Protein AF-A0A8D8ZN12-F1 (afdb_monomer)

Radius of gyration: 34.88 Å; Cα contacts (8 Å, |Δi|>4): 383; chains: 1; bounding box: 89×83×85 Å

Organism: NCBI:txid428564

Structure (mmCIF, N/CA/C/O backbone):
data_AF-A0A8D8ZN12-F1
#
_entry.id   AF-A0A8D8ZN12-F1
#
loop_
_atom_site.group_PDB
_atom_site.id
_atom_site.type_symbol
_atom_site.label_atom_id
_atom_site.label_alt_id
_atom_site.label_comp_id
_atom_site.label_asym_id
_atom_site.label_entity_id
_atom_site.label_seq_id
_atom_site.pdbx_PDB_ins_code
_atom_site.Cartn_x
_atom_site.Cartn_y
_atom_site.Cartn_z
_atom_site.occupancy
_atom_site.B_iso_or_equiv
_atom_site.auth_seq_id
_atom_site.auth_comp_id
_atom_site.auth_asym_id
_atom_site.auth_atom_id
_atom_site.pdbx_PDB_model_num
ATOM 1 N N . MET A 1 1 ? 26.455 -55.797 -49.612 1.00 38.44 1 MET A N 1
ATOM 2 C CA . MET A 1 1 ? 25.664 -56.796 -48.851 1.00 38.44 1 MET A CA 1
ATOM 3 C C . MET A 1 1 ? 24.455 -56.048 -48.286 1.00 38.44 1 MET A C 1
ATOM 5 O O . MET A 1 1 ? 24.688 -55.080 -47.586 1.00 38.44 1 MET A O 1
ATOM 9 N N . MET A 1 2 ? 23.209 -56.206 -48.765 1.00 29.31 2 MET A N 1
ATOM 10 C CA . MET A 1 2 ? 22.294 -57.371 -48.632 1.00 29.31 2 MET A CA 1
ATOM 11 C C . MET A 1 2 ? 22.150 -57.817 -47.163 1.00 29.31 2 MET A C 1
ATOM 13 O O . MET A 1 2 ? 23.174 -58.097 -46.555 1.00 29.31 2 MET A O 1
ATOM 17 N N . LYS A 1 3 ? 20.961 -57.933 -46.539 1.00 31.84 3 LYS A N 1
ATOM 18 C CA . LYS A 1 3 ? 19.566 -58.226 -46.995 1.00 31.84 3 LYS A CA 1
ATOM 19 C C . LYS A 1 3 ? 18.554 -57.315 -46.228 1.00 31.84 3 LYS A C 1
ATOM 21 O O . LYS A 1 3 ? 18.916 -56.834 -45.167 1.00 31.84 3 LYS A O 1
ATOM 26 N N . SER A 1 4 ? 17.378 -56.884 -46.728 1.00 33.47 4 SER A N 1
ATOM 27 C CA . SER A 1 4 ? 16.125 -57.623 -47.069 1.00 33.47 4 SER A CA 1
ATOM 28 C C . SER A 1 4 ? 15.541 -58.399 -45.863 1.00 33.47 4 SER A C 1
ATOM 30 O O . SER A 1 4 ? 16.310 -59.112 -45.233 1.00 33.47 4 SER A O 1
ATOM 32 N N . ALA A 1 5 ? 14.255 -58.384 -45.466 1.00 35.28 5 ALA A N 1
ATOM 33 C CA . ALA A 1 5 ? 12.996 -57.747 -45.928 1.00 35.28 5 ALA A CA 1
ATOM 34 C C . ALA A 1 5 ? 12.063 -57.515 -44.679 1.00 35.28 5 ALA A C 1
ATOM 36 O O . ALA A 1 5 ? 12.600 -57.509 -43.580 1.00 35.28 5 ALA A O 1
ATOM 37 N N . ARG A 1 6 ? 10.720 -57.335 -44.665 1.00 33.28 6 ARG A N 1
ATOM 38 C CA . ARG A 1 6 ? 9.597 -57.392 -45.644 1.00 33.28 6 ARG A CA 1
ATOM 39 C C . ARG A 1 6 ? 8.354 -56.638 -45.083 1.00 33.28 6 ARG A C 1
ATOM 41 O O . ARG A 1 6 ? 8.282 -56.397 -43.886 1.00 33.28 6 ARG A O 1
ATOM 48 N N . GLN A 1 7 ? 7.354 -56.323 -45.916 1.00 34.28 7 GLN A N 1
ATOM 49 C CA . GLN A 1 7 ? 6.024 -55.786 -45.522 1.00 34.28 7 GLN A CA 1
ATOM 50 C C . GLN A 1 7 ? 4.970 -56.899 -45.311 1.00 34.28 7 GLN A C 1
ATOM 52 O O . GLN A 1 7 ? 5.148 -57.982 -45.875 1.00 34.28 7 GLN A O 1
ATOM 57 N N . ARG A 1 8 ? 3.810 -56.577 -44.689 1.00 32.09 8 ARG A N 1
ATOM 58 C CA . ARG A 1 8 ? 2.448 -56.816 -45.261 1.00 32.09 8 ARG A CA 1
ATOM 59 C C . ARG A 1 8 ? 1.277 -56.269 -44.407 1.00 32.09 8 ARG A C 1
ATOM 61 O O . ARG A 1 8 ? 1.132 -56.641 -43.251 1.00 32.09 8 ARG A O 1
ATOM 68 N N . LYS A 1 9 ? 0.386 -55.479 -45.032 1.00 33.72 9 LYS A N 1
ATOM 69 C CA . LYS A 1 9 ? -1.074 -55.457 -44.746 1.00 33.72 9 LYS A CA 1
ATOM 70 C C . LYS A 1 9 ? -1.755 -56.557 -45.594 1.00 33.72 9 LYS A C 1
ATOM 72 O O . LYS A 1 9 ? -1.122 -57.029 -46.544 1.00 33.72 9 LYS A O 1
ATOM 77 N N . PRO A 1 10 ? -3.006 -56.962 -45.295 1.00 35.78 10 PRO A N 1
ATOM 78 C CA . PRO A 1 10 ? -4.128 -56.438 -46.097 1.00 35.78 10 PRO A CA 1
ATOM 79 C C . PRO A 1 10 ? -5.466 -56.249 -45.333 1.00 35.78 10 PRO A C 1
ATOM 81 O O . PRO A 1 10 ? -5.642 -56.713 -44.213 1.00 35.78 10 PRO A O 1
ATOM 84 N N . SER A 1 11 ? -6.417 -55.579 -45.988 1.00 32.00 11 SER A N 1
ATOM 85 C CA . SER A 1 11 ? -7.872 -55.537 -45.709 1.00 32.00 11 SER A CA 1
ATOM 86 C C . SER A 1 11 ? -8.616 -56.183 -46.912 1.00 32.00 11 SER A C 1
ATOM 88 O O . SER A 1 11 ? -7.921 -56.789 -47.735 1.00 32.00 11 SER A O 1
ATOM 90 N N . PRO A 1 12 ? -9.940 -56.025 -47.169 1.00 53.53 12 PRO A N 1
ATOM 91 C CA . PRO A 1 12 ? -11.124 -55.714 -46.335 1.00 53.53 12 PRO A CA 1
ATOM 92 C C . PRO A 1 12 ? -12.289 -56.739 -46.547 1.00 53.53 12 PRO A C 1
ATOM 94 O O . PRO A 1 12 ? -12.135 -57.651 -47.357 1.00 53.53 12 PRO A O 1
ATOM 97 N N . LYS A 1 13 ? -13.473 -56.547 -45.915 1.00 31.05 13 LYS A N 1
ATOM 98 C CA . LYS A 1 13 ? -14.843 -56.591 -46.534 1.00 31.05 13 LYS A CA 1
ATOM 99 C C . LYS A 1 13 ? -16.011 -56.691 -45.519 1.00 31.05 13 LYS A C 1
ATOM 101 O O . LYS A 1 13 ? -15.936 -57.433 -44.550 1.00 31.05 13 LYS A O 1
ATOM 106 N N . ALA A 1 14 ? -17.103 -55.982 -45.825 1.00 33.62 14 ALA A N 1
ATOM 107 C CA . ALA A 1 14 ? -18.495 -56.203 -45.369 1.00 33.62 14 ALA A CA 1
ATOM 108 C C . ALA A 1 14 ? -19.264 -56.993 -46.492 1.00 33.62 14 ALA A C 1
ATOM 110 O O . ALA A 1 14 ? -18.555 -57.383 -47.430 1.00 33.62 14 ALA A O 1
ATOM 111 N N . PRO A 1 15 ? -20.617 -57.208 -46.542 1.00 42.41 15 PRO A N 1
ATOM 112 C CA . PRO A 1 15 ? -21.717 -56.590 -45.759 1.00 42.41 15 PRO A CA 1
ATOM 113 C C . PRO A 1 15 ? -23.024 -57.434 -45.500 1.00 42.41 15 PRO A C 1
ATOM 115 O O . PRO A 1 15 ? -23.115 -58.591 -45.889 1.00 42.41 15 PRO A O 1
ATOM 118 N N . VAL A 1 16 ? -24.065 -56.761 -44.956 1.00 30.30 16 VAL A N 1
ATOM 119 C CA . VAL A 1 16 ? -25.545 -56.990 -45.083 1.00 30.30 16 VAL A CA 1
ATOM 120 C C . VAL A 1 16 ? -26.236 -58.146 -44.298 1.00 30.30 16 VAL A C 1
ATOM 122 O O . VAL A 1 16 ? -25.682 -59.216 -44.086 1.00 30.30 16 VAL A O 1
ATOM 125 N N . ALA A 1 17 ? -27.474 -57.856 -43.842 1.00 31.66 17 ALA A N 1
ATOM 126 C CA . ALA A 1 17 ? -28.445 -58.691 -43.087 1.00 31.66 17 ALA A CA 1
ATOM 127 C C . ALA A 1 17 ? -29.269 -59.641 -44.031 1.00 31.66 17 ALA A C 1
ATOM 129 O O . ALA A 1 17 ? -28.708 -59.893 -45.098 1.00 31.66 17 ALA A O 1
ATOM 130 N N . PRO A 1 18 ? -30.525 -60.167 -43.802 1.00 41.06 18 PRO A N 1
ATOM 131 C CA . PRO A 1 18 ? -31.706 -59.598 -43.081 1.00 41.06 18 PRO A CA 1
ATOM 132 C C . PRO A 1 18 ? -32.718 -60.625 -42.426 1.00 41.06 18 PRO A C 1
ATOM 134 O O . PRO A 1 18 ? -32.414 -61.808 -42.333 1.00 41.06 18 PRO A O 1
ATOM 137 N N . VAL A 1 19 ? -33.957 -60.174 -42.084 1.00 30.17 19 VAL A N 1
ATOM 138 C CA . VAL A 1 19 ? -35.246 -60.957 -41.948 1.00 30.17 19 VAL A CA 1
ATOM 139 C C . VAL A 1 19 ? -35.445 -61.798 -40.647 1.00 30.17 19 VAL A C 1
ATOM 141 O O . VAL A 1 19 ? -34.491 -62.393 -40.173 1.00 30.17 19 VAL A O 1
ATOM 144 N N . SER A 1 20 ? -36.614 -61.941 -39.974 1.00 27.97 20 SER A N 1
ATOM 145 C CA . SER A 1 20 ? -38.003 -61.400 -40.085 1.00 27.97 20 SER A CA 1
ATOM 146 C C . SER A 1 20 ? -38.768 -61.388 -38.743 1.00 27.97 20 SER A C 1
ATOM 148 O O . SER A 1 20 ? -38.568 -62.251 -37.895 1.00 27.97 20 SER A O 1
ATOM 150 N N . HIS A 1 21 ? -39.783 -60.516 -38.674 1.00 28.05 21 HIS A N 1
ATOM 151 C CA . HIS A 1 21 ? -41.025 -60.592 -37.881 1.00 28.05 21 HIS A CA 1
ATOM 152 C C . HIS A 1 21 ? -41.514 -61.971 -37.376 1.00 28.05 21 HIS A C 1
ATOM 154 O O . HIS A 1 21 ? -41.644 -62.915 -38.157 1.00 28.05 21 HIS A O 1
ATOM 160 N N . LYS A 1 22 ? -42.113 -61.963 -36.174 1.00 28.70 22 LYS A N 1
ATOM 161 C CA . LYS A 1 22 ? -43.566 -62.207 -36.022 1.00 28.70 22 LYS A CA 1
ATOM 162 C C . LYS A 1 22 ? -44.116 -61.615 -34.719 1.00 28.70 22 LYS A C 1
ATOM 164 O O . LYS A 1 22 ? -43.490 -61.728 -33.675 1.00 28.70 22 LYS A O 1
ATOM 169 N N . ALA A 1 23 ? -45.292 -60.998 -34.804 1.00 28.33 23 ALA A N 1
ATOM 170 C CA . ALA A 1 23 ? -46.048 -60.488 -33.663 1.00 28.33 23 ALA A CA 1
ATOM 171 C C . ALA A 1 23 ? -47.191 -61.450 -33.307 1.00 28.33 23 ALA A C 1
ATOM 173 O O . ALA A 1 23 ? -47.785 -62.041 -34.209 1.00 28.33 23 ALA A O 1
ATOM 174 N N . ILE A 1 24 ? -47.544 -61.534 -32.021 1.00 27.89 24 ILE A N 1
ATOM 175 C CA . ILE A 1 24 ? -48.875 -61.950 -31.556 1.00 27.89 24 ILE A CA 1
ATOM 176 C C . ILE A 1 24 ? -49.293 -60.994 -30.435 1.00 27.89 24 ILE A C 1
ATOM 178 O O . ILE A 1 24 ? -48.519 -60.710 -29.525 1.00 27.89 24 ILE A O 1
ATOM 182 N N . VAL A 1 25 ? -50.521 -60.490 -30.537 1.00 29.19 25 VAL A N 1
ATOM 183 C CA . VAL A 1 25 ? -51.174 -59.611 -29.561 1.00 29.19 25 VAL A CA 1
ATOM 184 C C . VAL A 1 25 ? -52.008 -60.459 -28.602 1.00 29.19 25 VAL A C 1
ATOM 186 O O . VAL A 1 25 ? -52.736 -61.340 -29.052 1.00 29.19 25 VAL A O 1
ATOM 189 N N . SER A 1 26 ? -51.995 -60.130 -27.310 1.00 26.19 26 SER A N 1
ATOM 190 C CA . SER A 1 26 ? -53.163 -60.334 -26.446 1.00 26.19 26 SER A CA 1
ATOM 191 C C . SER A 1 26 ? -53.202 -59.272 -25.350 1.00 26.19 26 SER A C 1
ATOM 193 O O . SER A 1 26 ? -52.232 -59.062 -24.630 1.00 26.19 26 SER A O 1
ATOM 195 N N . SER A 1 27 ? -54.336 -58.591 -25.246 1.00 26.69 27 SER A N 1
ATOM 196 C CA . SER A 1 27 ? -54.631 -57.538 -24.272 1.00 26.69 27 SER A CA 1
ATOM 197 C C . SER A 1 27 ? -55.029 -58.091 -22.901 1.00 26.69 27 SER A C 1
ATOM 199 O O . SER A 1 27 ? -55.786 -59.060 -22.876 1.00 26.69 27 SER A O 1
ATOM 201 N N . GLN A 1 28 ? -54.713 -57.381 -21.806 1.00 26.95 28 GLN A N 1
ATOM 202 C CA . GLN A 1 28 ? -55.694 -57.100 -20.736 1.00 26.95 28 GLN A CA 1
ATOM 203 C C . GLN A 1 28 ? -55.259 -55.989 -19.748 1.00 26.95 28 GLN A C 1
ATOM 205 O O . GLN A 1 28 ? -54.271 -56.112 -19.040 1.00 26.95 28 GLN A O 1
ATOM 210 N N . VAL A 1 29 ? -56.060 -54.917 -19.731 1.00 28.84 29 VAL A N 1
ATOM 211 C CA . VAL A 1 29 ? -56.513 -54.081 -18.592 1.00 28.84 29 VAL A CA 1
ATOM 212 C C . VAL A 1 29 ? -55.548 -53.735 -17.434 1.00 28.84 29 VAL A C 1
ATOM 214 O O . VAL A 1 29 ? -55.365 -54.497 -16.493 1.00 28.84 29 VAL A O 1
ATOM 217 N N . VAL A 1 30 ? -55.108 -52.470 -17.456 1.00 30.89 30 VAL A N 1
ATOM 218 C CA . VAL A 1 30 ? -55.013 -51.486 -16.349 1.00 30.89 30 VAL A CA 1
ATOM 219 C C . VAL A 1 30 ? -55.077 -51.998 -14.894 1.00 30.89 30 VAL A C 1
ATOM 221 O O . VAL A 1 30 ? -56.151 -52.320 -14.385 1.00 30.89 30 VAL A O 1
ATOM 224 N N . LYS A 1 31 ? -53.973 -51.794 -14.164 1.00 28.25 31 LYS A N 1
ATOM 225 C CA . LYS A 1 31 ? -53.969 -51.242 -12.794 1.00 28.25 31 LYS A CA 1
ATOM 226 C C . LYS A 1 31 ? -52.885 -50.164 -12.676 1.00 28.25 31 LYS A C 1
ATOM 228 O O . LYS A 1 31 ? -52.023 -50.063 -13.546 1.00 28.25 31 LYS A O 1
ATOM 233 N N . LYS A 1 32 ? -53.034 -49.293 -11.679 1.00 36.06 32 LYS A N 1
ATOM 234 C CA . LYS A 1 32 ? -52.332 -48.015 -11.525 1.00 36.06 32 LYS A CA 1
ATOM 235 C C . LYS A 1 32 ? -51.648 -48.023 -10.162 1.00 36.06 32 LYS A C 1
ATOM 237 O O . LYS A 1 32 ? -52.350 -47.865 -9.170 1.00 36.06 32 LYS A O 1
ATOM 242 N N . ASP A 1 33 ? -50.330 -48.172 -10.156 1.00 32.16 33 ASP A N 1
ATOM 243 C CA . ASP A 1 33 ? -49.492 -48.157 -8.954 1.00 32.16 33 ASP A CA 1
ATOM 244 C C . ASP A 1 33 ? -48.394 -47.081 -9.094 1.00 32.16 33 ASP A C 1
ATOM 246 O O . ASP A 1 33 ? -48.118 -46.593 -10.195 1.00 32.16 33 ASP A O 1
ATOM 250 N N . GLU A 1 34 ? -47.875 -46.627 -7.957 1.00 32.16 34 GLU A N 1
ATOM 251 C CA . GLU A 1 34 ? -47.118 -45.377 -7.783 1.00 32.16 34 GLU A CA 1
ATOM 252 C C . GLU A 1 34 ? -45.633 -45.508 -8.195 1.00 32.16 34 GLU A C 1
ATOM 254 O O . GLU A 1 34 ? -45.091 -46.614 -8.168 1.00 32.16 34 GLU A O 1
ATOM 259 N N . PRO A 1 35 ? -44.947 -44.414 -8.587 1.00 34.72 35 PRO A N 1
ATOM 260 C CA . PRO A 1 35 ? -43.510 -44.454 -8.846 1.00 34.72 35 PRO A CA 1
ATOM 261 C C . PRO A 1 35 ? -42.717 -44.487 -7.531 1.00 34.72 35 PRO A C 1
ATOM 263 O O . PRO A 1 35 ? -42.856 -43.594 -6.698 1.00 34.72 35 PRO A O 1
ATOM 266 N N . GLU A 1 36 ? -41.858 -45.494 -7.374 1.00 33.88 36 GLU A N 1
ATOM 267 C CA . GLU A 1 36 ? -40.878 -45.574 -6.285 1.00 33.88 36 GLU A CA 1
ATOM 268 C C . GLU A 1 36 ? -39.884 -44.397 -6.356 1.00 33.88 36 GLU A C 1
ATOM 270 O O . GLU A 1 36 ? -39.400 -44.038 -7.434 1.00 33.88 36 GLU A O 1
ATOM 275 N N . GLU A 1 37 ? -39.566 -43.794 -5.206 1.00 35.03 37 GLU A N 1
ATOM 276 C CA . GLU A 1 37 ? -38.505 -42.785 -5.109 1.00 35.03 37 GLU A CA 1
ATOM 277 C C . GLU A 1 37 ? -37.122 -43.443 -5.302 1.00 35.03 37 GLU A C 1
ATOM 279 O O . GLU A 1 37 ? -36.887 -44.537 -4.782 1.00 35.03 37 GLU A O 1
ATOM 284 N N . PRO A 1 38 ? -36.180 -42.810 -6.025 1.00 37.81 38 PRO A N 1
ATOM 285 C CA . PRO A 1 38 ? -34.855 -43.383 -6.233 1.00 37.81 38 PRO A CA 1
ATOM 286 C C . PRO A 1 38 ? -34.024 -43.343 -4.943 1.00 37.81 38 PRO A C 1
ATOM 288 O O . PRO A 1 38 ? -33.789 -42.270 -4.385 1.00 37.81 38 PRO A O 1
ATOM 291 N N . GLU A 1 39 ? -33.514 -44.501 -4.508 1.00 37.69 39 GLU A N 1
ATOM 292 C CA . GLU A 1 39 ? -32.554 -44.588 -3.401 1.00 37.69 39 GLU A CA 1
ATOM 293 C C . GLU A 1 39 ? -31.314 -43.724 -3.694 1.00 37.69 39 GLU A C 1
ATOM 295 O O . GLU A 1 39 ? -30.558 -43.967 -4.639 1.00 37.69 39 GLU A O 1
ATOM 300 N N . VAL A 1 40 ? -31.101 -42.691 -2.874 1.00 41.38 40 VAL A N 1
ATOM 301 C CA . VAL A 1 40 ? -29.960 -41.783 -3.015 1.00 41.38 40 VAL A CA 1
ATOM 302 C C . VAL A 1 40 ? -28.701 -42.464 -2.483 1.00 41.38 40 VAL A C 1
ATOM 304 O O . VAL A 1 40 ? -28.619 -42.836 -1.316 1.00 41.38 40 VAL A O 1
ATOM 307 N N . ASN A 1 41 ? -27.698 -42.609 -3.347 1.00 43.09 41 ASN A N 1
ATOM 308 C CA . ASN A 1 41 ? -26.431 -43.250 -3.017 1.00 43.09 41 ASN A CA 1
ATOM 309 C C . ASN A 1 41 ? -25.585 -42.368 -2.073 1.00 43.09 41 ASN A C 1
ATOM 311 O O . ASN A 1 41 ? -25.000 -41.371 -2.498 1.00 43.09 41 ASN A O 1
ATOM 315 N N . ASP A 1 42 ? -25.480 -42.762 -0.799 1.00 45.53 42 ASP A N 1
ATOM 316 C CA . ASP A 1 42 ? -24.767 -42.027 0.264 1.00 45.53 42 ASP A CA 1
ATOM 317 C C . ASP A 1 42 ? -23.288 -41.698 -0.049 1.00 45.53 42 ASP A C 1
ATOM 319 O O . ASP A 1 42 ? -22.710 -40.783 0.547 1.00 45.53 42 ASP A O 1
ATOM 323 N N . GLY A 1 43 ? -22.659 -42.414 -0.990 1.00 46.25 43 GLY A N 1
ATOM 324 C CA . GLY A 1 43 ? -21.249 -42.228 -1.352 1.00 46.25 43 GLY A CA 1
ATOM 325 C C . GLY A 1 43 ? -20.901 -40.824 -1.868 1.00 46.25 43 GLY A C 1
ATOM 326 O O . GLY A 1 43 ? -19.822 -40.308 -1.560 1.00 46.25 43 GLY A O 1
ATOM 327 N N . ASP A 1 44 ? -21.815 -40.164 -2.584 1.00 44.69 44 ASP A N 1
ATOM 328 C CA . ASP A 1 44 ? -21.557 -38.831 -3.151 1.00 44.69 44 ASP A CA 1
ATOM 329 C C . ASP A 1 44 ? -21.486 -37.745 -2.061 1.00 44.69 44 ASP A C 1
ATOM 331 O O . ASP A 1 44 ? -20.725 -36.773 -2.171 1.00 44.69 44 ASP A O 1
ATOM 335 N N . PHE A 1 45 ? -22.190 -37.941 -0.939 1.00 52.25 45 PHE A N 1
ATOM 336 C CA . PHE A 1 45 ? -22.128 -37.027 0.198 1.00 52.25 45 PHE A CA 1
ATOM 337 C C . PHE A 1 45 ? -20.781 -37.063 0.924 1.00 52.25 45 PHE A C 1
ATOM 339 O O . PHE A 1 45 ? -20.372 -36.025 1.445 1.00 52.25 45 PHE A O 1
ATOM 346 N N . GLU A 1 46 ? -20.057 -38.189 0.956 1.00 51.69 46 GLU A N 1
ATOM 347 C CA . GLU A 1 46 ? -18.717 -38.229 1.562 1.00 51.69 46 GLU A CA 1
ATOM 348 C C . GLU A 1 46 ? -17.721 -37.356 0.796 1.00 51.69 46 GLU A C 1
ATOM 350 O O . GLU A 1 46 ? -17.002 -36.563 1.412 1.00 51.69 46 GLU A O 1
ATOM 355 N N . LEU A 1 47 ? -17.694 -37.452 -0.538 1.00 52.81 47 LEU A N 1
ATOM 356 C CA . LEU A 1 47 ? -16.787 -36.657 -1.365 1.00 52.81 47 LEU A CA 1
ATOM 357 C C . LEU A 1 47 ? -17.091 -35.159 -1.223 1.00 52.81 47 LEU A C 1
ATOM 359 O O . LEU A 1 47 ? -16.182 -34.369 -0.961 1.00 52.81 47 LEU A O 1
ATOM 363 N N . ILE A 1 48 ? -18.370 -34.776 -1.293 1.00 52.31 48 ILE A N 1
ATOM 364 C CA . ILE A 1 48 ? -18.816 -33.387 -1.107 1.00 52.31 48 ILE A CA 1
ATOM 365 C C . ILE A 1 48 ? -18.485 -32.885 0.309 1.00 52.31 48 ILE A C 1
ATOM 367 O O . ILE A 1 48 ? -17.977 -31.773 0.467 1.00 52.31 48 ILE A O 1
ATOM 371 N N . ARG A 1 49 ? -18.702 -33.701 1.351 1.00 53.50 49 ARG A N 1
ATOM 372 C CA . ARG A 1 49 ? -18.365 -33.375 2.750 1.00 53.50 49 ARG A CA 1
ATOM 373 C C . ARG A 1 49 ? -16.854 -33.191 2.935 1.00 53.50 49 ARG A C 1
ATOM 375 O O . ARG A 1 49 ? -16.438 -32.282 3.652 1.00 53.50 49 ARG A O 1
ATOM 382 N N . LYS A 1 50 ? -16.027 -33.981 2.244 1.00 51.12 50 LYS A N 1
ATOM 383 C CA . LYS A 1 50 ? -14.557 -33.888 2.280 1.00 51.12 50 LYS A CA 1
ATOM 384 C C . LYS A 1 50 ? -14.033 -32.665 1.525 1.00 51.12 50 LYS A C 1
ATOM 386 O O . LYS A 1 50 ? -13.179 -31.960 2.053 1.00 51.12 50 LYS A O 1
ATOM 391 N N . ILE A 1 51 ? -14.598 -32.350 0.357 1.00 56.62 51 ILE A N 1
ATOM 392 C CA . ILE A 1 51 ? -14.299 -31.121 -0.398 1.00 56.62 51 ILE A CA 1
ATOM 393 C C . ILE A 1 51 ? -14.687 -29.881 0.422 1.00 56.62 51 ILE A C 1
ATOM 395 O O . ILE A 1 51 ? -13.865 -28.982 0.591 1.00 56.62 51 ILE A O 1
ATOM 399 N N . ARG A 1 52 ? -15.884 -29.858 1.027 1.00 50.66 52 ARG A N 1
ATOM 400 C CA . ARG A 1 52 ? -16.318 -28.771 1.928 1.00 50.66 52 ARG A CA 1
ATOM 401 C C . ARG A 1 52 ? -15.424 -28.639 3.163 1.00 50.66 52 ARG A C 1
ATOM 403 O O . ARG A 1 52 ? -15.081 -27.524 3.537 1.00 50.66 52 ARG A O 1
ATOM 410 N N . SER A 1 53 ? -14.979 -29.752 3.752 1.00 52.31 53 SER A N 1
ATOM 411 C CA . SER A 1 53 ? -14.011 -29.737 4.859 1.00 52.31 53 SER A CA 1
ATOM 412 C C . SER A 1 53 ? -12.650 -29.159 4.455 1.00 52.31 53 SER A C 1
ATOM 414 O O . SER A 1 53 ? -12.031 -28.476 5.265 1.00 52.31 53 SER A O 1
ATOM 416 N N . ILE A 1 54 ? -12.178 -29.419 3.230 1.00 52.19 54 ILE A N 1
ATOM 417 C CA . ILE A 1 54 ? -10.926 -28.855 2.694 1.00 52.19 54 ILE A CA 1
ATOM 418 C C . ILE A 1 54 ? -11.092 -27.361 2.368 1.00 52.19 54 ILE A C 1
ATOM 420 O O . ILE A 1 54 ? -10.160 -26.586 2.555 1.00 52.19 54 ILE A O 1
ATOM 424 N N . ALA A 1 55 ? -12.289 -26.939 1.954 1.00 51.56 55 ALA A N 1
ATOM 425 C CA . ALA A 1 55 ? -12.647 -25.541 1.710 1.00 51.56 55 ALA A CA 1
ATOM 426 C C . ALA A 1 55 ? -12.958 -24.728 2.990 1.00 51.56 55 ALA A C 1
ATOM 428 O O . ALA A 1 55 ? -13.427 -23.598 2.895 1.00 51.56 55 ALA A O 1
ATOM 429 N N . GLY A 1 56 ? -12.765 -25.288 4.191 1.00 39.31 56 GLY A N 1
ATOM 430 C CA . GLY A 1 56 ? -13.085 -24.622 5.465 1.00 39.31 56 GLY A CA 1
ATOM 431 C C . GLY A 1 56 ? -14.586 -24.528 5.795 1.00 39.31 56 GLY A C 1
ATOM 432 O O . GLY A 1 56 ? -14.947 -24.116 6.896 1.00 39.31 56 GLY A O 1
ATOM 433 N N . LEU A 1 57 ? -15.459 -24.990 4.895 1.00 51.75 57 LEU A N 1
ATOM 434 C CA . LEU A 1 57 ? -16.920 -25.069 5.029 1.00 51.75 57 LEU A CA 1
ATOM 435 C C . LEU A 1 57 ? -17.356 -26.349 5.771 1.00 51.75 57 LEU A C 1
ATOM 437 O O . LEU A 1 57 ? -18.322 -27.018 5.396 1.00 51.75 57 LEU A O 1
ATOM 441 N N . GLY A 1 58 ? -16.604 -26.732 6.805 1.00 42.84 58 GLY A N 1
ATOM 442 C CA . GLY A 1 58 ? -16.850 -27.944 7.584 1.00 42.84 58 GLY A CA 1
ATOM 443 C C . GLY A 1 58 ? -18.215 -27.907 8.275 1.00 42.84 58 GLY A C 1
ATOM 444 O O . GLY A 1 58 ? -18.466 -27.050 9.120 1.00 42.84 58 GLY A O 1
ATOM 445 N N . TYR A 1 59 ? -19.085 -28.858 7.932 1.00 43.78 59 TYR A N 1
ATOM 446 C CA . TYR A 1 59 ? -20.357 -29.065 8.619 1.00 43.78 59 TYR A CA 1
ATOM 447 C C . TYR A 1 59 ? -20.081 -29.678 9.998 1.00 43.78 59 TYR A C 1
ATOM 449 O O . TYR A 1 59 ? -19.717 -30.849 10.099 1.00 43.78 59 TYR A O 1
ATOM 457 N N . ASP A 1 60 ? -20.217 -28.874 11.049 1.00 41.22 60 ASP A N 1
ATOM 458 C CA . ASP A 1 60 ? -20.088 -29.323 12.435 1.00 41.22 60 ASP A CA 1
ATOM 459 C C . ASP A 1 60 ? -21.300 -30.212 12.795 1.00 41.22 60 ASP A C 1
ATOM 461 O O . ASP A 1 60 ? -22.430 -29.718 12.714 1.00 41.22 60 ASP A O 1
ATOM 465 N N . PRO A 1 61 ? -21.120 -31.501 13.166 1.00 40.22 61 PRO A N 1
ATOM 466 C CA . PRO A 1 61 ? -22.227 -32.442 13.387 1.00 40.22 61 PRO A CA 1
ATOM 467 C C . PRO A 1 61 ? -23.288 -31.963 14.390 1.00 40.22 61 PRO A C 1
ATOM 469 O O . PRO A 1 61 ? -24.454 -32.336 14.275 1.00 40.22 61 PRO A O 1
ATOM 472 N N . LEU A 1 62 ? -22.911 -31.081 15.322 1.00 42.22 62 LEU A N 1
ATOM 473 C CA . LEU A 1 62 ? -23.812 -30.447 16.290 1.00 42.22 62 LEU A CA 1
ATOM 474 C C . LEU A 1 62 ? -24.878 -29.529 15.662 1.00 42.22 62 LEU A C 1
ATOM 476 O O . LEU A 1 62 ? -25.888 -29.252 16.301 1.00 42.22 62 LEU A O 1
ATOM 480 N N . HIS A 1 63 ? -24.711 -29.077 14.413 1.00 43.25 63 HIS A N 1
ATOM 481 C CA . HIS A 1 63 ? -25.724 -28.266 13.719 1.00 43.25 63 HIS A CA 1
ATOM 482 C C . HIS A 1 63 ? -26.920 -29.085 13.191 1.00 43.25 63 HIS A C 1
ATOM 484 O O . HIS A 1 63 ? -27.885 -28.490 12.711 1.00 43.25 63 HIS A O 1
ATOM 490 N N . GLY A 1 64 ? -26.873 -30.422 13.275 1.00 36.28 64 GLY A N 1
ATOM 491 C CA . GLY A 1 64 ? -27.973 -31.318 12.896 1.00 36.28 64 GLY A CA 1
ATOM 492 C C . GLY A 1 64 ? -28.834 -31.815 14.065 1.00 36.28 64 GLY A C 1
ATOM 493 O O . GLY A 1 64 ? -29.829 -32.502 13.835 1.00 36.28 64 GLY A O 1
ATOM 494 N N . GLU A 1 65 ? -28.483 -31.507 15.318 1.00 32.41 65 GLU A N 1
ATOM 495 C CA . GLU A 1 65 ? -29.225 -32.023 16.473 1.00 32.41 65 GLU A CA 1
ATOM 496 C C . GLU A 1 65 ? -30.516 -31.230 16.721 1.00 32.41 65 GLU A C 1
ATOM 498 O O . GLU A 1 65 ? -30.548 -30.205 17.404 1.00 32.41 65 GLU A O 1
ATOM 503 N N . HIS A 1 66 ? -31.624 -31.744 16.180 1.00 35.91 66 HIS A N 1
ATOM 504 C CA . HIS A 1 66 ? -32.968 -31.312 16.558 1.00 35.91 66 HIS A CA 1
ATOM 505 C C . HIS A 1 66 ? -33.174 -31.413 18.082 1.00 35.91 66 HIS A C 1
ATOM 507 O O . HIS A 1 66 ? -32.646 -32.312 18.739 1.00 35.91 66 HIS A O 1
ATOM 513 N N . ALA A 1 67 ? -34.024 -30.536 18.630 1.00 34.59 67 ALA A N 1
ATOM 514 C CA . ALA A 1 67 ? -34.233 -30.288 20.067 1.00 34.59 67 ALA A CA 1
ATOM 515 C C . ALA A 1 67 ? -34.773 -31.467 20.923 1.00 34.59 67 ALA A C 1
ATOM 517 O O . ALA A 1 67 ? -35.232 -31.264 22.049 1.00 34.59 67 ALA A O 1
ATOM 518 N N . TYR A 1 68 ? -34.725 -32.699 20.412 1.00 34.25 68 TYR A N 1
ATOM 519 C CA . TYR A 1 68 ? -35.135 -33.928 21.088 1.00 34.25 68 TYR A CA 1
ATOM 520 C C . TYR A 1 68 ? -33.966 -34.844 21.488 1.00 34.25 68 TYR A C 1
ATOM 522 O O . TYR A 1 68 ? -34.172 -35.725 22.328 1.00 34.25 68 TYR A O 1
ATOM 530 N N . ASN A 1 69 ? -32.740 -34.617 20.991 1.00 34.94 69 ASN A N 1
ATOM 531 C CA . ASN A 1 69 ? -31.558 -35.350 21.461 1.00 34.94 69 ASN A CA 1
ATOM 532 C C . ASN A 1 69 ? -31.140 -34.879 22.865 1.00 34.94 69 ASN A C 1
ATOM 534 O O . ASN A 1 69 ? -30.290 -34.013 23.054 1.00 34.94 69 ASN A O 1
ATOM 538 N N . ARG A 1 70 ? -31.740 -35.485 23.898 1.00 37.41 70 ARG A N 1
ATOM 539 C CA . ARG A 1 70 ? -31.229 -35.371 25.270 1.00 37.41 70 ARG A CA 1
ATOM 540 C C . ARG A 1 70 ? -29.933 -36.165 25.392 1.00 37.41 70 ARG A C 1
ATOM 542 O O . ARG A 1 70 ? -29.974 -37.377 25.613 1.00 37.41 70 ARG A O 1
ATOM 549 N N . TYR A 1 71 ? -28.802 -35.471 25.342 1.00 36.09 71 TYR A N 1
ATOM 550 C CA . TYR A 1 71 ? -27.511 -36.036 25.716 1.00 36.09 71 TYR A CA 1
ATOM 551 C C . TYR A 1 71 ? -27.550 -36.499 27.186 1.00 36.09 71 TYR A C 1
ATOM 553 O O . TYR A 1 71 ? -27.511 -35.700 28.124 1.00 36.09 71 TYR A O 1
ATOM 561 N N . LYS A 1 72 ? -27.688 -37.811 27.411 1.00 41.59 72 LYS A N 1
ATOM 562 C CA . LYS A 1 72 ? -27.669 -38.410 28.753 1.00 41.59 72 LYS A CA 1
ATOM 563 C C . LYS A 1 72 ? -26.227 -38.501 29.256 1.00 41.59 72 LYS A C 1
ATOM 565 O O . LYS A 1 72 ? -25.602 -39.546 29.107 1.00 41.59 72 LYS A O 1
ATOM 570 N N . GLY A 1 73 ? -25.719 -37.444 29.890 1.00 42.56 73 GLY A N 1
ATOM 571 C CA . GLY A 1 73 ? -24.434 -37.545 30.592 1.00 42.56 73 GLY A CA 1
ATOM 572 C C . GLY A 1 73 ? -23.652 -36.256 30.812 1.00 42.56 73 GLY A C 1
ATOM 573 O O . GLY A 1 73 ? -22.484 -36.215 30.447 1.00 42.56 73 GLY A O 1
ATOM 574 N N . ALA A 1 74 ? -24.255 -35.241 31.434 1.00 36.44 74 ALA A N 1
ATOM 575 C CA . ALA A 1 74 ? -23.525 -34.207 32.175 1.00 36.44 74 ALA A CA 1
ATOM 576 C C . ALA A 1 74 ? -24.484 -33.516 33.159 1.00 36.44 74 ALA A C 1
ATOM 578 O O . ALA A 1 74 ? -25.354 -32.749 32.752 1.00 36.44 74 ALA A O 1
ATOM 579 N N . SER A 1 75 ? -24.364 -33.824 34.449 1.00 44.78 75 SER A N 1
ATOM 580 C CA . SER A 1 75 ? -24.978 -33.027 35.516 1.00 44.78 75 SER A CA 1
ATOM 581 C C . SER A 1 75 ? -24.129 -31.784 35.775 1.00 44.78 75 SER A C 1
ATOM 583 O O . SER A 1 75 ? -22.908 -31.899 35.835 1.00 44.78 75 SER A O 1
ATOM 585 N N . ASP A 1 76 ? -24.792 -30.647 35.979 1.00 43.75 76 ASP A N 1
ATOM 586 C CA . ASP A 1 76 ? -24.224 -29.353 36.371 1.00 43.75 76 ASP A CA 1
ATOM 587 C C . ASP A 1 76 ? -23.151 -28.756 35.445 1.00 43.75 76 ASP A C 1
ATOM 589 O O . ASP A 1 76 ? -21.951 -28.912 35.652 1.00 43.75 76 ASP A O 1
ATOM 593 N N . LEU A 1 77 ? -23.607 -27.936 34.491 1.00 41.31 77 LEU A N 1
ATOM 594 C CA . LEU A 1 77 ? -23.215 -26.522 34.396 1.00 41.31 77 LEU A CA 1
ATOM 595 C C . LEU A 1 77 ? -24.204 -25.753 33.495 1.00 41.31 77 LEU A C 1
ATOM 597 O O . LEU A 1 77 ? -24.990 -26.342 32.757 1.00 41.31 77 LEU A O 1
ATOM 601 N N . SER A 1 78 ? -24.213 -24.428 33.644 1.00 44.25 78 SER A N 1
ATOM 602 C CA . SER A 1 78 ? -25.183 -23.464 33.098 1.00 44.25 78 SER A CA 1
ATOM 603 C C . SER A 1 78 ? -25.619 -23.669 31.640 1.00 44.25 78 SER A C 1
ATOM 605 O O . SER A 1 78 ? -24.792 -23.967 30.782 1.00 44.25 78 SER A O 1
ATOM 607 N N . VAL A 1 79 ? -26.898 -23.358 31.371 1.00 42.19 79 VAL A N 1
ATOM 608 C CA . VAL A 1 79 ? -27.537 -23.253 30.041 1.00 42.19 79 VAL A CA 1
ATOM 609 C C . VAL A 1 79 ? -26.549 -22.774 28.963 1.00 42.19 79 VAL A C 1
ATOM 611 O O . VAL A 1 79 ? -26.023 -21.665 29.099 1.00 42.19 79 VAL A O 1
ATOM 614 N N . PRO A 1 80 ? -26.308 -23.550 27.887 1.00 40.72 80 PRO A N 1
ATOM 615 C CA . PRO A 1 80 ? -25.409 -23.127 26.823 1.00 40.72 80 PRO A CA 1
ATOM 616 C C . PRO A 1 80 ? -25.981 -21.891 26.122 1.00 40.72 80 PRO A C 1
ATOM 618 O O . PRO A 1 80 ? -27.074 -21.922 25.553 1.00 40.72 80 PRO A O 1
ATOM 621 N N . LEU A 1 81 ? -25.231 -20.790 26.170 1.00 43.88 81 LEU A N 1
ATOM 622 C CA . LEU A 1 81 ? -25.540 -19.587 25.402 1.00 43.88 81 LEU A CA 1
ATOM 623 C C . LEU A 1 81 ? -25.470 -19.919 23.899 1.00 43.88 81 LEU A C 1
ATOM 625 O O . LEU A 1 81 ? -24.555 -20.634 23.478 1.00 43.88 81 LEU A O 1
ATOM 629 N N . PRO A 1 82 ? -26.411 -19.420 23.076 1.00 40.22 82 PRO A N 1
ATOM 630 C CA . PRO A 1 82 ? -26.477 -19.780 21.666 1.00 40.22 82 PRO A CA 1
ATOM 631 C C . PRO A 1 82 ? -25.207 -19.344 20.929 1.00 40.22 82 PRO A C 1
ATOM 633 O O . PRO A 1 82 ? -24.797 -18.183 20.994 1.00 40.22 82 PRO A O 1
ATOM 636 N N . THR A 1 83 ? -24.609 -20.274 20.186 1.00 43.03 83 THR A N 1
ATOM 637 C CA . THR A 1 83 ? -23.438 -20.026 19.341 1.00 43.03 83 THR A CA 1
ATOM 638 C C . THR A 1 83 ? -23.773 -19.001 18.262 1.00 43.03 83 THR A C 1
ATOM 640 O O . THR A 1 83 ? -24.459 -19.307 17.284 1.00 43.03 83 THR A O 1
ATOM 643 N N . ARG A 1 84 ? -23.281 -17.769 18.418 1.00 45.69 84 ARG A N 1
ATOM 644 C CA . ARG A 1 84 ? -23.394 -16.729 17.391 1.00 45.69 84 ARG A CA 1
ATOM 645 C C . ARG A 1 84 ? -22.348 -16.975 16.307 1.00 45.69 84 ARG A C 1
ATOM 647 O O . ARG A 1 84 ? -21.154 -16.931 16.587 1.00 45.69 84 ARG A O 1
ATOM 654 N N . LYS A 1 85 ? -22.784 -17.174 15.059 1.00 49.03 85 LYS A N 1
ATOM 655 C CA . LYS A 1 85 ? -21.882 -17.114 13.899 1.00 49.03 85 LYS A CA 1
ATOM 656 C C . LYS A 1 85 ? -21.349 -15.682 13.777 1.00 49.03 85 LYS A C 1
ATOM 658 O O . LYS A 1 85 ? -22.099 -14.774 13.436 1.00 49.03 85 LYS A O 1
ATOM 663 N N . LEU A 1 86 ? -20.068 -15.493 14.098 1.00 46.12 86 LEU A N 1
ATOM 664 C CA . LEU A 1 86 ? -19.374 -14.199 14.002 1.00 46.12 86 LEU A CA 1
ATOM 665 C C . LEU A 1 86 ? -19.067 -13.795 12.554 1.00 46.12 86 LEU A C 1
ATOM 667 O O . LEU A 1 86 ? -18.898 -12.614 12.269 1.00 46.12 86 LEU A O 1
ATOM 671 N N . PHE A 1 87 ? -19.003 -14.775 11.651 1.00 47.69 87 PHE A N 1
ATOM 672 C CA . PHE A 1 87 ? -18.640 -14.585 10.254 1.00 47.69 87 PHE A CA 1
ATOM 673 C C . PHE A 1 87 ? -19.787 -15.051 9.362 1.00 47.69 87 PHE A C 1
ATOM 675 O O . PHE A 1 87 ? -20.155 -16.228 9.368 1.00 47.69 87 PHE A O 1
ATOM 682 N N . TYR A 1 88 ? -20.333 -14.110 8.598 1.00 46.34 88 TYR A N 1
ATOM 683 C CA . TYR A 1 88 ? -21.182 -14.391 7.450 1.00 46.34 88 TYR A CA 1
ATOM 684 C C . TYR A 1 88 ? -20.294 -14.318 6.214 1.00 46.34 88 TYR A C 1
ATOM 686 O O . TYR A 1 88 ? -19.707 -13.271 5.938 1.00 46.34 88 TYR A O 1
ATOM 694 N N . VAL A 1 89 ? -20.196 -15.423 5.479 1.00 40.62 89 VAL A N 1
ATOM 695 C CA . VAL A 1 89 ? -19.802 -15.348 4.073 1.00 40.62 89 VAL A CA 1
ATOM 696 C C . VAL A 1 89 ? -21.016 -14.772 3.357 1.00 40.62 89 VAL A C 1
ATOM 698 O O . VAL A 1 89 ? -22.075 -15.397 3.347 1.00 40.62 89 VAL A O 1
ATOM 701 N N . TYR A 1 90 ? -20.889 -13.555 2.836 1.00 37.75 90 TYR A N 1
ATOM 702 C CA . TYR A 1 90 ? -21.799 -13.097 1.796 1.00 37.75 90 TYR A CA 1
ATOM 703 C C . TYR A 1 90 ? -21.406 -13.855 0.531 1.00 37.75 90 TYR A C 1
ATOM 705 O O . TYR A 1 90 ? -20.374 -13.543 -0.061 1.00 37.75 90 TYR A O 1
ATOM 713 N N . ASP A 1 91 ? -22.198 -14.856 0.147 1.00 35.78 91 ASP A N 1
ATOM 714 C CA . ASP A 1 91 ? -22.111 -15.396 -1.206 1.00 35.78 91 ASP A CA 1
ATOM 715 C C . ASP A 1 91 ? -22.551 -14.295 -2.171 1.00 35.78 91 ASP A C 1
ATOM 717 O O . ASP A 1 91 ? -23.721 -13.898 -2.222 1.00 35.78 91 ASP A O 1
ATOM 721 N N . THR A 1 92 ? -21.591 -13.801 -2.952 1.00 40.56 92 THR A N 1
ATOM 722 C CA . THR A 1 92 ? -21.818 -12.834 -4.033 1.00 40.56 92 THR A CA 1
ATOM 723 C C . THR A 1 92 ? -22.644 -13.424 -5.186 1.00 40.56 92 THR A C 1
ATOM 725 O O . THR A 1 92 ? -22.973 -12.708 -6.121 1.00 40.56 92 THR A O 1
ATOM 728 N N . GLU A 1 93 ? -22.998 -14.711 -5.113 1.00 39.72 93 GLU A N 1
ATOM 729 C CA . GLU A 1 93 ? -23.818 -15.453 -6.083 1.00 39.72 93 GLU A CA 1
ATOM 730 C C . GLU A 1 93 ? -25.336 -15.235 -5.903 1.00 39.72 93 GLU A C 1
ATOM 732 O O . GLU A 1 93 ? -26.134 -15.864 -6.587 1.00 39.72 93 GLU A O 1
ATOM 737 N N . SER A 1 94 ? -25.754 -14.335 -5.002 1.00 36.66 94 SER A N 1
ATOM 738 C CA . SER A 1 94 ? -27.161 -13.922 -4.832 1.00 36.66 94 SER A CA 1
ATOM 739 C C . SER A 1 94 ? -27.539 -12.649 -5.607 1.00 36.66 94 SER A C 1
ATOM 741 O O . SER A 1 94 ? -28.467 -11.935 -5.229 1.00 36.66 94 SER A O 1
ATOM 743 N N . SER A 1 95 ? -26.845 -12.377 -6.717 1.00 35.84 95 SER A N 1
ATOM 744 C CA . SER A 1 95 ? -27.418 -11.593 -7.818 1.00 35.84 95 SER A CA 1
ATOM 745 C C . SER A 1 95 ? -28.648 -12.312 -8.385 1.00 35.84 95 SER A C 1
ATOM 747 O O . SER A 1 95 ? -28.672 -13.543 -8.412 1.00 35.84 95 SER A O 1
ATOM 749 N N . ASP A 1 96 ? -29.649 -11.550 -8.824 1.00 37.56 96 ASP A N 1
ATOM 750 C CA . ASP A 1 96 ? -30.966 -12.036 -9.253 1.00 37.56 96 ASP A CA 1
ATOM 751 C C . ASP A 1 96 ? -30.936 -13.235 -10.224 1.00 37.56 96 ASP A C 1
ATOM 753 O O . ASP A 1 96 ? -29.999 -13.364 -11.017 1.00 37.56 96 ASP A O 1
ATOM 757 N N . PRO A 1 97 ? -31.973 -14.103 -10.217 1.00 40.19 97 PRO A N 1
ATOM 758 C CA . PRO A 1 97 ? -32.091 -15.176 -11.197 1.00 40.19 97 PRO A CA 1
ATOM 759 C C . PRO A 1 97 ? -32.149 -14.581 -12.607 1.00 40.19 97 PRO A C 1
ATOM 761 O O . PRO A 1 97 ? -33.157 -13.991 -13.007 1.00 40.19 97 PRO A O 1
ATOM 764 N N . VAL A 1 98 ? -31.048 -14.748 -13.343 1.00 43.72 98 VAL A N 1
ATOM 765 C CA . VAL A 1 98 ? -30.923 -14.341 -14.742 1.00 43.72 98 VAL A CA 1
ATOM 766 C C . VAL A 1 98 ? -32.066 -14.973 -15.530 1.00 43.72 98 VAL A C 1
ATOM 768 O O . VAL A 1 98 ? -32.312 -16.177 -15.454 1.00 43.72 98 VAL A O 1
ATOM 771 N N . ARG A 1 99 ? -32.804 -14.135 -16.256 1.00 44.53 99 ARG A N 1
ATOM 772 C CA . ARG A 1 99 ? -33.858 -14.581 -17.164 1.00 44.53 99 ARG A CA 1
ATOM 773 C C . ARG A 1 99 ? -33.165 -15.042 -18.442 1.00 44.53 99 ARG A C 1
ATOM 775 O O . ARG A 1 99 ? -32.807 -14.206 -19.261 1.00 44.53 99 ARG A O 1
ATOM 782 N N . ASP A 1 100 ? -32.989 -16.350 -18.601 1.00 44.62 100 ASP A N 1
ATOM 783 C CA . ASP A 1 100 ? -32.309 -16.992 -19.747 1.00 44.62 100 ASP A CA 1
ATOM 784 C C . ASP A 1 100 ? -33.016 -16.803 -21.123 1.00 44.62 100 ASP A C 1
ATOM 786 O O . ASP A 1 100 ? -32.683 -17.490 -22.085 1.00 44.62 100 ASP A O 1
ATOM 790 N N . ASP A 1 101 ? -33.974 -15.873 -21.239 1.00 48.88 101 ASP A N 1
ATOM 791 C CA . ASP A 1 101 ? -34.847 -15.659 -22.408 1.00 48.88 101 ASP A CA 1
ATOM 792 C C . ASP A 1 101 ? -34.736 -14.236 -23.018 1.00 48.88 101 ASP A C 1
ATOM 794 O O . ASP A 1 101 ? -35.621 -13.806 -23.759 1.00 48.88 101 ASP A O 1
ATOM 798 N N . GLU A 1 102 ? -33.677 -13.475 -22.720 1.00 46.34 102 GLU A N 1
ATOM 799 C CA . GLU A 1 102 ? -33.384 -12.218 -23.431 1.00 46.34 102 GLU A CA 1
ATOM 800 C C . GLU A 1 102 ? -32.384 -12.485 -24.573 1.00 46.34 102 GLU A C 1
ATOM 802 O O . GLU A 1 102 ? -31.225 -12.832 -24.339 1.00 46.34 102 GLU A O 1
ATOM 807 N N . GLU A 1 103 ? -32.844 -12.353 -25.827 1.00 52.09 103 GLU A N 1
ATOM 808 C CA . GLU A 1 103 ? -31.971 -12.380 -27.008 1.00 52.09 103 GLU A CA 1
ATOM 809 C C . GLU A 1 103 ? -30.945 -11.246 -26.887 1.00 52.09 103 GLU A C 1
ATOM 811 O O . GLU A 1 103 ? -31.288 -10.069 -26.990 1.00 52.09 103 GLU A O 1
ATOM 816 N N . ILE A 1 104 ? -29.681 -11.609 -26.653 1.00 51.38 104 ILE A N 1
ATOM 817 C CA . ILE A 1 104 ? -28.569 -10.660 -26.587 1.00 51.38 104 ILE A CA 1
ATOM 818 C C . ILE A 1 104 ? -28.419 -10.016 -27.969 1.00 51.38 104 ILE A C 1
ATOM 820 O O . ILE A 1 104 ? -27.973 -10.678 -28.909 1.00 51.38 104 ILE A O 1
ATOM 824 N N . ASP A 1 105 ? -28.775 -8.737 -28.086 1.00 52.06 105 ASP A N 1
ATOM 825 C CA . ASP A 1 105 ? -28.487 -7.940 -29.277 1.00 52.06 105 ASP A CA 1
ATOM 826 C C . ASP A 1 105 ? -26.969 -7.713 -29.369 1.00 52.06 105 ASP A C 1
ATOM 828 O O . ASP A 1 105 ? -26.342 -7.170 -28.458 1.00 52.06 105 ASP A O 1
ATOM 832 N N . ILE A 1 106 ? -26.366 -8.199 -30.453 1.00 54.78 106 ILE A N 1
ATOM 833 C CA . ILE A 1 106 ? -24.914 -8.166 -30.679 1.00 54.78 106 ILE A CA 1
ATOM 834 C C . ILE A 1 106 ? -24.510 -6.896 -31.457 1.00 54.78 106 ILE A C 1
ATOM 836 O O . ILE A 1 106 ? -23.326 -6.556 -31.492 1.00 54.78 106 ILE A O 1
ATOM 840 N N . ASP A 1 107 ? -25.465 -6.167 -32.048 1.00 53.91 107 ASP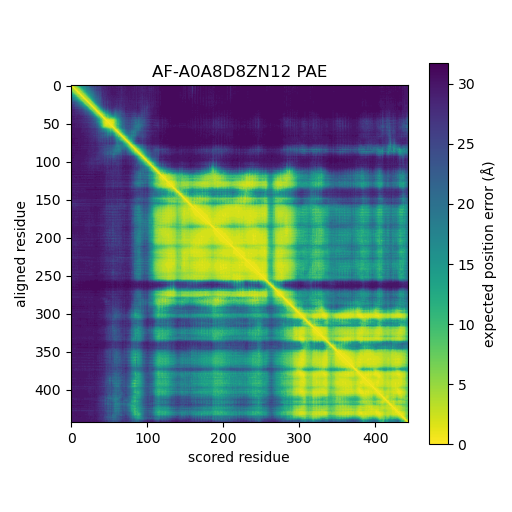 A N 1
ATOM 841 C CA . ASP A 1 107 ? -25.182 -5.107 -33.026 1.00 53.91 107 ASP A CA 1
ATOM 842 C C . ASP A 1 107 ? -25.175 -3.676 -32.442 1.00 53.91 107 ASP A C 1
ATOM 844 O O . ASP A 1 107 ? -24.773 -2.737 -33.137 1.00 53.91 107 ASP A O 1
ATOM 848 N N . THR A 1 108 ? -25.515 -3.482 -31.161 1.00 49.34 108 THR A N 1
ATOM 849 C CA . THR A 1 108 ? -25.325 -2.199 -30.451 1.00 49.34 108 THR A CA 1
ATOM 850 C C . THR A 1 108 ? -24.304 -2.300 -29.322 1.00 49.34 108 THR A C 1
ATOM 852 O O . THR A 1 108 ? -24.638 -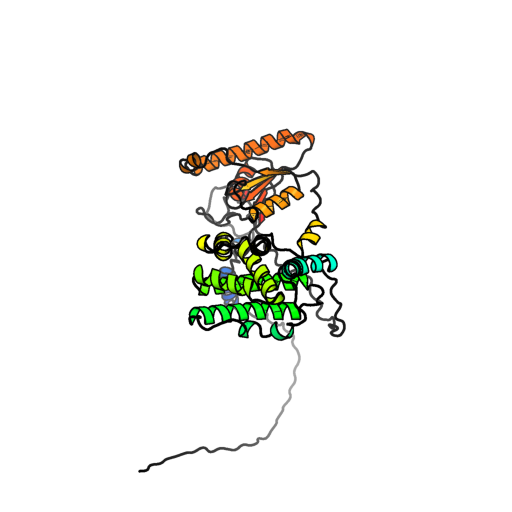2.602 -28.178 1.00 49.34 108 THR A O 1
ATOM 855 N N . VAL A 1 109 ? -23.053 -1.944 -29.626 1.00 57.59 109 VAL A N 1
ATOM 856 C CA . VAL A 1 109 ? -22.091 -1.536 -28.594 1.00 57.59 109 VAL A CA 1
ATOM 857 C C . VAL A 1 109 ? -22.528 -0.166 -28.078 1.00 57.59 109 VAL A C 1
ATOM 859 O O . VAL A 1 109 ? -22.226 0.857 -28.694 1.00 57.59 109 VAL A O 1
ATOM 862 N N . GLU A 1 110 ? -23.253 -0.137 -26.960 1.00 55.84 110 GLU A N 1
ATOM 863 C CA . GLU A 1 110 ? -23.375 1.088 -26.172 1.00 55.84 110 GLU A CA 1
ATOM 864 C C . GLU A 1 110 ? -21.964 1.479 -25.706 1.00 55.84 110 GLU A C 1
ATOM 866 O O . GLU A 1 110 ? -21.302 0.724 -24.991 1.00 55.84 110 GLU A O 1
ATOM 871 N N . GLU A 1 111 ? -21.459 2.632 -26.156 1.00 57.66 111 GLU A N 1
ATOM 872 C CA . GLU A 1 111 ? -20.186 3.161 -25.662 1.00 57.66 111 GLU A CA 1
ATOM 873 C C . GLU A 1 111 ? -20.350 3.493 -24.174 1.00 57.66 111 GLU A C 1
ATOM 875 O O . GLU A 1 111 ? -20.971 4.499 -23.830 1.00 57.66 111 GLU A O 1
ATOM 880 N N . GLU A 1 112 ? -19.809 2.635 -23.298 1.00 59.88 112 GLU A N 1
ATOM 881 C CA . GLU A 1 112 ? -19.834 2.839 -21.845 1.00 59.88 112 GLU A CA 1
ATOM 882 C C . GLU A 1 112 ? -19.394 4.269 -21.503 1.00 59.88 112 GLU A C 1
ATOM 884 O O . GLU A 1 112 ? -18.273 4.679 -21.842 1.00 59.88 112 GLU A O 1
ATOM 889 N N . GLU A 1 113 ? -20.264 5.019 -20.811 1.00 62.06 113 GLU A N 1
ATOM 890 C CA . GLU A 1 113 ? -19.951 6.382 -20.385 1.00 62.06 113 GLU A CA 1
ATOM 891 C C . GLU A 1 113 ? -18.611 6.387 -19.626 1.00 62.06 113 GLU A C 1
ATOM 893 O O . GLU A 1 113 ? -18.411 5.587 -18.703 1.00 62.06 113 GLU A O 1
ATOM 898 N N . PRO A 1 114 ? -17.656 7.260 -19.997 1.00 61.31 114 PRO A N 1
ATOM 899 C CA . PRO A 1 114 ? -16.315 7.197 -19.445 1.00 61.31 114 PRO A CA 1
ATOM 900 C C . PRO A 1 114 ? -16.344 7.465 -17.936 1.00 61.31 114 PRO A C 1
ATOM 902 O O . PRO A 1 114 ? -16.596 8.583 -17.489 1.00 61.31 114 PRO A O 1
ATOM 905 N N . LEU A 1 115 ? -15.986 6.441 -17.152 1.00 64.44 115 LEU A N 1
ATOM 906 C CA . LEU A 1 115 ? -15.889 6.451 -15.680 1.00 64.44 115 LEU A CA 1
ATOM 907 C C . LEU A 1 115 ? -14.944 7.522 -15.094 1.00 64.44 115 LEU A C 1
ATOM 909 O O . LEU A 1 115 ? -14.790 7.607 -13.876 1.00 64.44 115 LEU A O 1
ATOM 913 N N . VAL A 1 116 ? -14.243 8.279 -15.939 1.00 67.44 116 VAL A N 1
ATOM 914 C CA . VAL A 1 116 ? -13.290 9.329 -15.576 1.00 67.44 116 VAL A CA 1
ATOM 915 C C . VAL A 1 116 ? -13.452 10.490 -16.554 1.00 67.44 116 VAL A C 1
ATOM 917 O O . VAL A 1 116 ? -13.510 10.272 -17.761 1.00 67.44 116 VAL A O 1
ATOM 920 N N . ASP A 1 117 ? -13.437 11.729 -16.050 1.00 73.19 117 ASP A N 1
ATOM 921 C CA . ASP A 1 117 ? -13.323 12.925 -16.895 1.00 73.19 117 ASP A CA 1
ATOM 922 C C . ASP A 1 117 ? -12.061 12.846 -17.771 1.00 73.19 117 ASP A C 1
ATOM 924 O O . ASP A 1 117 ? -10.924 13.019 -17.315 1.00 73.19 117 ASP A O 1
ATOM 928 N N . THR A 1 118 ? -12.283 12.597 -19.059 1.00 73.00 118 THR A N 1
ATOM 929 C CA . THR A 1 118 ? -11.236 12.377 -20.056 1.00 73.00 118 THR A CA 1
ATOM 930 C C . THR A 1 118 ? -10.341 13.608 -20.217 1.00 73.00 118 THR A C 1
ATOM 932 O O . THR A 1 118 ? -9.144 13.471 -20.475 1.00 73.00 118 THR A O 1
ATOM 935 N N . ALA A 1 119 ? -10.856 14.821 -19.979 1.00 75.94 119 ALA A N 1
ATOM 936 C CA . ALA A 1 119 ? -10.087 16.054 -20.119 1.00 75.94 119 ALA A CA 1
ATOM 937 C C . ALA A 1 119 ? -9.063 16.252 -18.989 1.00 75.94 119 ALA A C 1
ATOM 939 O O . ALA A 1 119 ? -7.931 16.678 -19.253 1.00 75.94 119 ALA A O 1
ATOM 940 N N . THR A 1 120 ? -9.414 15.953 -17.731 1.00 77.88 120 THR A N 1
ATOM 941 C CA . THR A 1 120 ? -8.430 15.965 -16.633 1.00 77.88 120 THR A CA 1
ATOM 942 C C . THR A 1 120 ? -7.500 14.761 -16.686 1.00 77.88 120 THR A C 1
ATOM 944 O O . THR A 1 120 ? -6.304 14.929 -16.440 1.00 77.88 120 THR A O 1
ATOM 947 N N . ALA A 1 121 ? -7.996 13.587 -17.084 1.00 76.69 121 ALA A N 1
ATOM 948 C CA . ALA A 1 121 ? -7.173 12.397 -17.260 1.00 76.69 121 ALA A CA 1
ATOM 949 C C . ALA A 1 121 ? -6.066 12.612 -18.309 1.00 76.69 121 ALA A C 1
ATOM 951 O O . ALA A 1 121 ? -4.889 12.441 -17.993 1.00 76.69 121 ALA A O 1
ATOM 952 N N . ASN A 1 122 ? -6.406 13.094 -19.508 1.00 77.88 122 ASN A N 1
ATOM 953 C CA . ASN A 1 122 ? -5.437 13.321 -20.588 1.00 77.88 122 ASN A CA 1
ATOM 954 C C . ASN A 1 122 ? -4.364 14.358 -20.206 1.00 77.88 122 ASN A C 1
ATOM 956 O O . ASN A 1 122 ? -3.187 14.187 -20.516 1.00 77.88 122 ASN A O 1
ATOM 960 N N . ARG A 1 123 ? -4.716 15.388 -19.422 1.00 80.56 123 ARG A N 1
ATOM 961 C CA . ARG A 1 123 ? -3.723 16.338 -18.878 1.00 80.56 123 ARG A CA 1
ATOM 962 C C . ARG A 1 123 ? -2.691 15.674 -17.962 1.00 80.56 123 ARG A C 1
ATOM 964 O O . ARG A 1 123 ? -1.546 16.121 -17.953 1.00 80.56 123 ARG A O 1
ATOM 971 N N . LEU A 1 124 ? -3.083 14.649 -17.201 1.00 78.56 124 LEU A N 1
ATOM 972 C CA . LEU A 1 124 ? -2.176 13.871 -16.351 1.00 78.56 124 LEU A CA 1
ATOM 973 C C . LEU A 1 124 ? -1.337 12.882 -17.174 1.00 78.56 124 LEU A C 1
ATOM 975 O O . LEU A 1 124 ? -0.144 12.751 -16.906 1.00 78.56 124 LEU A O 1
ATOM 979 N N . LEU A 1 125 ? -1.926 12.244 -18.196 1.00 78.56 125 LEU A N 1
ATOM 980 C CA . LEU A 1 125 ? -1.215 11.352 -19.125 1.00 78.56 125 LEU A CA 1
ATOM 981 C C . LEU A 1 125 ? -0.049 12.057 -19.825 1.00 78.56 125 LEU A C 1
ATOM 983 O O . LEU A 1 125 ? 1.041 11.492 -19.946 1.00 78.56 125 LEU A O 1
ATOM 987 N N . ASP A 1 126 ? -0.284 13.292 -20.262 1.00 82.88 126 ASP A N 1
ATOM 988 C CA . ASP A 1 126 ? 0.688 14.087 -21.004 1.00 82.88 126 ASP A CA 1
ATOM 989 C C . ASP A 1 126 ? 1.770 14.731 -20.121 1.00 82.88 126 ASP A C 1
ATOM 991 O O . ASP A 1 126 ? 2.748 15.251 -20.657 1.00 82.88 126 ASP A O 1
ATOM 995 N N . GLU A 1 127 ? 1.608 14.791 -18.791 1.00 83.94 127 GLU A N 1
ATOM 996 C CA . GLU A 1 127 ? 2.500 15.593 -17.933 1.00 83.94 127 GLU A CA 1
ATOM 997 C C . GLU A 1 127 ? 3.956 15.109 -18.033 1.00 83.94 127 GLU A C 1
ATOM 999 O O . GLU A 1 127 ? 4.876 15.910 -18.199 1.00 83.94 127 GLU A O 1
ATOM 1004 N N . CYS A 1 128 ? 4.160 13.790 -17.989 1.00 84.31 128 CYS A N 1
ATOM 1005 C CA . CYS A 1 128 ? 5.482 13.177 -18.112 1.00 84.31 128 CYS A CA 1
ATOM 1006 C C . CYS A 1 128 ? 6.098 13.432 -19.499 1.00 84.31 128 CYS A C 1
ATOM 1008 O O . CYS A 1 128 ? 7.274 13.778 -19.601 1.00 84.31 128 CYS A O 1
ATOM 1010 N N . GLU A 1 129 ? 5.296 13.323 -20.561 1.00 87.38 129 GLU A N 1
ATOM 1011 C CA . GLU A 1 129 ? 5.739 13.532 -21.943 1.00 87.38 129 GLU A CA 1
ATOM 1012 C C . GLU A 1 129 ? 6.131 14.995 -22.183 1.00 87.38 129 GLU A C 1
ATOM 1014 O O . GLU A 1 129 ? 7.261 15.256 -22.587 1.00 87.38 129 GLU A O 1
ATOM 1019 N N . LYS A 1 130 ? 5.289 15.955 -21.781 1.00 86.69 130 LYS A N 1
ATOM 1020 C CA . LYS A 1 130 ? 5.566 17.401 -21.881 1.00 86.69 130 LYS A CA 1
ATOM 1021 C C . LYS A 1 130 ? 6.822 17.819 -21.111 1.00 86.69 130 LYS A C 1
ATOM 1023 O O . LYS A 1 130 ? 7.609 18.620 -21.612 1.00 86.69 130 LYS A O 1
ATOM 1028 N N . LEU A 1 131 ? 7.053 17.272 -19.914 1.00 84.56 131 LEU A N 1
ATOM 1029 C CA . LEU A 1 131 ? 8.280 17.539 -19.148 1.00 84.56 131 LEU A CA 1
ATOM 1030 C C . LEU A 1 131 ? 9.536 16.997 -19.853 1.00 84.56 131 LEU A C 1
ATOM 1032 O O . LEU A 1 131 ? 10.585 17.645 -19.823 1.00 84.56 131 LEU A O 1
ATOM 1036 N N . ILE A 1 132 ? 9.436 15.838 -20.511 1.00 84.19 132 ILE A N 1
ATOM 1037 C CA . ILE A 1 132 ? 10.546 15.254 -21.273 1.00 84.19 132 ILE A CA 1
ATOM 1038 C C . ILE A 1 132 ? 10.758 15.988 -22.603 1.00 84.19 132 ILE A C 1
ATOM 1040 O O . ILE A 1 132 ? 11.909 16.185 -22.976 1.00 84.19 132 ILE A O 1
ATOM 1044 N N . GLU A 1 133 ? 9.712 16.456 -23.286 1.00 84.75 133 GLU A N 1
ATOM 1045 C CA . GLU A 1 133 ? 9.832 17.287 -24.496 1.00 84.75 133 GLU A CA 1
ATOM 1046 C C . GLU A 1 133 ? 10.507 18.637 -24.212 1.00 84.75 133 GLU A C 1
ATOM 1048 O O . GLU A 1 133 ? 11.325 19.096 -25.008 1.00 84.75 133 GLU A O 1
ATOM 1053 N N . ILE A 1 134 ? 10.241 19.253 -23.053 1.00 81.94 134 ILE A N 1
ATOM 1054 C CA . ILE A 1 134 ? 10.957 20.461 -22.604 1.00 81.94 134 ILE A CA 1
ATOM 1055 C C . ILE A 1 134 ? 12.450 20.163 -22.377 1.00 81.94 134 ILE A C 1
ATOM 1057 O O . ILE A 1 134 ? 13.304 20.987 -22.705 1.00 81.94 134 ILE A O 1
ATOM 1061 N N . TYR A 1 135 ? 12.783 18.987 -21.835 1.00 76.06 135 TYR A N 1
ATOM 1062 C CA . TYR A 1 135 ? 14.169 18.563 -21.605 1.00 76.06 135 TYR A CA 1
ATOM 1063 C C . TYR A 1 135 ? 14.900 18.132 -22.894 1.00 76.06 135 TYR A C 1
ATOM 1065 O O . TYR A 1 135 ? 16.087 18.417 -23.067 1.00 76.06 135 TYR A O 1
ATOM 1073 N N . ARG A 1 136 ? 14.195 17.459 -23.807 1.00 76.69 136 ARG A N 1
ATOM 1074 C CA . ARG A 1 136 ? 14.674 16.960 -25.100 1.00 76.69 136 ARG A CA 1
ATOM 1075 C C . ARG A 1 136 ? 13.700 17.414 -26.197 1.00 76.69 136 ARG A C 1
ATOM 1077 O O . ARG A 1 136 ? 12.848 16.625 -26.609 1.00 76.69 136 ARG A O 1
ATOM 1084 N N . PRO A 1 137 ? 13.837 18.658 -26.696 1.00 70.50 137 PRO A N 1
ATOM 1085 C CA . PRO A 1 137 ? 13.018 19.147 -27.797 1.00 70.50 137 PRO A CA 1
ATOM 1086 C C . PRO A 1 137 ? 13.157 18.240 -29.016 1.00 70.50 137 PRO A C 1
ATOM 1088 O O . PRO A 1 137 ? 14.274 17.913 -29.437 1.00 70.50 137 PRO A O 1
ATOM 1091 N N . ARG A 1 138 ? 12.022 17.824 -29.583 1.00 67.19 138 ARG A N 1
ATOM 1092 C CA . ARG A 1 138 ? 12.000 16.951 -30.756 1.00 67.19 138 ARG A CA 1
ATOM 1093 C C . ARG A 1 138 ? 12.622 17.673 -31.948 1.00 67.19 138 ARG A C 1
ATOM 1095 O O . ARG A 1 138 ? 12.210 18.780 -32.287 1.00 67.19 138 ARG A O 1
ATOM 1102 N N . ASN A 1 139 ? 13.613 17.052 -32.583 1.00 66.06 139 ASN A N 1
ATOM 1103 C CA . ASN A 1 139 ? 14.246 17.614 -33.770 1.00 66.06 139 ASN A CA 1
ATOM 1104 C C . ASN A 1 139 ? 13.538 17.064 -35.026 1.00 66.06 139 ASN A C 1
ATOM 1106 O O . ASN A 1 139 ? 13.663 15.864 -35.287 1.00 66.06 139 ASN A O 1
ATOM 1110 N N . PRO A 1 140 ? 12.798 17.894 -35.791 1.00 61.84 140 PRO A N 1
ATOM 1111 C CA . PRO A 1 140 ? 12.007 17.426 -36.932 1.00 61.84 140 PRO A CA 1
ATOM 1112 C C . PRO A 1 140 ? 12.863 16.782 -38.033 1.00 61.84 140 PRO A C 1
ATOM 1114 O O . PRO A 1 140 ? 12.388 15.876 -38.710 1.00 61.84 140 PRO A O 1
ATOM 1117 N N . ASP A 1 141 ? 14.143 17.150 -38.144 1.00 61.09 141 ASP A N 1
ATOM 1118 C CA . ASP A 1 141 ? 15.069 16.613 -39.150 1.00 61.09 141 ASP A CA 1
ATOM 1119 C C . ASP A 1 141 ? 15.557 15.181 -38.837 1.00 61.09 141 ASP A C 1
ATOM 1121 O O . ASP A 1 141 ? 16.378 14.628 -39.568 1.00 61.09 141 ASP A O 1
ATOM 1125 N N . LYS A 1 142 ? 15.122 14.581 -37.716 1.00 61.19 142 LYS A N 1
ATOM 1126 C CA . LYS A 1 142 ? 15.611 13.276 -37.229 1.00 61.19 142 LYS A CA 1
ATOM 1127 C C . LYS A 1 142 ? 14.525 12.238 -36.952 1.00 61.19 142 LYS A C 1
ATOM 1129 O O . LYS A 1 142 ? 14.849 11.190 -36.403 1.00 61.19 142 LYS A O 1
ATOM 1134 N N . VAL A 1 143 ? 13.274 12.493 -37.337 1.00 61.97 143 VAL A N 1
ATOM 1135 C CA . VAL A 1 143 ? 12.131 11.615 -37.017 1.00 61.97 143 VAL A CA 1
ATOM 1136 C C . VAL A 1 143 ? 12.350 10.170 -37.494 1.00 61.97 143 VAL A C 1
ATOM 1138 O O . VAL A 1 143 ? 12.117 9.245 -36.726 1.00 61.97 143 VAL A O 1
ATOM 1141 N N . GLU A 1 144 ? 12.901 9.955 -38.692 1.00 56.50 144 GLU A N 1
ATOM 1142 C CA . GLU A 1 144 ? 13.194 8.603 -39.210 1.00 56.50 144 GLU A CA 1
ATOM 1143 C C . GLU A 1 144 ? 14.301 7.860 -38.429 1.00 56.50 144 GLU A C 1
ATOM 1145 O O . GLU A 1 144 ? 14.356 6.632 -38.445 1.00 56.50 144 GLU A O 1
ATOM 1150 N N . LEU A 1 145 ? 15.171 8.579 -37.704 1.00 59.94 145 LEU A N 1
ATOM 1151 C CA . LEU A 1 145 ? 16.189 7.984 -36.825 1.00 59.94 145 LEU A CA 1
ATOM 1152 C C . LEU A 1 145 ? 15.662 7.683 -35.409 1.00 59.94 145 LEU A C 1
ATOM 1154 O O . LEU A 1 145 ? 16.392 7.087 -34.612 1.00 59.94 145 LEU A O 1
ATOM 1158 N N . GLU A 1 146 ? 14.434 8.095 -35.071 1.00 64.69 146 GLU A N 1
ATOM 1159 C CA . GLU A 1 146 ? 13.812 7.779 -33.778 1.00 64.69 146 GLU A CA 1
ATOM 1160 C C . GLU A 1 146 ? 13.342 6.318 -33.718 1.00 64.69 146 GLU A C 1
ATOM 1162 O O . GLU A 1 146 ? 13.448 5.706 -32.658 1.00 64.69 146 GLU A O 1
ATOM 1167 N N . ASP A 1 147 ? 12.915 5.729 -34.842 1.00 67.06 147 ASP A N 1
ATOM 1168 C CA . ASP A 1 147 ? 12.438 4.337 -34.898 1.00 67.06 147 ASP A CA 1
ATOM 1169 C C . ASP A 1 147 ? 13.590 3.310 -34.902 1.00 67.06 147 ASP A C 1
ATOM 1171 O O . ASP A 1 147 ? 13.458 2.219 -34.350 1.00 67.06 147 ASP A O 1
ATOM 1175 N N . THR A 1 148 ? 14.761 3.670 -35.446 1.00 73.75 148 THR A N 1
ATOM 1176 C CA . THR A 1 148 ? 15.988 2.838 -35.458 1.00 73.75 148 THR A CA 1
ATOM 1177 C C . THR A 1 148 ? 17.041 3.294 -34.441 1.00 73.75 148 THR A C 1
ATOM 1179 O O . THR A 1 148 ? 18.216 2.931 -34.530 1.00 73.75 148 THR A O 1
ATOM 1182 N N . TRP A 1 149 ? 16.645 4.071 -33.425 1.00 83.50 149 TRP A N 1
ATOM 1183 C CA . TRP A 1 149 ? 17.555 4.658 -32.428 1.00 83.50 149 TRP A CA 1
ATOM 1184 C C . TRP A 1 149 ? 18.488 3.636 -31.749 1.00 83.50 149 TRP A C 1
ATOM 1186 O O . TRP A 1 149 ? 19.623 3.967 -31.407 1.00 83.50 149 TRP A O 1
ATOM 1196 N N . GLU A 1 150 ? 18.041 2.384 -31.600 1.00 83.50 150 GLU A N 1
ATOM 1197 C CA . GLU A 1 150 ? 18.819 1.276 -31.038 1.00 83.50 150 GLU A CA 1
ATOM 1198 C C . GLU A 1 150 ? 20.064 0.919 -31.860 1.00 83.50 150 GLU A C 1
ATOM 1200 O O . GLU A 1 150 ? 21.031 0.386 -31.313 1.00 83.50 150 GLU A O 1
ATOM 1205 N N . GLU A 1 151 ? 20.057 1.168 -33.170 1.00 82.00 151 GLU A N 1
ATOM 1206 C CA . GLU A 1 151 ? 21.187 0.918 -34.073 1.00 82.00 151 GLU A CA 1
ATOM 1207 C C . GLU A 1 151 ? 22.258 2.006 -33.945 1.00 82.00 151 GLU A C 1
ATOM 1209 O O . GLU A 1 151 ? 23.451 1.715 -34.026 1.00 82.00 151 GLU A O 1
ATOM 1214 N N . ASN A 1 152 ? 21.839 3.232 -33.617 1.00 78.62 152 ASN A N 1
ATOM 1215 C CA . ASN A 1 152 ? 22.708 4.391 -33.403 1.00 78.62 152 ASN A CA 1
ATOM 1216 C C . ASN A 1 152 ? 23.507 4.331 -32.082 1.00 78.62 152 ASN A C 1
ATOM 1218 O O . ASN A 1 152 ? 24.363 5.181 -31.824 1.00 78.62 152 ASN A O 1
ATOM 1222 N N . ILE A 1 153 ? 23.248 3.337 -31.227 1.00 84.19 153 ILE A N 1
ATOM 1223 C CA . ILE A 1 153 ? 23.985 3.130 -29.977 1.00 84.19 153 ILE A CA 1
ATOM 1224 C C . ILE A 1 153 ? 25.321 2.420 -30.269 1.00 84.19 153 ILE A C 1
ATOM 1226 O O . ILE A 1 153 ? 25.313 1.345 -30.866 1.00 84.19 153 ILE A O 1
ATOM 1230 N N . PRO A 1 154 ? 26.481 2.919 -29.798 1.00 81.69 154 PRO A N 1
ATOM 1231 C CA . PRO A 1 154 ? 27.756 2.220 -29.961 1.00 81.69 154 PRO A CA 1
ATOM 1232 C C . PRO A 1 154 ? 27.835 0.966 -29.067 1.00 81.69 154 PRO A C 1
ATOM 1234 O O . PRO A 1 154 ? 28.047 1.051 -27.855 1.00 81.69 154 PRO A O 1
ATOM 1237 N N . LYS A 1 155 ? 27.701 -0.222 -29.677 1.00 86.56 155 LYS A N 1
ATOM 1238 C CA . LYS A 1 155 ? 27.687 -1.535 -28.987 1.00 86.56 155 LYS A CA 1
ATOM 1239 C C . LYS A 1 155 ? 29.070 -2.205 -28.864 1.00 86.56 155 LYS A C 1
ATOM 1241 O O . LYS A 1 155 ? 29.180 -3.324 -28.367 1.00 86.56 155 LYS A O 1
ATOM 1246 N N . SER A 1 156 ? 30.142 -1.530 -29.289 1.00 78.81 156 SER A N 1
ATOM 1247 C CA . SER A 1 156 ? 31.508 -2.085 -29.384 1.00 78.81 156 SER A CA 1
ATOM 1248 C C . SER A 1 156 ? 32.085 -2.609 -28.062 1.00 78.81 156 SER A C 1
ATOM 1250 O O . SER A 1 156 ? 32.819 -3.591 -28.065 1.00 78.81 156 SER A O 1
ATOM 1252 N N . ASN A 1 157 ? 31.731 -1.985 -26.935 1.00 83.94 157 ASN A N 1
ATOM 1253 C CA . ASN A 1 157 ? 32.258 -2.318 -25.604 1.00 83.94 157 ASN A CA 1
ATOM 1254 C C . ASN A 1 157 ? 31.293 -3.170 -24.754 1.00 83.94 157 ASN A C 1
ATOM 1256 O O . ASN A 1 157 ? 31.468 -3.293 -23.541 1.00 83.94 157 ASN A O 1
ATOM 1260 N N . TRP A 1 158 ? 30.231 -3.717 -25.349 1.00 91.12 158 TRP A N 1
ATOM 1261 C CA . TRP A 1 158 ? 29.183 -4.416 -24.605 1.00 91.12 158 TRP A CA 1
ATOM 1262 C C . TRP A 1 158 ? 29.569 -5.871 -24.326 1.00 91.12 158 TRP A C 1
ATOM 1264 O O . TRP A 1 158 ? 29.832 -6.651 -25.239 1.00 91.12 158 TRP A O 1
ATOM 1274 N N . SER A 1 159 ? 29.539 -6.277 -23.054 1.00 90.94 159 SER A N 1
ATOM 1275 C CA . SER A 1 159 ? 29.633 -7.705 -22.710 1.00 90.94 159 SER A CA 1
ATOM 1276 C C . SER A 1 159 ? 28.313 -8.440 -23.015 1.00 90.94 159 SER A C 1
ATOM 1278 O O . SER A 1 159 ? 27.261 -7.797 -23.073 1.00 90.94 159 SER A O 1
ATOM 1280 N N . PRO A 1 160 ? 28.302 -9.785 -23.120 1.00 90.81 160 PRO A N 1
ATOM 1281 C CA . PRO A 1 160 ? 27.070 -10.555 -23.338 1.00 90.81 160 PRO A CA 1
ATOM 1282 C C . PRO A 1 160 ? 25.964 -10.279 -22.303 1.00 90.81 160 PRO A C 1
ATOM 1284 O O . PRO A 1 160 ? 24.779 -10.335 -22.625 1.00 90.81 160 PRO A O 1
ATOM 1287 N N . GLY A 1 161 ? 26.342 -9.925 -21.068 1.00 90.69 161 GLY A N 1
ATOM 1288 C CA . GLY A 1 161 ? 25.402 -9.507 -20.025 1.00 90.69 161 GLY A CA 1
ATOM 1289 C C . GLY A 1 161 ? 24.749 -8.148 -20.301 1.00 90.69 161 GLY A C 1
ATOM 1290 O O . GLY A 1 161 ? 23.558 -7.995 -20.038 1.00 90.69 161 GLY A O 1
ATOM 1291 N N . HIS A 1 162 ? 25.488 -7.191 -20.876 1.00 91.81 162 HIS A N 1
ATOM 1292 C CA . HIS A 1 162 ? 24.947 -5.893 -21.297 1.00 91.81 162 HIS A CA 1
ATOM 1293 C C . HIS A 1 162 ? 23.947 -6.074 -22.447 1.00 91.81 162 HIS A C 1
ATOM 1295 O O . HIS A 1 162 ? 22.815 -5.614 -22.330 1.00 91.81 162 HIS A O 1
ATOM 1301 N N . TYR A 1 163 ? 24.318 -6.834 -23.489 1.00 92.75 163 TYR A N 1
ATOM 1302 C CA . TYR A 1 163 ? 23.417 -7.182 -24.598 1.00 92.75 163 TYR A CA 1
ATOM 1303 C C . TYR A 1 163 ? 22.116 -7.820 -24.104 1.00 92.75 163 TYR A C 1
ATOM 1305 O O . TYR A 1 163 ? 21.039 -7.315 -24.401 1.00 92.75 163 TYR A O 1
ATOM 1313 N N . LYS A 1 164 ? 22.205 -8.887 -23.296 1.00 93.56 164 LYS A N 1
ATOM 1314 C CA . LYS A 1 164 ? 21.022 -9.581 -22.768 1.00 93.56 164 LYS A CA 1
ATOM 1315 C C . LYS A 1 164 ? 20.114 -8.640 -21.971 1.00 93.56 164 LYS A C 1
ATOM 1317 O O . LYS A 1 164 ? 18.907 -8.624 -22.202 1.00 93.56 164 LYS A O 1
ATOM 1322 N N . SER A 1 165 ? 20.688 -7.860 -21.055 1.00 92.31 165 SER A N 1
ATOM 1323 C CA . SER A 1 165 ? 19.917 -6.971 -20.176 1.00 92.31 165 SER A CA 1
ATOM 1324 C C . SER A 1 165 ? 19.257 -5.833 -20.959 1.00 92.31 165 SER A C 1
ATOM 1326 O O . SER A 1 165 ? 18.103 -5.505 -20.696 1.00 92.31 165 SER A O 1
ATOM 1328 N N . PHE A 1 166 ? 19.954 -5.276 -21.957 1.00 94.00 166 PHE A N 1
ATOM 1329 C CA . PHE A 1 166 ? 19.407 -4.265 -22.859 1.00 94.00 166 PHE A CA 1
ATOM 1330 C C . PHE A 1 166 ? 18.265 -4.827 -23.714 1.00 94.00 166 PHE A C 1
ATOM 1332 O O . PHE A 1 166 ? 17.172 -4.275 -23.690 1.00 94.00 166 PHE A O 1
ATOM 1339 N N . SER A 1 167 ? 18.459 -5.965 -24.393 1.00 93.06 167 SER A N 1
ATOM 1340 C CA . SER A 1 167 ? 17.410 -6.586 -25.217 1.00 93.06 167 SER A CA 1
ATOM 1341 C C . SER A 1 167 ? 16.155 -6.937 -24.409 1.00 93.06 167 SER A C 1
ATOM 1343 O O . SER A 1 167 ? 15.038 -6.762 -24.890 1.00 93.06 167 SER A O 1
ATOM 1345 N N . GLN A 1 168 ? 16.317 -7.391 -23.161 1.00 94.50 168 GLN A N 1
ATOM 1346 C CA . GLN A 1 168 ? 15.188 -7.626 -22.255 1.00 94.50 168 GLN A CA 1
ATOM 1347 C C . GLN A 1 168 ? 14.483 -6.324 -21.847 1.00 94.50 168 GLN A C 1
ATOM 1349 O O . GLN A 1 168 ? 13.259 -6.318 -21.728 1.00 94.50 168 GLN A O 1
ATOM 1354 N N . LEU A 1 169 ? 15.224 -5.229 -21.646 1.00 94.88 169 LEU A N 1
ATOM 1355 C CA . LEU A 1 169 ? 14.663 -3.925 -21.285 1.00 94.88 169 LEU A CA 1
ATOM 1356 C C . LEU A 1 169 ? 13.867 -3.325 -22.445 1.00 94.88 169 LEU A C 1
ATOM 1358 O O . LEU A 1 169 ? 12.713 -2.953 -22.258 1.00 94.88 169 LEU A O 1
ATOM 1362 N N . ILE A 1 170 ? 14.447 -3.324 -23.644 1.00 93.12 170 ILE A N 1
ATOM 1363 C CA . ILE A 1 170 ? 13.778 -2.913 -24.881 1.00 93.12 170 ILE A CA 1
ATOM 1364 C C . ILE A 1 170 ? 12.504 -3.722 -25.115 1.00 93.12 170 ILE A C 1
ATOM 1366 O O . ILE A 1 170 ? 11.451 -3.141 -25.345 1.00 93.12 170 ILE A O 1
ATOM 1370 N N . HIS A 1 171 ? 12.545 -5.050 -24.972 1.00 94.06 171 HIS A N 1
ATOM 1371 C CA . HIS A 1 171 ? 11.343 -5.872 -25.121 1.00 94.06 171 HIS A CA 1
ATOM 1372 C C . HIS A 1 171 ? 10.229 -5.478 -24.130 1.00 94.06 171 HIS A C 1
ATOM 1374 O O . HIS A 1 171 ? 9.064 -5.399 -24.514 1.00 94.06 171 HIS A O 1
ATOM 1380 N N . VAL A 1 172 ? 10.574 -5.176 -22.872 1.00 95.12 172 VAL A N 1
ATOM 1381 C CA . VAL A 1 172 ? 9.606 -4.694 -21.870 1.00 95.12 172 VAL A CA 1
ATOM 1382 C C . VAL A 1 172 ? 9.019 -3.330 -22.252 1.00 95.12 172 VAL A C 1
ATOM 1384 O O . VAL A 1 172 ? 7.810 -3.151 -22.116 1.00 95.12 172 VAL A O 1
ATOM 1387 N N . LEU A 1 173 ? 9.837 -2.399 -22.752 1.00 94.19 173 LEU A N 1
ATOM 1388 C CA . LEU A 1 173 ? 9.395 -1.058 -23.155 1.00 94.19 173 LEU A CA 1
ATOM 1389 C C . LEU A 1 173 ? 8.590 -1.065 -24.462 1.00 94.19 173 LEU A C 1
ATOM 1391 O O . LEU A 1 173 ? 7.608 -0.338 -24.565 1.00 94.19 173 LEU A O 1
ATOM 1395 N N . ASN A 1 174 ? 8.924 -1.925 -25.423 1.00 92.06 174 ASN A N 1
ATOM 1396 C CA . ASN A 1 174 ? 8.167 -2.060 -26.668 1.00 92.06 174 ASN A CA 1
ATOM 1397 C C . ASN A 1 174 ? 6.786 -2.687 -26.413 1.00 92.06 174 ASN A C 1
ATOM 1399 O O . ASN A 1 174 ? 5.805 -2.257 -27.014 1.00 92.06 174 ASN A O 1
ATOM 1403 N N . LEU A 1 175 ? 6.672 -3.634 -25.471 1.00 92.75 175 LEU A N 1
ATOM 1404 C CA . LEU A 1 175 ? 5.368 -4.131 -25.011 1.00 92.75 175 LEU A CA 1
ATOM 1405 C C . LEU A 1 175 ? 4.537 -3.044 -24.306 1.00 92.75 175 LEU A C 1
ATOM 1407 O O . LEU A 1 175 ? 3.324 -3.008 -24.488 1.00 92.75 175 LEU A O 1
ATOM 1411 N N . ASP A 1 176 ? 5.167 -2.172 -23.512 1.00 92.88 176 ASP A N 1
ATOM 1412 C CA . ASP A 1 176 ? 4.501 -1.017 -22.886 1.00 92.88 176 ASP A CA 1
ATOM 1413 C C . ASP A 1 176 ? 4.010 -0.023 -23.950 1.00 92.88 176 ASP A C 1
ATOM 1415 O O . ASP A 1 176 ? 2.857 0.401 -23.925 1.00 92.88 176 ASP A O 1
ATOM 1419 N N . HIS A 1 177 ? 4.855 0.286 -24.938 1.00 90.50 177 HIS A N 1
ATOM 1420 C CA . HIS A 1 177 ? 4.533 1.219 -26.012 1.00 90.50 177 HIS A CA 1
ATOM 1421 C C . HIS A 1 177 ? 3.390 0.718 -26.906 1.00 90.50 177 HIS A C 1
ATOM 1423 O O . HIS A 1 177 ? 2.431 1.454 -27.132 1.00 90.50 177 HIS A O 1
ATOM 1429 N N . LEU A 1 178 ? 3.438 -0.544 -27.350 1.00 91.19 178 LEU A N 1
ATOM 1430 C CA . LEU A 1 178 ? 2.364 -1.161 -28.138 1.00 91.19 178 LEU A CA 1
ATOM 1431 C C . LEU A 1 178 ? 1.036 -1.200 -27.369 1.00 91.19 178 LEU A C 1
ATOM 1433 O O . LEU A 1 178 ? -0.004 -0.885 -27.937 1.00 91.19 178 LEU A O 1
ATOM 1437 N N . SER A 1 179 ? 1.080 -1.513 -26.070 1.00 91.38 179 SER A N 1
ATOM 1438 C CA . SER A 1 179 ? -0.101 -1.512 -25.199 1.00 91.38 179 SER A CA 1
ATOM 1439 C C . SER A 1 179 ? -0.662 -0.108 -24.950 1.00 91.38 179 SER A C 1
ATOM 1441 O O . SER A 1 179 ? -1.837 0.028 -24.639 1.00 91.38 179 SER A O 1
ATOM 1443 N N . ARG A 1 180 ? 0.137 0.959 -25.065 1.00 89.50 180 ARG A N 1
ATOM 1444 C CA . ARG A 1 180 ? -0.395 2.333 -25.062 1.00 89.50 180 ARG A CA 1
ATOM 1445 C C . ARG A 1 180 ? -1.073 2.650 -26.383 1.00 89.50 180 ARG A C 1
ATOM 1447 O O . ARG A 1 180 ? -2.189 3.147 -26.365 1.00 89.50 180 ARG A O 1
ATOM 1454 N N . LEU A 1 181 ? -0.425 2.323 -27.504 1.00 88.62 181 LEU A N 1
ATOM 1455 C CA . LEU A 1 181 ? -0.955 2.568 -28.848 1.00 88.62 181 LEU A CA 1
ATOM 1456 C C . LEU A 1 181 ? -2.291 1.854 -29.102 1.00 88.62 181 LEU A C 1
ATOM 1458 O O . LEU A 1 181 ? -3.139 2.423 -29.778 1.00 88.62 181 LEU A O 1
ATOM 1462 N N . SER A 1 182 ? -2.513 0.662 -28.533 1.00 90.06 182 SER A N 1
ATOM 1463 C CA . SER A 1 182 ? -3.805 -0.038 -28.630 1.00 90.06 182 SER A CA 1
ATOM 1464 C C . SER A 1 182 ? -4.935 0.602 -27.822 1.00 90.06 182 SER A C 1
ATOM 1466 O O . SER A 1 182 ? -6.095 0.315 -28.090 1.00 90.06 182 SER A O 1
ATOM 1468 N N . ASN A 1 183 ? -4.608 1.423 -26.820 1.00 87.06 183 ASN A N 1
ATOM 1469 C CA . ASN A 1 183 ? -5.581 1.985 -25.880 1.00 87.06 183 ASN A CA 1
ATOM 1470 C C . ASN A 1 183 ? -5.951 3.441 -26.208 1.00 87.06 183 ASN A C 1
ATOM 1472 O O . ASN A 1 183 ? -6.823 3.996 -25.541 1.00 87.06 183 ASN A O 1
ATOM 1476 N N . VAL A 1 184 ? -5.288 4.059 -27.195 1.00 85.56 184 VAL A N 1
ATOM 1477 C CA . VAL A 1 184 ? -5.557 5.441 -27.619 1.00 85.56 184 VAL A CA 1
ATOM 1478 C C . VAL A 1 184 ? -6.991 5.557 -28.126 1.00 85.56 184 VAL A C 1
ATOM 1480 O O . VAL A 1 184 ? -7.372 4.860 -29.065 1.00 85.56 184 VAL A O 1
ATOM 1483 N N . GLY A 1 185 ? -7.768 6.462 -27.530 1.00 81.12 185 GLY A N 1
ATOM 1484 C CA . GLY A 1 185 ? -9.166 6.691 -27.905 1.00 81.12 185 GLY A CA 1
ATOM 1485 C C . GLY A 1 185 ? -10.174 5.734 -27.259 1.00 81.12 185 GLY A C 1
ATOM 1486 O O . GLY A 1 185 ? -11.354 5.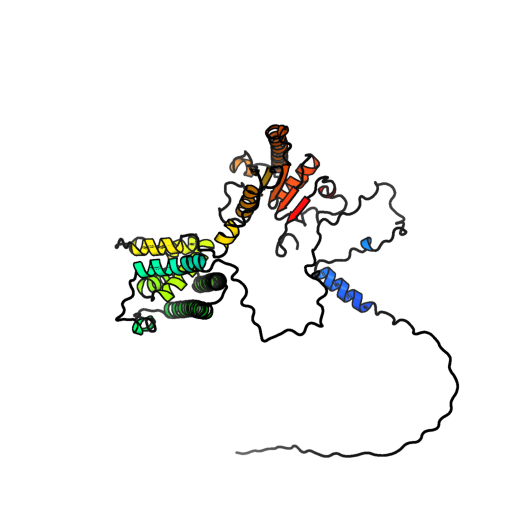806 -27.583 1.00 81.12 185 GLY A O 1
ATOM 1487 N N . HIS A 1 186 ? -9.749 4.869 -26.333 1.00 83.75 186 HIS A N 1
ATOM 1488 C CA . HIS A 1 186 ? -10.666 4.070 -25.515 1.00 83.75 186 HIS A CA 1
ATOM 1489 C C . HIS A 1 186 ? -11.325 4.941 -24.426 1.00 83.75 186 HIS A C 1
ATOM 1491 O O . HIS A 1 186 ? -10.642 5.759 -23.806 1.00 83.75 186 HIS A O 1
ATOM 1497 N N . SER A 1 187 ? -12.610 4.728 -24.110 1.00 78.81 187 SER A N 1
ATOM 1498 C CA . SER A 1 187 ? -13.342 5.496 -23.075 1.00 78.81 187 SER A CA 1
ATOM 1499 C C . SER A 1 187 ? -12.613 5.515 -21.720 1.00 78.81 187 SER A C 1
ATOM 1501 O O . SER A 1 187 ? -12.520 6.542 -21.048 1.00 78.81 187 SER A O 1
ATOM 1503 N N . SER A 1 188 ? -12.009 4.381 -21.358 1.00 81.81 188 SER A N 1
ATOM 1504 C CA . SER A 1 188 ? -11.199 4.179 -20.150 1.00 81.81 188 SER A CA 1
ATOM 1505 C C . SER A 1 188 ? -9.671 4.203 -20.372 1.00 81.81 188 SER A C 1
ATOM 1507 O O . SER A 1 188 ? -8.929 3.646 -19.555 1.00 81.81 188 SER A O 1
ATOM 1509 N N . GLU A 1 189 ? -9.169 4.866 -21.432 1.00 85.69 189 GLU A N 1
ATOM 1510 C CA . GLU A 1 189 ? -7.736 4.926 -21.810 1.00 85.69 189 GLU A CA 1
ATOM 1511 C C . GLU A 1 189 ? -6.808 5.144 -20.604 1.00 85.69 189 GLU A C 1
ATOM 1513 O O . GLU A 1 189 ? -5.829 4.415 -20.420 1.00 85.69 189 GLU A O 1
ATOM 1518 N N . ALA A 1 190 ? -7.120 6.113 -19.739 1.00 84.62 190 ALA A N 1
ATOM 1519 C CA . ALA A 1 190 ? -6.271 6.451 -18.602 1.00 84.62 190 ALA A CA 1
ATOM 1520 C C . ALA A 1 190 ? -6.183 5.330 -17.548 1.00 84.62 190 ALA A C 1
ATOM 1522 O O . ALA A 1 190 ? -5.114 5.108 -16.974 1.00 84.62 190 ALA A O 1
ATOM 1523 N N . ILE A 1 191 ? -7.262 4.574 -17.319 1.00 85.88 191 ILE A N 1
ATOM 1524 C CA . ILE A 1 191 ? -7.247 3.411 -16.419 1.00 85.88 191 ILE A CA 1
ATOM 1525 C C . ILE A 1 191 ? -6.402 2.294 -17.044 1.00 85.88 191 ILE A C 1
ATOM 1527 O O . ILE A 1 191 ? -5.505 1.756 -16.390 1.00 85.88 191 ILE A O 1
ATOM 1531 N N . LEU A 1 192 ? -6.614 1.990 -18.327 1.00 88.19 192 LEU A N 1
ATOM 1532 C CA . LEU A 1 192 ? -5.865 0.952 -19.044 1.00 88.19 192 LEU A CA 1
ATOM 1533 C C . LEU A 1 192 ? -4.361 1.278 -19.133 1.00 88.19 192 LEU A C 1
ATOM 1535 O O . LEU A 1 192 ? -3.509 0.417 -18.886 1.00 88.19 192 LEU A O 1
ATOM 1539 N N . ARG A 1 193 ? -4.009 2.540 -19.408 1.00 88.38 193 ARG A N 1
ATOM 1540 C CA . ARG A 1 193 ? -2.627 3.046 -19.404 1.00 88.38 193 ARG A CA 1
ATOM 1541 C C . ARG A 1 193 ? -2.005 2.951 -18.010 1.00 88.38 193 A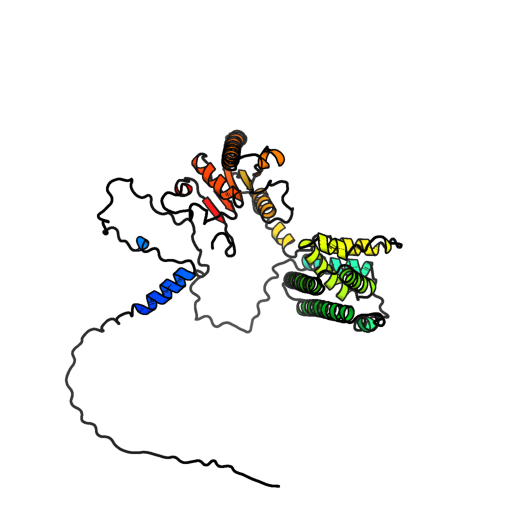RG A C 1
ATOM 1543 O O . ARG A 1 193 ? -0.868 2.492 -17.896 1.00 88.38 193 ARG A O 1
ATOM 1550 N N . ARG A 1 194 ? -2.752 3.257 -16.939 1.00 88.44 194 ARG A N 1
ATOM 1551 C CA . ARG A 1 194 ? -2.290 3.061 -15.552 1.00 88.44 194 ARG A CA 1
ATOM 1552 C C . ARG A 1 194 ? -2.013 1.587 -15.229 1.00 88.44 194 ARG A C 1
ATOM 1554 O O . ARG A 1 194 ? -0.977 1.283 -14.635 1.00 88.44 194 ARG A O 1
ATOM 1561 N N . VAL A 1 195 ? -2.892 0.669 -15.640 1.00 90.25 195 VAL A N 1
ATOM 1562 C CA . VAL A 1 195 ? -2.690 -0.784 -15.472 1.00 90.25 195 VAL A CA 1
ATOM 1563 C C . VAL A 1 195 ? -1.451 -1.256 -16.238 1.00 90.25 195 VAL A C 1
ATOM 1565 O O . VAL A 1 195 ? -0.633 -1.995 -15.688 1.00 90.25 195 VAL A O 1
ATOM 1568 N N . THR A 1 196 ? -1.267 -0.787 -17.474 1.00 92.81 196 THR A N 1
ATOM 1569 C CA . THR A 1 196 ? -0.092 -1.096 -18.306 1.00 92.81 196 THR A CA 1
ATOM 1570 C C . THR A 1 196 ? 1.206 -0.656 -17.614 1.00 92.81 196 THR A C 1
ATOM 1572 O O . THR A 1 196 ? 2.104 -1.476 -17.417 1.00 92.81 196 THR A O 1
ATOM 1575 N N . ILE A 1 197 ? 1.259 0.587 -17.118 1.00 91.62 197 ILE A N 1
ATOM 1576 C CA . ILE A 1 197 ? 2.387 1.141 -16.349 1.00 91.62 197 ILE A CA 1
ATOM 1577 C C . ILE A 1 197 ? 2.723 0.276 -15.118 1.00 91.62 197 ILE A C 1
ATOM 1579 O O . ILE A 1 197 ? 3.895 -0.003 -14.847 1.00 91.62 197 ILE A O 1
ATOM 1583 N N . GLU A 1 198 ? 1.717 -0.214 -14.384 1.00 91.44 198 GLU A N 1
ATOM 1584 C CA . GLU A 1 198 ? 1.933 -1.110 -13.237 1.00 91.44 198 GLU A CA 1
ATOM 1585 C C . GLU A 1 198 ? 2.501 -2.478 -13.639 1.00 91.44 198 GLU A C 1
ATOM 1587 O O . GLU A 1 198 ? 3.417 -2.988 -12.979 1.00 91.44 198 GLU A O 1
ATOM 1592 N N . GLN A 1 199 ? 2.003 -3.061 -14.735 1.00 94.00 199 GLN A N 1
ATOM 1593 C CA . GLN A 1 199 ? 2.536 -4.308 -15.285 1.00 94.00 199 GLN A CA 1
ATOM 1594 C C . GLN A 1 199 ? 3.989 -4.138 -15.741 1.00 94.00 199 GLN A C 1
ATOM 1596 O O . GLN A 1 199 ? 4.829 -4.989 -15.436 1.00 94.00 199 GLN A O 1
ATOM 1601 N N . THR A 1 200 ? 4.309 -3.035 -16.416 1.00 95.00 200 THR A N 1
ATOM 1602 C CA . THR A 1 200 ? 5.657 -2.715 -16.899 1.00 95.00 200 THR A CA 1
ATOM 1603 C C . THR A 1 200 ? 6.618 -2.454 -15.745 1.00 95.00 200 THR A C 1
ATOM 1605 O O . THR A 1 200 ? 7.702 -3.037 -15.735 1.00 95.00 200 THR A O 1
ATOM 1608 N N . GLY A 1 201 ? 6.208 -1.735 -14.695 1.00 94.06 201 GLY A N 1
ATOM 1609 C CA . GLY A 1 201 ? 6.969 -1.647 -13.441 1.00 94.06 201 GLY A CA 1
ATOM 1610 C C . GLY A 1 201 ? 7.220 -3.026 -12.806 1.00 94.06 201 GLY A C 1
ATOM 1611 O O . GLY A 1 201 ? 8.321 -3.320 -12.337 1.00 94.06 201 GLY A O 1
ATOM 1612 N N . GLY A 1 202 ? 6.237 -3.933 -12.861 1.00 93.94 202 GLY A N 1
ATOM 1613 C CA . GLY A 1 202 ? 6.389 -5.331 -12.441 1.00 93.94 202 GLY A CA 1
ATOM 1614 C C . GLY A 1 202 ? 7.381 -6.137 -13.294 1.00 93.94 202 GLY A C 1
ATOM 1615 O O . GLY A 1 202 ? 8.205 -6.879 -12.749 1.00 93.94 202 GLY A O 1
ATOM 1616 N N . ARG A 1 203 ? 7.348 -5.982 -14.624 1.00 95.31 203 ARG A N 1
ATOM 1617 C CA . ARG A 1 203 ? 8.300 -6.598 -15.570 1.00 95.31 203 ARG A CA 1
ATOM 1618 C C . ARG A 1 203 ? 9.717 -6.048 -15.365 1.00 95.31 203 ARG A C 1
ATOM 1620 O O . ARG A 1 203 ? 10.665 -6.826 -15.284 1.00 95.31 203 ARG A O 1
ATOM 1627 N N . LEU A 1 204 ? 9.853 -4.738 -15.165 1.00 95.00 204 LEU A N 1
ATOM 1628 C CA . LEU A 1 204 ? 11.116 -4.059 -14.879 1.00 95.00 204 LEU A CA 1
ATOM 1629 C C . LEU A 1 204 ? 11.711 -4.507 -13.529 1.00 95.00 204 LEU A C 1
ATOM 1631 O O . LEU A 1 204 ? 12.913 -4.756 -13.443 1.00 95.00 204 LEU A O 1
ATOM 1635 N N . ARG A 1 205 ? 10.881 -4.762 -12.500 1.00 94.50 205 ARG A N 1
ATOM 1636 C CA . ARG A 1 205 ? 11.332 -5.399 -11.243 1.00 94.50 205 ARG A CA 1
ATOM 1637 C C . ARG A 1 205 ? 11.948 -6.778 -11.481 1.00 94.50 205 ARG A C 1
ATOM 1639 O O . ARG A 1 205 ? 12.979 -7.105 -10.888 1.00 94.50 205 ARG A O 1
ATOM 1646 N N . LYS A 1 206 ? 11.308 -7.601 -12.323 1.00 94.38 206 LYS A N 1
ATOM 1647 C CA . LYS A 1 206 ? 11.798 -8.943 -12.682 1.00 94.38 206 LYS A CA 1
ATOM 1648 C C . LYS A 1 206 ? 13.120 -8.852 -13.446 1.00 94.38 206 LYS A C 1
ATOM 1650 O O . LYS A 1 206 ? 14.034 -9.611 -13.138 1.00 94.38 206 LYS A O 1
ATOM 1655 N N . LEU A 1 207 ? 13.260 -7.884 -14.354 1.00 94.50 207 LEU A N 1
ATOM 1656 C CA . LEU A 1 207 ? 14.510 -7.609 -15.066 1.00 94.50 207 LEU A CA 1
ATOM 1657 C C . LEU A 1 207 ? 15.641 -7.225 -14.102 1.00 94.50 207 LEU A C 1
ATOM 1659 O O . LEU A 1 207 ? 16.681 -7.884 -14.116 1.00 94.50 207 LEU A O 1
ATOM 1663 N N . PHE A 1 208 ? 15.435 -6.248 -13.211 1.00 93.25 208 PHE A N 1
ATOM 1664 C CA . PHE A 1 208 ? 16.458 -5.865 -12.228 1.00 93.25 208 PHE A CA 1
ATOM 1665 C C . PHE A 1 208 ? 16.816 -7.010 -11.265 1.00 93.25 208 PHE A C 1
ATOM 1667 O O . PHE A 1 208 ? 17.978 -7.185 -10.903 1.00 93.25 208 PHE A O 1
ATOM 1674 N N . THR A 1 209 ? 15.849 -7.867 -10.927 1.00 93.00 209 THR A N 1
ATOM 1675 C CA . THR A 1 209 ? 16.107 -9.097 -10.161 1.00 93.00 209 THR A CA 1
ATOM 1676 C C . THR A 1 209 ? 16.923 -10.118 -10.968 1.00 93.00 209 THR A C 1
ATOM 1678 O O . THR A 1 209 ? 17.801 -10.767 -10.408 1.00 93.00 209 THR A O 1
ATOM 1681 N N . SER A 1 210 ? 16.713 -10.227 -12.285 1.00 91.06 210 SER A N 1
ATOM 1682 C CA . SER A 1 210 ? 17.452 -11.159 -13.157 1.00 91.06 210 SER A CA 1
ATOM 1683 C C . SER A 1 210 ? 18.935 -10.805 -13.339 1.00 91.06 210 SER A C 1
ATOM 1685 O O . SER A 1 210 ? 19.751 -11.698 -13.556 1.00 91.06 210 SER A O 1
ATOM 1687 N N . ILE A 1 211 ? 19.298 -9.525 -13.179 1.00 90.56 211 ILE A N 1
ATOM 1688 C CA . ILE A 1 211 ? 20.694 -9.053 -13.105 1.00 90.56 211 ILE A CA 1
ATOM 1689 C C . ILE A 1 211 ? 21.234 -9.021 -11.660 1.00 90.56 211 ILE A C 1
ATOM 1691 O O . ILE A 1 211 ? 22.294 -8.446 -11.407 1.00 90.56 211 ILE A O 1
ATOM 1695 N N . GLY A 1 212 ? 20.493 -9.585 -10.698 1.00 88.69 212 GLY A N 1
ATOM 1696 C CA . GLY A 1 212 ? 20.868 -9.642 -9.283 1.00 88.69 212 GLY A CA 1
ATOM 1697 C C . GLY A 1 212 ? 20.950 -8.279 -8.590 1.00 88.69 212 GLY A C 1
ATOM 1698 O O . GLY A 1 212 ? 21.742 -8.131 -7.666 1.00 88.69 212 GLY A O 1
ATOM 1699 N N . TRP A 1 213 ? 20.203 -7.271 -9.062 1.00 90.31 213 TRP A N 1
ATOM 1700 C CA . TRP A 1 213 ? 20.316 -5.872 -8.619 1.00 90.31 213 TRP A CA 1
ATOM 1701 C C . TRP A 1 213 ? 21.753 -5.318 -8.668 1.00 90.31 213 TRP A C 1
ATOM 1703 O O . TRP A 1 213 ? 22.124 -4.446 -7.884 1.00 90.31 213 TRP A O 1
ATOM 1713 N N . ASN A 1 214 ? 22.575 -5.795 -9.614 1.00 91.19 214 ASN A N 1
ATOM 1714 C CA . ASN A 1 214 ? 23.929 -5.282 -9.804 1.00 91.19 214 ASN A CA 1
ATOM 1715 C C . ASN A 1 214 ? 23.888 -3.789 -10.163 1.00 91.19 214 ASN A C 1
ATOM 1717 O O . ASN A 1 214 ? 23.541 -3.409 -11.285 1.00 91.19 214 ASN A O 1
ATOM 1721 N N . LEU A 1 215 ? 24.288 -2.959 -9.199 1.00 89.62 215 LEU A N 1
ATOM 1722 C CA . LEU A 1 215 ? 24.154 -1.510 -9.263 1.00 89.62 215 LEU A CA 1
ATOM 1723 C C . LEU A 1 215 ? 24.822 -0.897 -10.500 1.00 89.62 215 LEU A C 1
ATOM 1725 O O . LEU A 1 215 ? 24.235 -0.026 -11.132 1.00 89.62 215 LEU A O 1
ATOM 1729 N N . LYS A 1 216 ? 25.999 -1.399 -10.901 1.00 90.06 216 LYS A N 1
ATOM 1730 C CA . LYS A 1 216 ? 26.723 -0.899 -12.082 1.00 90.06 216 LYS A CA 1
ATOM 1731 C C . LYS A 1 216 ? 25.946 -1.150 -13.376 1.00 90.06 216 LYS A C 1
ATOM 1733 O O . LYS A 1 216 ? 25.883 -0.275 -14.230 1.00 90.06 216 LYS A O 1
ATOM 1738 N N . MET A 1 217 ? 25.332 -2.329 -13.504 1.00 90.00 217 MET A N 1
ATOM 1739 C CA . MET A 1 217 ? 24.517 -2.695 -14.669 1.00 90.00 217 MET A CA 1
ATOM 1740 C C . MET A 1 217 ? 23.198 -1.910 -14.693 1.00 90.00 217 MET A C 1
ATOM 1742 O O . MET A 1 217 ? 22.790 -1.427 -15.745 1.00 90.00 217 MET A O 1
ATOM 1746 N N . ALA A 1 218 ? 22.549 -1.735 -13.538 1.00 91.19 218 ALA A N 1
ATOM 1747 C CA . ALA A 1 218 ? 21.307 -0.972 -13.437 1.00 91.19 218 ALA A CA 1
ATOM 1748 C C . ALA A 1 218 ? 21.516 0.531 -13.716 1.00 91.19 218 ALA A C 1
ATOM 1750 O O . ALA A 1 218 ? 20.764 1.112 -14.494 1.00 91.19 218 ALA A O 1
ATOM 1751 N N . GLN A 1 219 ? 22.569 1.138 -13.153 1.00 90.31 219 GLN A N 1
ATOM 1752 C CA . GLN A 1 219 ? 22.973 2.521 -13.443 1.00 90.31 219 GLN A CA 1
ATOM 1753 C C . GLN A 1 219 ? 23.362 2.704 -14.916 1.00 90.31 219 GLN A C 1
ATOM 1755 O O . GLN A 1 219 ? 23.001 3.712 -15.516 1.00 90.31 219 GLN A O 1
ATOM 1760 N N . TRP A 1 220 ? 24.044 1.725 -15.524 1.00 91.12 220 TRP A N 1
ATOM 1761 C CA . TRP A 1 220 ? 24.366 1.753 -16.953 1.00 91.12 220 TRP A CA 1
ATOM 1762 C C . TRP A 1 220 ? 23.110 1.721 -17.838 1.00 91.12 220 TRP A C 1
ATOM 1764 O O . TRP A 1 220 ? 22.989 2.557 -18.728 1.00 91.12 220 TRP A O 1
ATOM 1774 N N . LEU A 1 221 ? 22.148 0.826 -17.569 1.00 91.81 221 LEU A N 1
ATOM 1775 C CA . LEU A 1 221 ? 20.866 0.787 -18.292 1.00 91.81 221 LEU A CA 1
ATOM 1776 C C . LEU A 1 221 ? 20.083 2.099 -18.130 1.00 91.81 221 LEU A C 1
ATOM 1778 O O . LEU A 1 221 ? 19.564 2.631 -19.110 1.00 91.81 221 LEU A O 1
ATOM 1782 N N . HIS A 1 222 ? 20.024 2.637 -16.906 1.00 91.19 222 HIS A N 1
ATOM 1783 C CA . HIS A 1 222 ? 19.364 3.909 -16.620 1.00 91.19 222 HIS A CA 1
ATOM 1784 C C . HIS A 1 222 ? 20.017 5.063 -17.390 1.00 91.19 222 HIS A C 1
ATOM 1786 O O . HIS A 1 222 ? 19.326 5.757 -18.132 1.00 91.19 222 HIS A O 1
ATOM 1792 N N . GLY A 1 223 ? 21.340 5.221 -17.288 1.00 88.56 223 GLY A N 1
ATOM 1793 C CA . GLY A 1 223 ? 22.084 6.259 -18.002 1.00 88.56 223 GLY A CA 1
ATOM 1794 C C . GLY A 1 223 ? 21.973 6.138 -19.523 1.00 88.56 223 GLY A C 1
ATOM 1795 O O . GLY A 1 223 ? 21.811 7.150 -20.198 1.00 88.56 223 GLY A O 1
ATOM 1796 N N . LEU A 1 224 ? 21.984 4.914 -20.064 1.00 88.44 224 LEU A N 1
ATOM 1797 C CA . LEU A 1 224 ? 21.838 4.668 -21.499 1.00 88.44 224 LEU A CA 1
ATOM 1798 C C . LEU A 1 224 ? 20.465 5.108 -22.029 1.00 88.44 224 LEU A C 1
ATOM 1800 O O . LEU A 1 224 ? 20.407 5.764 -23.067 1.00 88.44 224 LEU A O 1
ATOM 1804 N N . LEU A 1 225 ? 19.372 4.785 -21.327 1.00 89.31 225 LEU A N 1
ATOM 1805 C CA . LEU A 1 225 ? 18.035 5.242 -21.722 1.00 89.31 225 LEU A CA 1
ATOM 1806 C C . LEU A 1 225 ? 17.884 6.758 -21.567 1.00 89.31 225 LEU A C 1
ATOM 1808 O O . LEU A 1 225 ? 17.398 7.421 -22.480 1.00 89.31 225 LEU A O 1
ATOM 1812 N N . VAL A 1 226 ? 18.343 7.314 -20.445 1.00 86.88 226 VAL A N 1
ATOM 1813 C CA . VAL A 1 226 ? 18.309 8.759 -20.183 1.00 86.88 226 VAL A CA 1
ATOM 1814 C C . VAL A 1 226 ? 19.035 9.541 -21.281 1.00 86.88 226 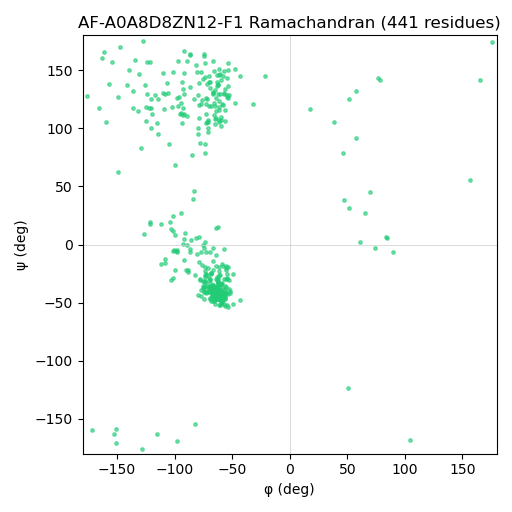VAL A C 1
ATOM 1816 O O . VAL A 1 226 ? 18.491 10.517 -21.793 1.00 86.88 226 VAL A O 1
ATOM 1819 N N . ASP A 1 227 ? 20.220 9.097 -21.701 1.00 83.44 227 ASP A N 1
ATOM 1820 C CA . ASP A 1 227 ? 21.033 9.757 -22.728 1.00 83.44 227 ASP A CA 1
ATOM 1821 C C . ASP A 1 227 ? 20.516 9.510 -24.162 1.00 83.44 227 ASP A C 1
ATOM 1823 O O . ASP A 1 227 ? 20.424 10.455 -24.945 1.00 83.44 227 ASP A O 1
ATOM 1827 N N . LYS A 1 228 ? 20.150 8.268 -24.523 1.00 84.38 228 LYS A N 1
ATOM 1828 C CA . LYS A 1 228 ? 19.938 7.874 -25.933 1.00 84.38 228 LYS A CA 1
ATOM 1829 C C . LYS A 1 228 ? 18.506 7.542 -26.354 1.00 84.38 228 LYS A C 1
ATOM 1831 O O . LYS A 1 228 ? 18.264 7.524 -27.557 1.00 84.38 228 LYS A O 1
ATOM 1836 N N . ALA A 1 229 ? 17.568 7.287 -25.440 1.00 86.38 229 ALA A N 1
ATOM 1837 C CA . ALA A 1 229 ? 16.218 6.876 -25.838 1.00 86.38 229 ALA A CA 1
ATOM 1838 C C . ALA A 1 229 ? 15.387 8.040 -26.429 1.00 86.38 229 ALA A C 1
ATOM 1840 O O . ALA A 1 229 ? 15.484 9.176 -25.941 1.00 86.38 229 ALA A O 1
ATOM 1841 N N . PRO A 1 230 ? 14.528 7.781 -27.434 1.00 87.75 230 PRO A N 1
ATOM 1842 C CA . PRO A 1 230 ? 13.551 8.753 -27.914 1.00 87.75 230 PRO A CA 1
ATOM 1843 C C . PRO A 1 230 ? 12.499 9.031 -26.832 1.00 87.75 230 PRO A C 1
ATOM 1845 O O . PRO A 1 230 ? 12.274 8.206 -25.941 1.00 87.75 230 PRO A O 1
ATOM 1848 N N . VAL A 1 231 ? 11.833 10.189 -26.924 1.00 86.88 231 VAL A N 1
ATOM 1849 C CA . VAL A 1 231 ? 10.901 10.705 -25.898 1.00 86.88 231 VAL A CA 1
ATOM 1850 C C . VAL A 1 231 ? 9.887 9.643 -25.462 1.00 86.88 231 VAL A C 1
ATOM 1852 O O . VAL A 1 231 ? 9.813 9.332 -24.277 1.00 86.88 231 VAL A O 1
ATOM 1855 N N . LYS A 1 232 ? 9.194 8.999 -26.410 1.00 87.25 232 LYS A N 1
ATOM 1856 C CA . LYS A 1 232 ? 8.161 7.984 -26.129 1.00 87.25 232 LYS A CA 1
ATOM 1857 C C . LYS A 1 232 ? 8.679 6.796 -25.309 1.00 87.25 232 LYS A C 1
ATOM 1859 O O . LYS A 1 232 ? 8.043 6.387 -24.340 1.00 87.25 232 LYS A O 1
ATOM 1864 N N . VAL A 1 233 ? 9.850 6.258 -25.662 1.00 89.56 233 VAL A N 1
ATOM 1865 C CA . VAL A 1 233 ? 10.480 5.130 -24.948 1.00 89.56 233 VAL A CA 1
ATOM 1866 C C . VAL A 1 233 ? 10.962 5.571 -23.562 1.00 89.56 233 VAL A C 1
ATOM 1868 O O . VAL A 1 233 ? 10.829 4.823 -22.591 1.00 89.56 233 VAL A O 1
ATOM 1871 N N . LEU A 1 234 ? 11.466 6.805 -23.448 1.00 90.06 234 LEU A N 1
ATOM 1872 C CA . LEU A 1 234 ? 11.879 7.385 -22.174 1.00 90.06 234 LEU A CA 1
ATOM 1873 C C . LEU A 1 234 ? 10.683 7.611 -21.229 1.00 90.06 234 LEU A C 1
ATOM 1875 O O . LEU A 1 234 ? 10.787 7.231 -20.066 1.00 90.06 234 LEU A O 1
ATOM 1879 N N . VAL A 1 235 ? 9.538 8.118 -21.712 1.00 90.06 235 VAL A N 1
ATOM 1880 C CA . VAL A 1 235 ? 8.281 8.227 -20.932 1.00 90.06 235 VAL A CA 1
ATOM 1881 C C . VAL A 1 235 ? 7.891 6.867 -20.349 1.00 90.06 235 VAL A C 1
ATOM 1883 O O . VAL A 1 235 ? 7.722 6.743 -19.134 1.00 90.06 235 VAL A O 1
ATOM 1886 N N . CYS A 1 236 ? 7.823 5.833 -21.198 1.00 91.94 236 CYS A N 1
ATOM 1887 C CA . CYS A 1 236 ? 7.469 4.468 -20.794 1.00 91.94 236 CYS A CA 1
ATOM 1888 C C . CYS A 1 236 ? 8.388 3.948 -19.672 1.00 91.94 236 CYS A C 1
ATOM 1890 O O . CYS A 1 236 ? 7.930 3.355 -18.692 1.00 91.94 236 CYS A O 1
ATOM 1892 N N . TYR A 1 237 ? 9.692 4.220 -19.779 1.00 94.19 237 TYR A N 1
ATOM 1893 C CA . TYR A 1 237 ? 10.675 3.850 -18.765 1.00 94.19 237 TYR A CA 1
ATOM 1894 C C . TYR A 1 237 ? 10.537 4.649 -17.459 1.00 94.19 237 TYR A C 1
ATOM 1896 O O . TYR A 1 237 ? 10.569 4.048 -16.382 1.00 94.19 237 TYR A O 1
ATOM 1904 N N . LEU A 1 238 ? 10.380 5.976 -17.520 1.00 92.00 238 LEU A N 1
ATOM 1905 C CA . LEU A 1 238 ? 10.314 6.817 -16.319 1.00 92.00 238 LEU A CA 1
ATOM 1906 C C . LEU A 1 238 ? 9.042 6.556 -15.498 1.00 92.00 238 LEU A C 1
ATOM 1908 O O . LEU A 1 238 ? 9.130 6.464 -14.274 1.00 92.00 238 LEU A O 1
ATOM 1912 N N . GLU A 1 239 ? 7.888 6.342 -16.135 1.00 91.25 239 GLU A N 1
ATOM 1913 C CA . GLU A 1 239 ? 6.655 5.968 -15.424 1.00 91.25 239 GLU A CA 1
ATOM 1914 C C . GLU A 1 239 ? 6.758 4.572 -14.779 1.00 91.25 239 GLU A C 1
ATOM 1916 O O . GLU A 1 239 ? 6.356 4.378 -13.628 1.00 91.25 239 GLU A O 1
ATOM 1921 N N . ALA A 1 240 ? 7.378 3.600 -15.459 1.00 93.12 240 ALA A N 1
ATOM 1922 C CA . ALA A 1 240 ? 7.652 2.286 -14.872 1.00 93.12 240 ALA A CA 1
ATOM 1923 C C . ALA A 1 240 ? 8.637 2.368 -13.685 1.00 93.12 240 ALA A C 1
ATOM 1925 O O . ALA A 1 240 ? 8.472 1.663 -12.682 1.00 93.12 240 ALA A O 1
ATOM 1926 N N . MET A 1 241 ? 9.634 3.258 -13.759 1.00 92.12 241 MET A N 1
ATOM 1927 C CA . MET A 1 241 ? 10.548 3.564 -12.652 1.00 92.12 241 MET A CA 1
ATOM 1928 C C . MET A 1 241 ? 9.838 4.254 -11.480 1.00 92.12 241 MET A C 1
ATOM 1930 O O . MET A 1 241 ? 10.162 3.958 -10.333 1.00 92.12 241 MET A O 1
ATOM 1934 N N . GLN A 1 242 ? 8.835 5.096 -11.734 1.00 90.56 242 GLN A N 1
ATOM 1935 C CA . GLN A 1 242 ? 8.006 5.729 -10.702 1.00 90.56 242 GLN A CA 1
ATOM 1936 C C . GLN A 1 242 ? 7.166 4.692 -9.924 1.00 90.56 242 GLN A C 1
ATOM 1938 O O . GLN A 1 242 ? 7.104 4.727 -8.692 1.00 90.56 242 GLN A O 1
ATOM 1943 N N . VAL A 1 243 ? 6.594 3.688 -10.608 1.00 90.19 243 VAL A N 1
ATOM 1944 C CA . VAL A 1 243 ? 5.930 2.541 -9.946 1.00 90.19 243 VAL A CA 1
ATOM 1945 C C . VAL A 1 243 ? 6.912 1.722 -9.107 1.00 90.19 243 VAL A C 1
ATOM 1947 O O . VAL A 1 243 ? 6.564 1.266 -8.013 1.00 90.19 243 VAL A O 1
ATOM 1950 N N . LEU A 1 244 ? 8.138 1.515 -9.596 1.00 90.50 244 LEU A N 1
ATOM 1951 C CA . LEU A 1 244 ? 9.183 0.856 -8.812 1.00 90.50 244 LEU A CA 1
ATOM 1952 C C . LEU A 1 244 ? 9.582 1.679 -7.590 1.00 90.50 244 LEU A C 1
ATOM 1954 O O . LEU A 1 244 ? 9.719 1.104 -6.511 1.00 90.50 244 LEU A O 1
ATOM 1958 N N . TYR A 1 245 ? 9.717 2.997 -7.730 1.00 90.06 245 TYR A N 1
ATOM 1959 C CA . TYR A 1 245 ? 10.074 3.901 -6.641 1.00 90.06 245 TYR A CA 1
ATOM 1960 C C . TYR A 1 245 ? 9.073 3.806 -5.488 1.00 90.06 245 TYR A C 1
ATOM 1962 O O . TYR A 1 245 ? 9.471 3.611 -4.343 1.00 90.06 245 TYR A O 1
ATOM 1970 N N . ALA A 1 246 ? 7.771 3.803 -5.791 1.00 86.44 246 ALA A N 1
ATOM 1971 C CA . ALA A 1 246 ? 6.715 3.639 -4.792 1.00 86.44 246 ALA A CA 1
ATOM 1972 C C . ALA A 1 246 ? 6.760 2.289 -4.037 1.00 86.44 246 ALA A C 1
ATOM 1974 O O . ALA A 1 246 ? 6.218 2.187 -2.935 1.00 86.44 246 ALA A O 1
ATOM 1975 N N . LYS A 1 247 ? 7.385 1.250 -4.616 1.00 86.62 247 LYS A N 1
ATOM 1976 C CA . LYS A 1 247 ? 7.444 -0.119 -4.064 1.00 86.62 247 LYS A CA 1
ATOM 1977 C C . LYS A 1 247 ? 8.796 -0.459 -3.409 1.00 86.62 247 LYS A C 1
ATOM 1979 O O . LYS A 1 247 ? 8.819 -1.285 -2.501 1.00 86.62 247 LYS A O 1
ATOM 1984 N N . ILE A 1 248 ? 9.906 0.123 -3.873 1.00 88.62 248 ILE A N 1
ATOM 1985 C CA . ILE A 1 248 ? 11.290 -0.141 -3.423 1.00 88.62 248 ILE A CA 1
ATOM 1986 C C . ILE A 1 248 ? 12.187 1.118 -3.555 1.00 88.62 248 ILE A C 1
ATOM 1988 O O . ILE A 1 248 ? 13.176 1.106 -4.298 1.00 88.62 248 ILE A O 1
ATOM 1992 N N . PRO A 1 249 ? 11.884 2.21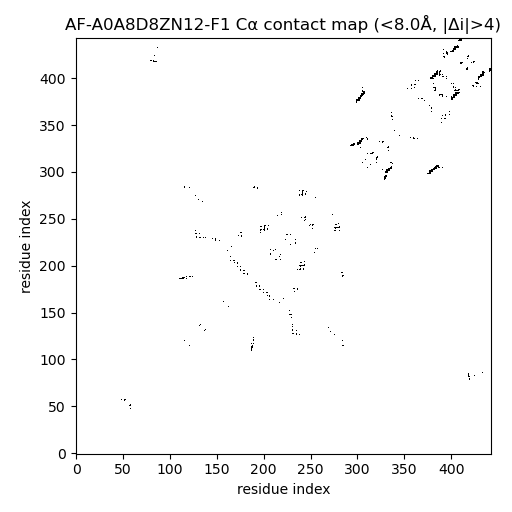7 -2.834 1.00 87.06 249 PRO A N 1
ATOM 1993 C CA . PRO A 1 249 ? 12.522 3.520 -3.055 1.00 87.06 249 PRO A CA 1
ATOM 1994 C C . PRO A 1 249 ? 14.033 3.509 -2.794 1.00 87.06 249 PRO A C 1
ATOM 1996 O O . PRO A 1 249 ? 14.781 4.195 -3.481 1.00 87.06 249 PRO A O 1
ATOM 1999 N N . THR A 1 250 ? 14.513 2.699 -1.846 1.00 86.56 250 THR A N 1
ATOM 2000 C CA . THR A 1 250 ? 15.943 2.576 -1.508 1.00 86.56 250 THR A CA 1
ATOM 2001 C C . THR A 1 250 ? 16.786 2.062 -2.675 1.00 86.56 250 THR A C 1
ATOM 2003 O O . THR A 1 250 ? 17.820 2.649 -2.981 1.00 86.56 250 THR A O 1
ATOM 2006 N N . LEU A 1 251 ? 16.334 1.005 -3.355 1.00 87.31 251 LEU A N 1
ATOM 2007 C CA . LEU A 1 251 ? 17.028 0.437 -4.514 1.00 87.31 251 LEU A CA 1
ATOM 2008 C C . LEU A 1 251 ? 16.948 1.371 -5.725 1.00 87.31 251 LEU A C 1
ATOM 2010 O O . LEU A 1 251 ? 17.948 1.577 -6.408 1.00 87.31 251 LEU A O 1
ATOM 2014 N N . VAL A 1 252 ? 15.788 1.990 -5.968 1.00 88.94 252 VAL A N 1
ATOM 2015 C CA . VAL A 1 252 ? 15.630 2.939 -7.083 1.00 88.94 252 VAL A CA 1
ATOM 2016 C C . VAL A 1 252 ? 16.492 4.187 -6.876 1.00 88.94 252 VAL A C 1
ATOM 2018 O O . VAL A 1 252 ? 17.172 4.601 -7.810 1.00 88.94 252 VAL A O 1
ATOM 2021 N N . ASN A 1 253 ? 16.575 4.719 -5.650 1.00 87.62 253 ASN A N 1
ATOM 2022 C CA . ASN A 1 253 ? 17.473 5.828 -5.307 1.00 87.62 253 ASN A CA 1
ATOM 2023 C C . ASN A 1 253 ? 18.945 5.529 -5.632 1.00 87.62 253 ASN A C 1
ATOM 2025 O O . ASN A 1 253 ? 19.660 6.436 -6.048 1.00 87.62 253 ASN A O 1
ATOM 2029 N N . GLN A 1 254 ? 19.401 4.283 -5.476 1.00 87.19 254 GLN A N 1
ATOM 2030 C CA . GLN A 1 254 ? 20.763 3.891 -5.857 1.00 87.19 254 GLN A CA 1
ATOM 2031 C C . GLN A 1 254 ? 20.939 3.853 -7.385 1.00 87.19 254 GLN A C 1
ATOM 2033 O O . GLN A 1 254 ? 21.988 4.244 -7.891 1.00 87.19 254 GLN A O 1
ATOM 2038 N N . VAL A 1 255 ? 19.923 3.411 -8.134 1.00 87.38 255 VAL A N 1
ATOM 2039 C CA . VAL A 1 255 ? 19.969 3.339 -9.607 1.00 87.38 255 VAL A CA 1
ATOM 2040 C C . VAL A 1 255 ? 19.962 4.727 -10.258 1.00 87.38 255 VAL A C 1
ATOM 2042 O O . VAL A 1 255 ? 20.688 4.929 -11.228 1.00 87.38 255 VAL A O 1
ATOM 2045 N N . ILE A 1 256 ? 19.182 5.674 -9.727 1.00 85.31 256 ILE A N 1
ATOM 2046 C CA . ILE A 1 256 ? 19.062 7.034 -10.291 1.00 85.31 256 ILE A CA 1
ATOM 2047 C C . ILE A 1 256 ? 20.194 7.975 -9.852 1.00 85.31 256 ILE A C 1
ATOM 2049 O O . ILE A 1 256 ? 20.528 8.896 -10.589 1.00 85.31 256 ILE A O 1
ATOM 2053 N N . ASN A 1 257 ? 20.817 7.734 -8.690 1.00 77.81 257 ASN A N 1
ATOM 2054 C CA . ASN A 1 257 ? 21.953 8.518 -8.194 1.00 77.81 257 ASN A CA 1
ATOM 2055 C C . ASN A 1 257 ? 23.272 7.735 -8.364 1.00 77.81 257 ASN A C 1
ATOM 2057 O O . ASN A 1 257 ? 23.701 7.043 -7.431 1.00 77.81 257 ASN A O 1
ATOM 2061 N N . PRO A 1 258 ? 23.950 7.815 -9.527 1.00 64.69 258 PRO A N 1
ATOM 2062 C CA . PRO A 1 258 ? 25.310 7.308 -9.654 1.00 64.69 258 PRO A CA 1
ATOM 2063 C C . PRO A 1 258 ? 26.250 8.030 -8.682 1.00 64.69 258 PRO A C 1
ATOM 2065 O O . PRO A 1 258 ? 26.084 9.210 -8.378 1.00 64.69 258 PRO A O 1
ATOM 2068 N N . SER A 1 259 ? 27.256 7.304 -8.186 1.00 52.53 259 SER A N 1
ATOM 2069 C CA . SER A 1 259 ? 28.203 7.822 -7.191 1.00 52.53 259 SER A CA 1
ATOM 2070 C C . SER A 1 259 ? 28.877 9.122 -7.656 1.00 52.53 259 SER A C 1
ATOM 2072 O O . SER A 1 259 ? 29.224 9.264 -8.832 1.00 52.53 259 SER A O 1
ATOM 2074 N N . ALA A 1 260 ? 29.111 10.044 -6.714 1.00 46.25 260 ALA A N 1
ATOM 2075 C CA . ALA A 1 260 ? 29.530 11.431 -6.955 1.00 46.25 260 ALA A CA 1
ATOM 2076 C C . ALA A 1 260 ? 30.783 11.606 -7.842 1.00 46.25 260 ALA A C 1
ATOM 2078 O O . ALA A 1 260 ? 30.966 12.665 -8.436 1.00 46.25 260 ALA A O 1
ATOM 2079 N N . ALA A 1 261 ? 31.605 10.564 -8.003 1.00 44.66 261 ALA A N 1
ATOM 2080 C CA . ALA A 1 261 ? 32.727 10.534 -8.943 1.00 44.66 261 ALA A CA 1
ATOM 2081 C C . ALA A 1 261 ? 32.332 10.759 -10.423 1.00 44.66 261 ALA A C 1
ATOM 2083 O O . ALA A 1 261 ? 33.204 11.065 -11.232 1.00 44.66 261 ALA A O 1
ATOM 2084 N N . SER A 1 262 ? 31.048 10.626 -10.788 1.00 46.38 262 SER A N 1
ATOM 2085 C CA . SER A 1 262 ? 30.549 10.897 -12.148 1.00 46.38 262 SER A CA 1
ATOM 2086 C C . SER A 1 262 ? 29.920 12.290 -12.337 1.00 46.38 262 SER A C 1
ATOM 2088 O O . SER A 1 262 ? 29.583 12.641 -13.469 1.00 46.38 262 SER A O 1
ATOM 2090 N N . LEU A 1 263 ? 29.744 13.095 -11.279 1.00 46.00 263 LEU A N 1
ATOM 2091 C CA . LEU A 1 263 ? 29.077 14.405 -11.350 1.00 46.00 263 LEU A CA 1
ATOM 2092 C C . LEU A 1 263 ? 30.077 15.573 -11.412 1.00 46.00 263 LEU A C 1
ATOM 2094 O O . LEU A 1 263 ? 30.151 16.416 -10.521 1.00 46.00 263 LEU A O 1
ATOM 2098 N N . ALA A 1 264 ? 30.795 15.676 -12.532 1.00 39.00 264 ALA A N 1
ATOM 2099 C CA . ALA A 1 264 ? 31.492 16.911 -12.918 1.00 39.00 264 ALA A CA 1
ATOM 2100 C C . ALA A 1 264 ? 30.584 17.899 -13.689 1.00 39.00 264 ALA A C 1
ATOM 2102 O O . ALA A 1 264 ? 31.048 18.939 -14.150 1.00 39.00 264 ALA A O 1
ATOM 2103 N N . SER A 1 265 ? 29.293 17.583 -13.855 1.00 40.81 265 SER A N 1
ATOM 2104 C CA . SER A 1 265 ? 28.351 18.381 -14.642 1.00 40.81 265 SER A CA 1
ATOM 2105 C C . SER A 1 265 ? 27.054 18.627 -13.870 1.00 40.81 265 SER A C 1
ATOM 2107 O O . SER A 1 265 ? 26.307 17.697 -13.569 1.00 40.81 265 SER A O 1
ATOM 2109 N N . LYS A 1 266 ? 26.797 19.901 -13.545 1.00 46.12 266 LYS A N 1
ATOM 2110 C CA . LYS A 1 266 ? 25.532 20.384 -12.972 1.00 46.12 266 LYS A CA 1
ATOM 2111 C C . LYS A 1 266 ? 24.458 20.406 -14.066 1.00 46.12 266 LYS A C 1
ATOM 2113 O O . LYS A 1 266 ? 24.176 21.455 -14.639 1.00 46.12 266 LYS A O 1
ATOM 2118 N N . ASN A 1 267 ? 23.900 19.242 -14.382 1.00 55.66 267 ASN A N 1
ATOM 2119 C CA . ASN A 1 267 ? 22.864 19.104 -15.402 1.00 55.66 267 ASN A CA 1
ATOM 2120 C C . ASN A 1 267 ? 21.469 19.174 -14.779 1.00 55.66 267 ASN A C 1
ATOM 2122 O O . ASN A 1 267 ? 20.980 18.174 -14.261 1.00 55.66 267 ASN A O 1
ATOM 2126 N N . LEU A 1 268 ? 20.804 20.320 -14.953 1.00 51.38 268 LEU A N 1
ATOM 2127 C CA . LEU A 1 268 ? 19.406 20.581 -14.566 1.00 51.38 268 LEU A CA 1
ATOM 2128 C C . LEU A 1 268 ? 18.420 19.486 -15.045 1.00 51.38 268 LEU A C 1
ATOM 2130 O O . LEU A 1 268 ? 17.373 19.266 -14.448 1.00 51.38 268 LEU A O 1
ATOM 2134 N N . GLY A 1 269 ? 18.762 18.765 -16.119 1.00 59.62 269 GLY A N 1
ATOM 2135 C CA . GLY A 1 269 ? 17.982 17.635 -16.629 1.00 59.62 269 GLY A CA 1
ATOM 2136 C C . GLY A 1 269 ? 17.984 16.378 -15.751 1.00 59.62 269 GLY A C 1
ATOM 2137 O O . GLY A 1 269 ? 16.991 15.654 -15.740 1.00 59.62 269 GLY A O 1
ATOM 2138 N N . LEU A 1 270 ? 19.054 16.117 -14.987 1.00 65.56 270 LEU A N 1
ATOM 2139 C CA . LEU A 1 270 ? 19.067 15.004 -14.026 1.00 65.56 270 LEU A CA 1
ATOM 2140 C C . LEU A 1 270 ? 18.111 15.279 -12.859 1.00 65.56 270 LEU A C 1
ATOM 2142 O O . LEU A 1 270 ? 17.465 14.351 -12.371 1.00 65.56 270 LEU A O 1
ATOM 2146 N N . ASP A 1 271 ? 17.966 16.549 -12.473 1.00 71.44 271 ASP A N 1
ATOM 2147 C CA . ASP A 1 271 ? 17.023 16.974 -11.440 1.00 71.44 271 ASP A CA 1
ATOM 2148 C C . ASP A 1 271 ? 15.572 16.749 -11.899 1.00 71.44 271 ASP A C 1
ATOM 2150 O O . ASP A 1 271 ? 14.788 16.172 -11.151 1.00 71.44 271 ASP A O 1
ATOM 2154 N N . ILE A 1 272 ? 15.227 17.091 -13.152 1.00 77.25 272 ILE A N 1
ATOM 2155 C CA . ILE A 1 272 ? 13.890 16.837 -13.734 1.00 77.25 272 ILE A CA 1
ATOM 2156 C C . ILE A 1 272 ? 13.584 15.332 -13.792 1.00 77.25 272 ILE A C 1
ATOM 2158 O O . ILE A 1 272 ? 12.511 14.899 -13.377 1.00 77.25 272 ILE A O 1
ATOM 2162 N N . ILE A 1 273 ? 14.523 14.507 -14.264 1.00 82.00 273 ILE A N 1
ATOM 2163 C CA . ILE A 1 273 ? 14.328 13.048 -14.364 1.00 82.00 273 ILE A CA 1
ATOM 2164 C C . ILE A 1 273 ? 14.165 12.419 -12.974 1.00 82.00 273 ILE A C 1
ATOM 2166 O O . ILE A 1 273 ? 13.277 11.590 -12.760 1.00 82.00 273 ILE A O 1
ATOM 2170 N N . THR A 1 274 ? 14.975 12.853 -12.007 1.00 83.00 274 THR A N 1
ATOM 2171 C CA . THR A 1 274 ? 14.850 12.437 -10.604 1.00 83.00 274 THR A CA 1
ATOM 2172 C C . THR A 1 274 ? 13.514 12.895 -10.021 1.00 83.00 274 THR A C 1
ATOM 2174 O O . THR A 1 274 ? 12.843 12.116 -9.344 1.00 83.00 274 THR A O 1
ATOM 2177 N N . GLN A 1 275 ? 13.069 14.116 -10.324 1.00 81.88 275 GLN A N 1
ATOM 2178 C CA . GLN A 1 275 ? 11.774 14.643 -9.897 1.00 81.88 275 GLN A CA 1
ATOM 2179 C C . GLN A 1 275 ? 10.610 13.820 -10.466 1.00 81.88 275 GLN A C 1
ATOM 2181 O O . GLN A 1 275 ? 9.710 13.472 -9.710 1.00 81.88 275 GLN A O 1
ATOM 2186 N N . ILE A 1 276 ? 10.638 13.438 -11.748 1.00 83.69 276 ILE A N 1
ATOM 2187 C CA . ILE A 1 276 ? 9.610 12.579 -12.363 1.00 83.69 276 ILE A CA 1
ATOM 2188 C C . ILE A 1 276 ? 9.524 11.228 -11.633 1.00 83.69 276 ILE A C 1
ATOM 2190 O O . ILE A 1 276 ? 8.436 10.818 -11.230 1.00 83.69 276 ILE A O 1
ATOM 2194 N N . ILE A 1 277 ? 10.661 10.561 -11.397 1.00 82.88 277 ILE A N 1
ATOM 2195 C CA . ILE A 1 277 ? 10.702 9.243 -10.733 1.00 82.88 277 ILE A CA 1
ATOM 2196 C C . ILE A 1 277 ? 10.268 9.320 -9.257 1.00 82.88 277 ILE A C 1
ATOM 2198 O O . ILE A 1 277 ? 9.640 8.388 -8.757 1.00 82.88 277 ILE A O 1
ATOM 2202 N N . THR A 1 278 ? 10.603 10.406 -8.553 1.00 81.81 278 THR A N 1
ATOM 2203 C CA . THR A 1 278 ? 10.340 10.562 -7.107 1.00 81.81 278 THR A CA 1
ATOM 2204 C C . THR A 1 278 ? 8.984 11.197 -6.783 1.00 81.81 278 THR A C 1
ATOM 2206 O O . THR A 1 278 ? 8.467 10.997 -5.681 1.00 81.81 278 THR A O 1
ATOM 2209 N N . LYS A 1 279 ? 8.370 11.933 -7.722 1.00 81.62 279 LYS A N 1
ATOM 2210 C CA . LYS A 1 279 ? 7.002 12.459 -7.596 1.00 81.62 279 LYS A CA 1
ATOM 2211 C C . LYS A 1 279 ? 6.020 11.300 -7.383 1.00 81.62 279 LYS A C 1
ATOM 2213 O O . LYS A 1 279 ? 6.173 10.226 -7.962 1.00 81.62 279 LYS A O 1
ATOM 2218 N N . LYS A 1 280 ? 4.966 11.528 -6.587 1.00 73.06 280 LYS A N 1
ATOM 2219 C CA . LYS A 1 280 ? 3.825 10.601 -6.492 1.00 73.06 280 LYS A CA 1
ATOM 2220 C C . LYS A 1 280 ? 3.279 10.343 -7.901 1.00 73.06 280 LYS A C 1
ATOM 2222 O O . LYS A 1 280 ? 2.937 11.297 -8.598 1.00 73.06 280 LYS A O 1
ATOM 2227 N N . SER A 1 281 ? 3.164 9.073 -8.288 1.00 73.69 281 SER A N 1
ATOM 2228 C CA . SER A 1 281 ? 2.591 8.715 -9.585 1.00 73.69 281 SER A CA 1
ATOM 2229 C C . SER A 1 281 ? 1.163 9.218 -9.722 1.00 73.69 281 SER A C 1
ATOM 2231 O O . SER A 1 281 ? 0.394 9.140 -8.758 1.00 73.69 281 SER A O 1
ATOM 2233 N N . TRP A 1 282 ? 0.811 9.680 -10.919 1.00 76.88 282 TRP A N 1
ATOM 2234 C CA . TRP A 1 282 ? -0.551 10.082 -11.236 1.00 76.88 282 TRP A CA 1
ATOM 2235 C C . TRP A 1 282 ? -1.518 8.892 -11.096 1.00 76.88 282 TRP A C 1
ATOM 2237 O O . TRP A 1 282 ? -1.136 7.722 -11.230 1.00 76.88 282 TRP A O 1
ATOM 2247 N N . ASP A 1 283 ? -2.763 9.217 -10.763 1.00 78.12 283 ASP A N 1
ATOM 2248 C CA . ASP A 1 283 ? -3.851 8.285 -10.482 1.00 78.12 283 ASP A CA 1
ATOM 2249 C C . ASP A 1 283 ? -5.105 8.825 -11.194 1.00 78.12 283 ASP A C 1
ATOM 2251 O O . ASP A 1 283 ? -5.514 9.948 -10.881 1.00 78.12 283 ASP A O 1
ATOM 2255 N N . PRO A 1 284 ? -5.684 8.090 -12.165 1.00 76.62 284 PRO A N 1
ATOM 2256 C CA . PRO A 1 284 ? -6.844 8.559 -12.922 1.00 76.62 284 PRO A CA 1
ATOM 2257 C C . PRO A 1 284 ? -8.120 8.654 -12.078 1.00 76.62 284 PRO A C 1
ATOM 2259 O O . PRO A 1 284 ? -9.007 9.430 -12.412 1.00 76.62 284 PRO A O 1
ATOM 2262 N N . VAL A 1 285 ? -8.226 7.885 -10.990 1.00 74.31 285 VAL A N 1
ATOM 2263 C CA . VAL A 1 285 ? -9.468 7.737 -10.214 1.00 74.31 285 VAL A CA 1
ATOM 2264 C C . VAL A 1 285 ? -9.457 8.624 -8.962 1.00 74.31 285 VAL A C 1
ATOM 2266 O O . VAL A 1 285 ? -10.514 9.021 -8.471 1.00 74.31 285 VAL A O 1
ATOM 2269 N N . ALA A 1 286 ? -8.280 9.033 -8.475 1.00 73.75 286 ALA A N 1
ATOM 2270 C CA . ALA A 1 286 ? -8.153 9.947 -7.335 1.00 73.75 286 ALA A CA 1
ATOM 2271 C C . ALA A 1 286 ? -8.965 11.264 -7.450 1.00 73.75 286 ALA A C 1
ATOM 2273 O O . ALA A 1 286 ? -9.557 11.658 -6.440 1.00 73.75 286 ALA A O 1
ATOM 2274 N N . PRO A 1 287 ? -9.062 11.946 -8.615 1.00 70.88 287 PRO A N 1
ATOM 2275 C CA . PRO A 1 287 ? -9.930 13.116 -8.760 1.00 70.88 287 PRO A CA 1
ATOM 2276 C C . PRO A 1 287 ? -11.410 12.780 -8.528 1.00 70.88 287 PRO A C 1
ATOM 2278 O O . PRO A 1 287 ? -12.084 13.502 -7.795 1.00 70.88 287 PRO A O 1
ATOM 2281 N N . MET A 1 288 ? -11.895 11.658 -9.069 1.00 66.69 288 MET A N 1
ATOM 2282 C CA . MET A 1 288 ? -13.288 11.209 -8.937 1.00 66.69 288 MET A CA 1
ATOM 2283 C C . MET A 1 288 ? -13.621 10.840 -7.483 1.00 66.69 288 MET A C 1
ATOM 2285 O O . MET A 1 288 ? -14.618 11.305 -6.933 1.00 66.69 288 MET A O 1
ATOM 2289 N N . LEU A 1 289 ? -12.729 10.109 -6.804 1.00 65.19 289 LEU A N 1
ATOM 2290 C CA . LEU A 1 289 ? -12.864 9.813 -5.370 1.00 65.19 289 LEU A CA 1
ATOM 2291 C C . LEU A 1 289 ? -12.904 11.090 -4.515 1.00 65.19 289 LEU A C 1
ATOM 2293 O O . LEU A 1 289 ? -13.622 11.141 -3.521 1.00 65.19 289 LEU A O 1
ATOM 2297 N N . SER A 1 290 ? -12.176 12.143 -4.909 1.00 64.19 290 SER A N 1
ATOM 2298 C CA . SER A 1 290 ? -12.206 13.428 -4.197 1.00 64.19 290 SER A CA 1
ATOM 2299 C C . SER A 1 290 ? -13.510 14.219 -4.396 1.00 64.19 290 SER A C 1
ATOM 2301 O O . SER A 1 290 ? -13.882 14.997 -3.516 1.00 64.19 290 SER A O 1
ATOM 2303 N N . GLN A 1 291 ? -14.221 14.001 -5.511 1.00 64.12 291 GLN A N 1
ATOM 2304 C CA . GLN A 1 291 ? -15.552 14.572 -5.760 1.00 64.12 291 GLN A CA 1
ATOM 2305 C C . GLN A 1 291 ? -16.623 13.851 -4.929 1.00 64.12 291 GLN A C 1
ATOM 2307 O O . GLN A 1 291 ? -17.455 14.504 -4.300 1.00 64.12 291 GLN A O 1
ATOM 2312 N N . HIS A 1 292 ? -16.543 12.522 -4.822 1.00 61.44 292 HIS A N 1
ATOM 2313 C CA . HIS A 1 292 ? -17.397 11.704 -3.951 1.00 61.44 292 HIS A CA 1
ATOM 2314 C C . HIS A 1 292 ? -16.899 11.656 -2.499 1.00 61.44 292 HIS A C 1
ATOM 2316 O O . HIS A 1 292 ? -16.859 10.597 -1.869 1.00 61.44 292 HIS A O 1
ATOM 2322 N N . LYS A 1 293 ? -16.535 12.815 -1.938 1.00 63.06 293 LYS A N 1
ATOM 2323 C CA . LYS A 1 293 ? -16.117 12.902 -0.537 1.00 63.06 293 LYS A CA 1
ATOM 2324 C C . LYS A 1 293 ? -17.244 12.415 0.373 1.00 63.06 293 LYS A C 1
ATOM 2326 O O . LYS A 1 293 ? -18.333 12.993 0.370 1.00 63.06 293 LYS A O 1
ATOM 2331 N N . MET A 1 294 ? -16.972 11.383 1.173 1.00 65.44 294 MET A N 1
ATOM 2332 C CA . MET A 1 294 ? -17.987 10.790 2.043 1.00 65.44 294 MET A CA 1
ATOM 2333 C C . MET A 1 294 ? -18.574 11.853 2.990 1.00 65.44 294 MET A C 1
ATOM 2335 O O . MET A 1 294 ? -17.812 12.581 3.641 1.00 65.44 294 MET A O 1
ATOM 2339 N N . PRO A 1 295 ? -19.911 11.973 3.093 1.00 70.12 295 PRO A N 1
ATOM 2340 C CA . PRO A 1 295 ? -20.521 12.882 4.048 1.00 70.12 295 PRO A CA 1
ATOM 2341 C C . PRO A 1 295 ? -20.170 12.439 5.472 1.00 70.12 295 PRO A C 1
ATOM 2343 O O . PRO A 1 295 ? -20.177 11.248 5.791 1.00 70.12 295 PRO A O 1
ATOM 2346 N N . LYS A 1 296 ? -19.885 13.410 6.348 1.00 79.12 296 LYS A N 1
ATOM 2347 C CA . LYS A 1 296 ? -19.661 13.137 7.773 1.00 79.12 296 LYS A CA 1
ATOM 2348 C C . LYS A 1 296 ? -20.875 12.417 8.349 1.00 79.12 296 LYS A C 1
ATOM 2350 O O . LYS A 1 296 ? -22.008 12.844 8.128 1.00 79.12 296 LYS A O 1
ATOM 2355 N N . LEU A 1 297 ? -20.630 11.359 9.117 1.00 82.06 297 LEU A N 1
ATOM 2356 C CA . LEU A 1 297 ? -21.707 10.561 9.690 1.00 82.06 297 LEU A CA 1
ATOM 2357 C C . LEU A 1 297 ? -22.555 11.402 10.667 1.00 82.06 297 LEU A C 1
ATOM 2359 O O . LEU A 1 297 ? -22.012 12.267 11.370 1.00 82.06 297 LEU A O 1
ATOM 2363 N N . PRO A 1 298 ? -23.877 11.152 10.749 1.00 80.25 298 PRO A N 1
ATOM 2364 C CA . PRO A 1 298 ? -24.750 11.840 11.695 1.00 80.25 298 PRO A CA 1
ATOM 2365 C C . PRO A 1 298 ? -24.251 11.645 13.132 1.00 80.25 298 PRO A C 1
ATOM 2367 O O . PRO A 1 298 ? -23.629 10.635 13.458 1.00 80.25 298 PRO A O 1
ATOM 2370 N N . LEU A 1 299 ? -24.495 12.642 13.989 1.00 83.06 299 LEU A N 1
ATOM 2371 C CA . LEU A 1 299 ? -23.953 12.741 15.358 1.00 83.06 299 LEU A CA 1
ATOM 2372 C C . LEU A 1 299 ? -22.412 12.813 15.448 1.00 83.06 299 LEU A C 1
ATOM 2374 O O . LEU A 1 299 ? -21.887 12.903 16.555 1.00 83.06 299 LEU A O 1
ATOM 2378 N N . ALA A 1 300 ? -21.695 12.821 14.314 1.00 87.12 300 ALA A N 1
ATOM 2379 C CA . ALA A 1 300 ? -20.239 12.900 14.209 1.00 87.12 300 ALA A CA 1
ATOM 2380 C C . ALA A 1 300 ? -19.526 11.931 15.181 1.00 87.12 300 ALA A C 1
ATOM 2382 O O . ALA A 1 300 ? -19.046 12.379 16.225 1.00 87.12 300 ALA A O 1
ATOM 2383 N N . PRO A 1 301 ? -19.423 10.623 14.887 1.00 91.44 301 PRO A N 1
ATOM 2384 C CA . PRO A 1 301 ? -18.782 9.650 15.774 1.00 91.44 301 PRO A CA 1
ATOM 2385 C C . PRO A 1 301 ? -17.356 10.037 16.188 1.00 91.44 301 PRO A C 1
ATOM 2387 O O . PRO A 1 301 ? -16.659 10.799 15.503 1.00 91.44 301 PRO A O 1
ATOM 2390 N N . VAL A 1 302 ? -16.925 9.488 17.325 1.00 94.12 302 VAL A N 1
ATOM 2391 C C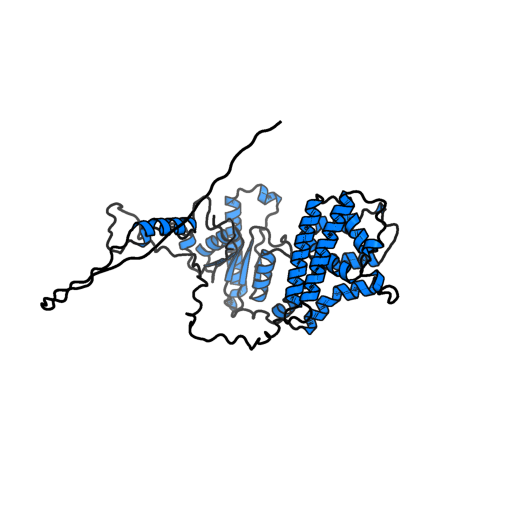A . VAL A 1 302 ? -15.525 9.502 17.760 1.00 94.12 302 VAL A CA 1
ATOM 2392 C C . VAL A 1 302 ? -14.961 8.092 17.649 1.00 94.12 302 VAL A C 1
ATOM 2394 O O . VAL A 1 302 ? -15.416 7.180 18.337 1.00 94.12 302 VAL A O 1
ATOM 2397 N N . PHE A 1 303 ? -13.961 7.927 16.792 1.00 94.81 303 PHE A N 1
ATOM 2398 C CA . PHE A 1 303 ? -13.221 6.690 16.592 1.00 94.81 303 PHE A CA 1
ATOM 2399 C C . PHE A 1 303 ? -11.968 6.705 17.466 1.00 94.81 303 PHE A C 1
ATOM 2401 O O . PHE A 1 303 ? -11.056 7.498 17.232 1.00 94.81 303 PHE A O 1
ATOM 2408 N N . ILE A 1 304 ? -11.899 5.826 18.461 1.00 95.06 304 ILE A N 1
ATOM 2409 C CA . ILE A 1 304 ? -10.681 5.619 19.252 1.00 95.06 304 ILE A CA 1
ATOM 2410 C C . ILE A 1 304 ? -9.905 4.477 18.595 1.00 95.06 304 ILE A C 1
ATOM 2412 O O . ILE A 1 304 ? -10.425 3.367 18.516 1.00 95.06 304 ILE A O 1
ATOM 2416 N N . VAL A 1 305 ? -8.693 4.738 18.096 1.00 93.31 305 VAL A N 1
ATOM 2417 C CA . VAL A 1 305 ? -7.936 3.792 17.254 1.00 93.31 305 VAL A CA 1
ATOM 2418 C C . VAL A 1 305 ? -6.719 3.239 17.990 1.00 93.31 305 VAL A C 1
ATOM 2420 O O . VAL A 1 305 ? -5.906 4.006 18.504 1.00 93.31 305 VAL A O 1
ATOM 2423 N N . LEU A 1 306 ? -6.549 1.915 17.979 1.00 91.38 306 LEU A N 1
ATOM 2424 C CA . LEU A 1 306 ? -5.366 1.216 18.484 1.00 91.38 306 LEU A CA 1
ATOM 2425 C C . LEU A 1 306 ? -4.727 0.362 17.380 1.00 91.38 306 LEU A C 1
ATOM 2427 O O . LEU A 1 306 ? -5.332 -0.590 16.881 1.00 91.38 306 LEU A O 1
ATOM 2431 N N . GLY A 1 307 ? -3.488 0.698 17.025 1.00 85.38 307 GLY A N 1
ATOM 2432 C CA . GLY A 1 307 ? -2.647 -0.111 16.146 1.00 85.38 307 GLY A CA 1
ATOM 2433 C C . GLY A 1 307 ? -1.867 -1.188 16.901 1.00 85.38 307 GLY A C 1
ATOM 2434 O O . GLY A 1 307 ? -1.692 -1.109 18.114 1.00 85.38 307 GLY A O 1
ATOM 2435 N N . SER A 1 308 ? -1.353 -2.175 16.163 1.00 76.00 308 SER A N 1
ATOM 2436 C CA . SER A 1 308 ? -0.311 -3.089 16.665 1.00 76.00 308 SER A CA 1
ATOM 2437 C C . SER A 1 308 ? 1.081 -2.442 16.704 1.00 76.00 308 SER A C 1
ATOM 2439 O O . SER A 1 308 ? 1.972 -2.958 17.370 1.00 76.00 308 SER A O 1
ATOM 2441 N N . GLU A 1 309 ? 1.258 -1.336 15.984 1.00 68.19 309 GLU A N 1
ATOM 2442 C CA . GLU A 1 309 ? 2.450 -0.484 15.959 1.00 68.19 309 GLU A CA 1
ATOM 2443 C C . GLU A 1 309 ? 2.039 0.943 16.372 1.00 68.19 309 GLU A C 1
ATOM 2445 O O . GLU A 1 309 ? 0.859 1.299 16.224 1.00 68.19 309 GLU A O 1
ATOM 2450 N N . PRO A 1 310 ? 2.967 1.779 16.878 1.00 65.62 310 PRO A N 1
ATOM 2451 C CA . PRO A 1 310 ? 2.680 3.176 17.180 1.00 65.62 310 PRO A CA 1
ATOM 2452 C C . PRO A 1 310 ? 2.201 3.913 15.925 1.00 65.62 310 PRO A C 1
ATOM 2454 O O . PRO A 1 310 ? 2.914 4.021 14.933 1.00 65.62 310 PRO A O 1
ATOM 2457 N N . LEU A 1 311 ? 0.985 4.462 15.972 1.00 63.97 311 LEU A N 1
ATOM 2458 C CA . LEU A 1 311 ? 0.317 5.043 14.796 1.00 63.97 311 LEU A CA 1
ATOM 2459 C C . LEU A 1 311 ? 1.023 6.277 14.196 1.00 63.97 311 LEU A C 1
ATOM 2461 O O . LEU A 1 311 ? 0.626 6.728 13.125 1.00 63.97 311 LEU A O 1
ATOM 2465 N N . HIS A 1 312 ? 2.044 6.818 14.870 1.00 62.06 312 HIS A N 1
ATOM 2466 C CA . HIS A 1 312 ? 2.851 7.947 14.403 1.00 62.06 312 HIS A CA 1
ATOM 2467 C C . HIS A 1 312 ? 4.063 7.540 13.547 1.00 62.06 312 HIS A C 1
ATOM 2469 O O . HIS A 1 312 ? 4.494 8.344 12.727 1.00 62.06 312 HIS A O 1
ATOM 2475 N N . ASP A 1 313 ? 4.561 6.306 13.682 1.00 62.31 313 ASP A N 1
ATOM 2476 C CA . ASP A 1 313 ? 5.712 5.793 12.915 1.00 62.31 313 ASP A CA 1
ATOM 2477 C C . ASP A 1 313 ? 5.292 5.067 11.624 1.00 62.31 313 ASP A C 1
ATOM 2479 O O . ASP A 1 313 ? 6.119 4.557 10.864 1.00 62.31 313 ASP A O 1
ATOM 2483 N N . LEU A 1 314 ? 3.985 5.009 11.358 1.00 63.44 314 LEU A N 1
ATOM 2484 C CA . LEU A 1 314 ? 3.432 4.340 10.189 1.00 63.44 314 LEU A CA 1
ATOM 2485 C C . LEU A 1 314 ? 3.837 5.054 8.890 1.00 63.44 314 LEU A C 1
ATOM 2487 O O . LEU A 1 314 ? 3.575 6.250 8.740 1.00 63.44 314 LEU A O 1
ATOM 2491 N N . PRO A 1 315 ? 4.353 4.324 7.882 1.00 61.75 315 PRO A N 1
ATOM 2492 C CA . PRO A 1 315 ? 4.561 4.880 6.552 1.00 61.75 315 PRO A CA 1
ATOM 2493 C C . PRO A 1 315 ? 3.273 5.511 6.005 1.00 61.75 315 PRO A C 1
ATOM 2495 O O . PRO A 1 315 ? 2.199 4.904 6.083 1.00 61.75 315 PRO A O 1
ATOM 2498 N N . HIS A 1 316 ? 3.376 6.692 5.387 1.00 58.03 316 HIS A N 1
ATOM 2499 C CA . HIS A 1 316 ? 2.232 7.414 4.802 1.00 58.03 316 HIS A CA 1
ATOM 2500 C C . HIS A 1 316 ? 1.466 6.619 3.723 1.00 58.03 316 HIS A C 1
ATOM 2502 O O . HIS A 1 316 ? 0.323 6.943 3.408 1.00 58.03 316 HIS A O 1
ATOM 2508 N N . ASN A 1 317 ? 2.080 5.576 3.154 1.00 58.53 317 ASN A N 1
ATOM 2509 C CA . ASN A 1 317 ? 1.480 4.648 2.190 1.00 58.53 317 ASN A CA 1
ATOM 2510 C C . ASN A 1 317 ? 1.020 3.311 2.816 1.00 58.53 317 ASN A C 1
ATOM 2512 O O . ASN A 1 317 ? 0.653 2.388 2.090 1.00 58.53 317 ASN A O 1
ATOM 2516 N N . SER A 1 318 ? 1.048 3.173 4.145 1.00 72.56 318 SER A N 1
ATOM 2517 C CA . SER A 1 318 ? 0.583 1.964 4.829 1.00 72.56 318 SER A CA 1
ATOM 2518 C C . SER A 1 318 ? -0.943 1.820 4.750 1.00 72.56 318 SER A C 1
ATOM 2520 O O . SER A 1 318 ? -1.697 2.793 4.828 1.00 72.56 318 SER A O 1
ATOM 2522 N N . ARG A 1 319 ? -1.422 0.571 4.654 1.00 75.75 319 ARG A N 1
ATOM 2523 C CA . ARG A 1 319 ? -2.862 0.246 4.635 1.00 75.75 319 ARG A CA 1
ATOM 2524 C C . ARG A 1 319 ? -3.595 0.820 5.855 1.00 75.75 319 ARG A C 1
ATOM 2526 O O . ARG A 1 319 ? -4.726 1.278 5.740 1.00 75.75 319 ARG A O 1
ATOM 2533 N N . THR A 1 320 ? -2.941 0.815 7.012 1.00 77.50 320 THR A N 1
ATOM 2534 C CA . THR A 1 320 ? -3.482 1.345 8.267 1.00 77.50 320 THR A CA 1
ATOM 2535 C C . THR A 1 320 ? -3.624 2.869 8.240 1.00 77.50 320 THR A C 1
ATOM 2537 O O . THR A 1 320 ? -4.656 3.382 8.667 1.00 77.50 320 THR A O 1
ATOM 2540 N N . HIS A 1 321 ? -2.653 3.598 7.675 1.00 80.75 321 HIS A N 1
ATOM 2541 C CA . HIS A 1 321 ? -2.761 5.048 7.475 1.00 80.75 321 HIS A CA 1
ATOM 2542 C C . HIS A 1 321 ? -3.916 5.400 6.520 1.00 80.75 321 HIS A C 1
ATOM 2544 O O . HIS A 1 321 ? -4.659 6.347 6.772 1.00 80.75 321 HIS A O 1
ATOM 2550 N N . HIS A 1 322 ? -4.137 4.601 5.468 1.00 83.25 322 HIS A N 1
ATOM 2551 C CA . HIS A 1 322 ? -5.298 4.760 4.584 1.00 83.25 322 HIS A CA 1
ATOM 2552 C C . HIS A 1 322 ? -6.634 4.591 5.335 1.00 83.25 322 HIS A C 1
ATOM 2554 O O . HIS A 1 322 ? -7.486 5.473 5.251 1.00 83.25 322 HIS A O 1
ATOM 2560 N N . TRP A 1 323 ? -6.795 3.538 6.148 1.00 85.75 323 TRP A N 1
ATOM 2561 C CA . TRP A 1 323 ? -7.991 3.368 6.991 1.00 85.75 323 TRP A CA 1
ATOM 2562 C C . TRP A 1 323 ? -8.213 4.535 7.964 1.00 85.75 323 TRP A C 1
ATOM 2564 O O . TRP A 1 323 ? -9.335 5.016 8.099 1.00 85.75 323 TRP A O 1
ATOM 2574 N N . ILE A 1 324 ? -7.155 5.036 8.608 1.00 85.19 324 ILE A N 1
ATOM 2575 C CA . ILE A 1 324 ? -7.235 6.203 9.505 1.00 85.19 324 ILE A CA 1
ATOM 2576 C C . ILE A 1 324 ? -7.682 7.463 8.750 1.00 85.19 324 ILE A C 1
ATOM 2578 O O . ILE A 1 324 ? -8.489 8.232 9.278 1.00 85.19 324 ILE A O 1
ATOM 2582 N N . SER A 1 325 ? -7.229 7.652 7.507 1.00 85.19 325 SER A N 1
ATOM 2583 C CA . SER A 1 325 ? -7.701 8.737 6.637 1.00 85.19 325 SER A CA 1
ATOM 2584 C C . SER A 1 325 ? -9.212 8.647 6.397 1.00 85.19 325 SER A C 1
ATOM 2586 O O . SER A 1 325 ? -9.915 9.633 6.604 1.00 85.19 325 SER A O 1
ATOM 2588 N N . LEU A 1 326 ? -9.731 7.459 6.063 1.00 86.00 326 LEU A N 1
ATOM 2589 C CA . LEU A 1 326 ? -11.169 7.236 5.857 1.00 86.00 326 LEU A CA 1
ATOM 2590 C C . LEU A 1 326 ? -11.986 7.514 7.133 1.00 86.00 326 LEU A C 1
ATOM 2592 O O . LEU A 1 326 ? -12.992 8.220 7.081 1.00 86.00 326 LEU A O 1
ATOM 2596 N N . PHE A 1 327 ? -11.536 7.051 8.306 1.00 88.31 327 PHE A N 1
ATOM 2597 C CA . PHE A 1 327 ? -12.211 7.374 9.575 1.00 88.31 327 PHE A CA 1
ATOM 2598 C C . PHE A 1 327 ? -12.194 8.878 9.902 1.00 88.31 327 PHE A C 1
ATOM 2600 O O . PHE A 1 327 ? -13.133 9.377 10.523 1.00 88.31 327 PHE A O 1
ATOM 2607 N N . THR A 1 328 ? -11.162 9.607 9.462 1.00 87.62 328 THR A N 1
ATOM 2608 C CA . THR A 1 328 ? -11.037 11.066 9.648 1.00 87.62 328 THR A CA 1
ATOM 2609 C C . THR A 1 328 ? -11.993 11.852 8.743 1.00 87.62 328 THR A C 1
ATOM 2611 O O . THR A 1 328 ? -12.414 12.957 9.088 1.00 87.62 328 THR A O 1
ATOM 2614 N N . GLU A 1 329 ? -12.392 11.287 7.602 1.00 85.19 329 GLU A N 1
ATOM 2615 C CA . GLU A 1 329 ? -13.460 11.845 6.765 1.00 85.19 329 GLU A CA 1
ATOM 2616 C C . GLU A 1 329 ? -14.846 11.602 7.380 1.00 85.19 329 GLU A C 1
ATOM 2618 O O . GLU A 1 329 ? -15.683 12.507 7.390 1.00 85.19 329 GLU A O 1
ATOM 2623 N N . LEU A 1 330 ? -15.063 10.421 7.969 1.00 85.88 330 LEU A N 1
ATOM 2624 C CA . LEU A 1 330 ? -16.332 10.025 8.589 1.00 85.88 330 LEU A CA 1
ATOM 2625 C C . LEU A 1 330 ? -16.612 10.710 9.941 1.00 85.88 330 LEU A C 1
ATOM 2627 O O . LEU A 1 330 ? -17.778 10.933 10.283 1.00 85.88 330 LEU A O 1
ATOM 2631 N N . GLY A 1 331 ? -15.578 11.029 10.726 1.00 87.69 331 GLY A N 1
ATOM 2632 C CA . GLY A 1 331 ? -15.722 11.537 12.093 1.00 87.69 331 GLY A CA 1
ATOM 2633 C C . GLY A 1 331 ? -14.415 12.021 12.729 1.00 87.69 331 GLY A C 1
ATOM 2634 O O . GLY A 1 331 ? -13.457 12.376 12.053 1.00 87.69 331 GLY A O 1
ATOM 2635 N N . SER A 1 332 ? -14.386 12.086 14.061 1.00 91.12 332 SER A N 1
ATOM 2636 C CA . SER A 1 332 ? -13.181 12.475 14.810 1.00 91.12 332 SER A CA 1
ATOM 2637 C C . SER A 1 332 ? -12.375 11.234 15.166 1.00 91.12 332 SER A C 1
ATOM 2639 O O . SER A 1 332 ? -12.933 10.296 15.727 1.00 91.12 332 SER A O 1
ATOM 2641 N N . VAL A 1 333 ? -11.076 11.232 14.866 1.00 92.00 333 VAL A N 1
ATOM 2642 C CA . VAL A 1 333 ? -10.181 10.106 15.157 1.00 92.00 333 VAL A CA 1
ATOM 2643 C C . VAL A 1 333 ? -9.238 10.460 16.301 1.00 92.00 333 VAL A C 1
ATOM 2645 O O . VAL A 1 333 ? -8.578 11.496 16.276 1.00 92.00 333 VAL A O 1
ATOM 2648 N N . ILE A 1 334 ? -9.163 9.578 17.296 1.00 91.75 334 ILE A N 1
ATOM 2649 C CA . ILE A 1 334 ? -8.290 9.691 18.463 1.00 91.75 334 ILE A CA 1
ATOM 2650 C C . ILE A 1 334 ? -7.364 8.465 18.487 1.00 91.75 334 ILE A C 1
ATOM 2652 O O . ILE A 1 334 ? -7.789 7.387 18.911 1.00 91.75 334 ILE A O 1
ATOM 2656 N N . PRO A 1 335 ? -6.099 8.585 18.044 1.00 89.31 335 PRO A N 1
ATOM 2657 C CA . PRO A 1 335 ? -5.138 7.500 18.173 1.00 89.31 335 PRO A CA 1
ATOM 2658 C C . PRO A 1 335 ? -4.754 7.281 19.645 1.00 89.31 335 PRO A C 1
ATOM 2660 O O . PRO A 1 335 ? -4.553 8.225 20.422 1.00 89.31 335 PRO A O 1
ATOM 2663 N N . ILE A 1 336 ? -4.625 6.015 20.032 1.00 87.56 336 ILE A N 1
ATOM 2664 C CA . ILE A 1 336 ? -3.975 5.609 21.274 1.00 87.56 336 ILE A CA 1
ATOM 2665 C C . I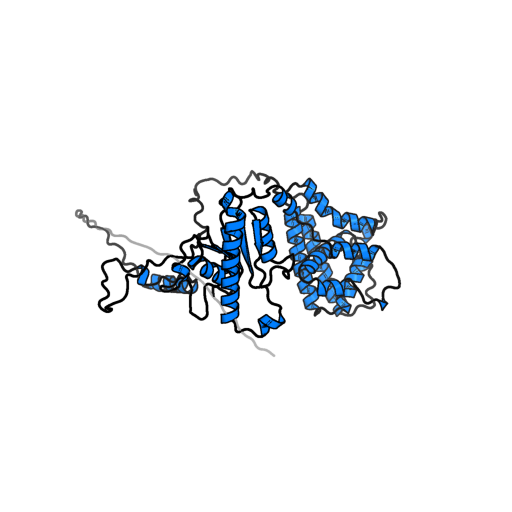LE A 1 336 ? -2.492 5.414 20.980 1.00 87.56 336 ILE A C 1
ATOM 2667 O O . ILE A 1 336 ? -2.093 4.462 20.310 1.00 87.56 336 ILE A O 1
ATOM 2671 N N . THR A 1 337 ? -1.677 6.312 21.521 1.00 77.88 337 THR A N 1
ATOM 2672 C CA . THR A 1 337 ? -0.227 6.141 21.595 1.00 77.88 337 THR A CA 1
ATOM 2673 C C . THR A 1 337 ? 0.104 5.579 22.973 1.00 77.88 337 THR A C 1
ATOM 2675 O O . THR A 1 337 ? -0.318 6.143 23.982 1.00 77.88 337 THR A O 1
ATOM 2678 N N . SER A 1 338 ? 0.845 4.470 23.028 1.00 67.94 338 SER A N 1
ATOM 2679 C CA . SER A 1 338 ? 1.432 3.985 24.284 1.00 67.94 338 SER A CA 1
ATOM 2680 C C . SER A 1 338 ? 2.383 5.055 24.827 1.00 67.94 338 SER A C 1
ATOM 2682 O O . SER A 1 338 ? 3.234 5.541 24.087 1.00 67.94 338 SER A O 1
ATOM 2684 N N . LEU A 1 339 ? 2.230 5.426 26.101 1.00 59.94 339 LEU A N 1
ATOM 2685 C CA . LEU A 1 339 ? 3.002 6.503 26.740 1.00 59.94 339 LEU A CA 1
ATOM 2686 C C . LEU A 1 339 ? 4.460 6.114 27.056 1.00 59.94 339 LEU A C 1
ATOM 2688 O O . LEU A 1 339 ? 5.216 6.941 27.558 1.00 59.94 339 LEU A O 1
ATOM 2692 N N . GLN A 1 340 ? 4.850 4.868 26.780 1.00 62.38 340 GLN A N 1
ATOM 2693 C CA . GLN A 1 340 ? 6.166 4.329 27.107 1.00 62.38 340 GLN A CA 1
ATOM 2694 C C . GLN A 1 340 ? 7.184 4.482 25.980 1.00 62.38 340 GLN A C 1
ATOM 2696 O O . GLN A 1 340 ? 6.853 4.350 24.798 1.00 62.38 340 GLN A O 1
ATOM 2701 N N . THR A 1 341 ? 8.450 4.665 26.362 1.00 60.00 341 THR A N 1
ATOM 2702 C CA . THR A 1 341 ? 9.565 4.660 25.413 1.00 60.00 341 THR A CA 1
ATOM 2703 C C . THR A 1 341 ? 9.860 3.237 24.925 1.00 60.00 341 THR A C 1
ATOM 2705 O O . THR A 1 341 ? 9.575 2.254 25.611 1.00 60.00 341 THR A O 1
ATOM 2708 N N . GLU A 1 342 ? 10.469 3.102 23.743 1.00 62.03 342 GLU A N 1
ATOM 2709 C CA . GLU A 1 342 ? 10.852 1.796 23.172 1.00 62.03 342 GLU A CA 1
ATOM 2710 C C . GLU A 1 342 ? 11.737 0.955 24.113 1.00 62.03 342 GLU A C 1
ATOM 2712 O O . GLU A 1 342 ? 11.676 -0.276 24.110 1.00 62.03 342 GLU A O 1
ATOM 2717 N N . HIS A 1 343 ? 12.529 1.606 24.972 1.00 56.34 343 HIS A N 1
ATOM 2718 C CA . HIS A 1 343 ? 13.396 0.931 25.939 1.00 56.34 343 HIS A CA 1
ATOM 2719 C C . HIS A 1 343 ? 12.642 0.307 27.123 1.00 56.34 343 HIS A C 1
ATOM 2721 O O . HIS A 1 343 ? 13.111 -0.696 27.669 1.00 56.34 343 HIS A O 1
ATOM 2727 N N . ASP A 1 344 ? 11.487 0.860 27.502 1.00 61.66 344 ASP A N 1
ATOM 2728 C CA . ASP A 1 344 ? 10.663 0.346 28.603 1.00 61.66 344 ASP A CA 1
ATOM 2729 C C . ASP A 1 344 ? 9.838 -0.864 28.140 1.00 61.66 344 ASP A C 1
ATOM 2731 O O . ASP A 1 344 ? 9.845 -1.917 28.789 1.00 61.66 344 ASP A O 1
ATOM 2735 N N . LYS A 1 345 ? 9.250 -0.770 26.935 1.00 63.16 345 LYS A N 1
ATOM 2736 C CA . LYS A 1 345 ? 8.497 -1.857 26.280 1.00 63.16 345 LYS A CA 1
ATOM 2737 C C . LYS A 1 345 ? 9.309 -3.150 26.190 1.00 63.16 345 LYS A C 1
ATOM 2739 O O . LYS A 1 345 ? 8.794 -4.224 26.488 1.00 63.16 345 LYS A O 1
ATOM 2744 N N . ALA A 1 346 ? 10.594 -3.049 25.840 1.00 62.53 346 ALA A N 1
ATOM 2745 C CA . ALA A 1 346 ? 11.498 -4.193 25.704 1.00 62.53 346 ALA A CA 1
ATOM 2746 C C . ALA A 1 346 ? 11.813 -4.922 27.031 1.00 62.53 346 ALA A C 1
ATOM 2748 O O . ALA A 1 346 ? 12.370 -6.020 27.007 1.00 62.53 346 ALA A O 1
ATOM 2749 N N . ARG A 1 347 ? 11.495 -4.322 28.188 1.00 68.06 347 ARG A N 1
ATOM 2750 C CA . ARG A 1 347 ? 11.752 -4.887 29.526 1.00 68.06 347 ARG A CA 1
ATOM 2751 C C . ARG A 1 347 ? 10.486 -5.361 30.242 1.00 68.06 347 ARG A C 1
ATOM 2753 O O . ARG A 1 347 ? 10.593 -6.106 31.217 1.00 68.06 347 ARG A O 1
ATOM 2760 N N . MET A 1 348 ? 9.302 -4.954 29.786 1.00 78.56 348 MET A N 1
ATOM 2761 C CA . MET A 1 348 ? 8.034 -5.389 30.370 1.00 78.56 348 MET A CA 1
ATOM 2762 C C . MET A 1 348 ? 7.638 -6.803 29.942 1.00 78.56 348 MET A C 1
ATOM 2764 O O . MET A 1 348 ? 7.885 -7.254 28.826 1.00 78.56 348 MET A O 1
ATOM 2768 N N . LYS A 1 349 ? 6.941 -7.505 30.841 1.00 83.69 349 LYS A N 1
ATOM 2769 C CA . LYS A 1 349 ? 6.219 -8.731 30.485 1.00 83.69 349 LYS A CA 1
ATOM 2770 C C . LYS A 1 349 ? 4.994 -8.361 29.650 1.00 83.69 349 LYS A C 1
ATOM 2772 O O . LYS A 1 349 ? 4.260 -7.444 30.011 1.00 83.69 349 LYS A O 1
ATOM 2777 N N . ILE A 1 350 ? 4.733 -9.140 28.599 1.00 81.44 350 ILE A N 1
ATOM 2778 C CA . ILE A 1 350 ? 3.619 -8.929 27.656 1.00 81.44 350 ILE A CA 1
ATOM 2779 C C . ILE A 1 350 ? 2.272 -8.770 28.381 1.00 81.44 350 ILE A C 1
ATOM 2781 O O . ILE A 1 350 ? 1.515 -7.869 28.045 1.00 81.44 350 ILE A O 1
ATOM 2785 N N . ALA A 1 351 ? 1.998 -9.577 29.413 1.00 84.19 351 ALA A N 1
ATOM 2786 C CA . ALA A 1 351 ? 0.767 -9.467 30.204 1.00 84.19 351 ALA A CA 1
ATOM 2787 C C . ALA A 1 351 ? 0.593 -8.069 30.831 1.00 84.19 351 ALA A C 1
ATOM 2789 O O . ALA A 1 351 ? -0.414 -7.412 30.596 1.00 84.19 351 ALA A O 1
ATOM 2790 N N . THR A 1 352 ? 1.616 -7.568 31.531 1.00 87.00 352 THR A N 1
ATOM 2791 C CA . THR A 1 352 ? 1.590 -6.241 32.168 1.00 87.00 352 THR A CA 1
ATOM 2792 C C . THR A 1 352 ? 1.445 -5.115 31.139 1.00 87.00 352 THR A C 1
ATOM 2794 O O . THR A 1 352 ? 0.768 -4.127 31.400 1.00 87.00 352 THR A O 1
ATOM 2797 N N . TYR A 1 353 ? 2.041 -5.275 29.954 1.00 85.81 353 TYR A N 1
ATOM 2798 C CA . TYR A 1 353 ? 1.899 -4.319 28.854 1.00 85.81 353 TYR A CA 1
ATOM 2799 C C . TYR A 1 353 ? 0.468 -4.291 28.288 1.00 85.81 353 TYR A C 1
ATOM 2801 O O . TYR A 1 353 ? -0.072 -3.219 28.020 1.00 85.81 353 TYR A O 1
ATOM 2809 N N . LEU A 1 354 ? -0.177 -5.455 28.147 1.00 86.56 354 LEU A N 1
ATOM 2810 C CA . LEU A 1 354 ? -1.574 -5.547 27.713 1.00 86.56 354 LEU A CA 1
ATOM 2811 C C . LEU A 1 354 ? -2.544 -4.975 28.758 1.00 86.56 354 LEU A C 1
ATOM 2813 O O . LEU A 1 354 ? -3.493 -4.295 28.372 1.00 86.56 354 LEU A O 1
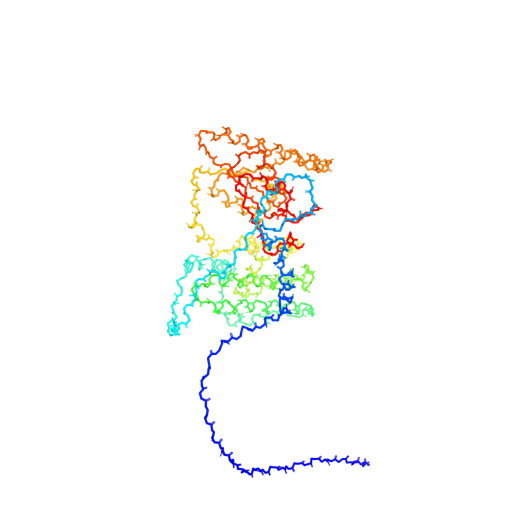ATOM 2817 N N . ASP A 1 355 ? -2.290 -5.186 30.053 1.00 89.00 355 ASP A N 1
ATOM 2818 C CA . ASP A 1 355 ? -3.077 -4.586 31.141 1.00 89.00 355 ASP A CA 1
ATOM 2819 C C . ASP A 1 355 ? -2.976 -3.049 31.136 1.00 89.00 355 ASP A C 1
ATOM 2821 O O . ASP A 1 355 ? -3.986 -2.353 31.267 1.00 89.00 355 ASP A O 1
ATOM 2825 N N . GLU A 1 356 ? -1.776 -2.498 30.922 1.00 88.94 356 GLU A N 1
ATOM 2826 C CA . GLU A 1 356 ? -1.555 -1.051 30.812 1.00 88.94 356 GLU A CA 1
ATOM 2827 C C . GLU A 1 356 ? -2.201 -0.453 29.554 1.00 88.94 356 GLU A C 1
ATOM 2829 O O . GLU A 1 356 ? -2.847 0.598 29.624 1.00 88.94 356 GLU A O 1
ATOM 2834 N N . LEU A 1 357 ? -2.092 -1.124 28.401 1.00 88.94 357 LEU A N 1
ATOM 2835 C CA . LEU A 1 357 ? -2.813 -0.713 27.195 1.00 88.94 357 LEU A CA 1
ATOM 2836 C C . LEU A 1 357 ? -4.330 -0.757 27.410 1.00 88.94 357 LEU A C 1
ATOM 2838 O O . LEU A 1 357 ? -5.018 0.184 27.019 1.00 88.94 357 LEU A O 1
ATOM 2842 N N . LEU A 1 358 ? -4.861 -1.800 28.058 1.00 91.31 358 LEU A N 1
ATOM 2843 C CA . LEU A 1 358 ? -6.285 -1.908 28.377 1.00 91.31 358 LEU A CA 1
ATOM 2844 C C . LEU A 1 358 ? -6.726 -0.756 29.286 1.00 91.31 358 LEU A C 1
ATOM 2846 O O . LEU A 1 358 ? -7.725 -0.099 28.998 1.00 91.31 358 LEU A O 1
ATOM 2850 N N . TYR A 1 359 ? -5.962 -0.459 30.339 1.00 92.62 359 TYR A N 1
ATOM 2851 C CA . TYR A 1 359 ? -6.195 0.703 31.196 1.00 92.62 359 TYR A CA 1
ATOM 2852 C C . TYR A 1 359 ? -6.186 2.015 30.393 1.00 92.62 359 TYR A C 1
ATOM 2854 O O . TYR A 1 359 ? -7.092 2.834 30.544 1.00 92.62 359 TYR A O 1
ATOM 2862 N N . THR A 1 360 ? -5.230 2.182 29.476 1.00 92.31 360 THR A N 1
ATOM 2863 C CA . THR A 1 360 ? -5.104 3.367 28.609 1.00 92.31 360 THR A CA 1
ATOM 2864 C C . THR A 1 360 ? -6.302 3.526 27.665 1.00 92.31 360 THR A C 1
ATOM 2866 O O . THR A 1 360 ? -6.824 4.632 27.518 1.00 92.31 360 THR A O 1
ATOM 2869 N N . VAL A 1 361 ? -6.789 2.431 27.065 1.00 93.44 361 VAL A N 1
ATOM 2870 C CA . VAL A 1 361 ? -8.015 2.418 26.242 1.00 93.44 361 VAL A CA 1
ATOM 2871 C C . VAL A 1 361 ? -9.214 2.876 27.070 1.00 93.44 361 VAL A C 1
ATOM 2873 O O . VAL A 1 361 ? -9.940 3.777 26.654 1.00 93.44 361 VAL A O 1
ATOM 2876 N N . ARG A 1 362 ? -9.409 2.292 28.258 1.00 94.06 362 ARG A N 1
ATOM 2877 C CA . ARG A 1 362 ? -10.547 2.598 29.138 1.00 94.06 362 ARG A CA 1
ATOM 2878 C C . ARG A 1 362 ? -10.513 4.041 29.644 1.00 94.06 362 ARG A C 1
ATOM 2880 O O . ARG A 1 362 ? -11.517 4.745 29.556 1.00 94.06 362 ARG A O 1
ATOM 2887 N N . TYR A 1 363 ? -9.341 4.513 30.070 1.00 93.88 363 TYR A N 1
ATOM 2888 C CA . TYR A 1 363 ? -9.114 5.913 30.426 1.00 93.88 363 TYR A CA 1
ATOM 2889 C C . TYR A 1 363 ? -9.473 6.850 29.266 1.00 93.88 363 TYR A C 1
ATOM 2891 O O . TYR A 1 363 ? -10.213 7.814 29.466 1.00 93.88 363 TYR A O 1
ATOM 2899 N N . ARG A 1 364 ? -9.036 6.537 28.036 1.00 93.12 364 ARG A N 1
ATOM 2900 C CA . ARG A 1 364 ? -9.371 7.335 26.849 1.00 93.12 364 ARG A CA 1
ATOM 2901 C C . ARG A 1 364 ? -10.876 7.342 26.562 1.00 93.12 364 ARG A C 1
ATOM 2903 O O . ARG A 1 364 ? -11.412 8.404 26.269 1.00 93.12 364 ARG A O 1
ATOM 2910 N N . VAL A 1 365 ? -11.570 6.207 26.689 1.00 94.62 365 VAL A N 1
ATOM 2911 C CA . VAL A 1 365 ? -13.037 6.133 26.529 1.00 94.62 365 VAL A CA 1
ATOM 2912 C C . VAL A 1 365 ? -13.754 7.029 27.541 1.00 94.62 365 VAL A C 1
ATOM 2914 O O . VAL A 1 365 ? -14.663 7.767 27.158 1.00 94.62 365 VAL A O 1
ATOM 2917 N N . HIS A 1 366 ? -13.349 7.002 28.813 1.00 94.06 366 HIS A N 1
ATOM 2918 C CA . HIS A 1 366 ? -13.911 7.881 29.841 1.00 94.06 366 HIS A CA 1
ATOM 2919 C C . HIS A 1 366 ? -13.602 9.361 29.570 1.00 94.06 366 HIS A C 1
ATOM 2921 O O . HIS A 1 366 ? -14.516 10.180 29.611 1.00 94.06 366 HIS A O 1
ATOM 2927 N N . GLN A 1 367 ? -12.355 9.702 29.225 1.00 93.25 367 GLN A N 1
ATOM 2928 C CA . GLN A 1 367 ? -11.959 11.067 28.870 1.00 93.25 367 GLN A CA 1
ATOM 2929 C C . GLN A 1 367 ? -12.807 11.606 27.706 1.00 93.25 367 GLN A C 1
ATOM 2931 O O . GLN A 1 367 ? -13.448 12.645 27.834 1.00 93.25 367 GLN A O 1
ATOM 2936 N N . THR A 1 368 ? -12.880 10.862 26.600 1.00 92.12 368 THR A N 1
ATOM 2937 C CA . THR A 1 368 ? -13.674 11.220 25.417 1.00 92.12 368 THR A CA 1
ATOM 2938 C C . THR A 1 368 ? -15.171 11.312 25.724 1.00 92.12 368 THR A C 1
ATOM 2940 O O . THR A 1 368 ? -15.864 12.149 25.146 1.00 92.12 368 THR A O 1
ATOM 2943 N N . ARG A 1 369 ? -15.695 10.498 26.651 1.00 92.06 369 ARG A N 1
ATOM 2944 C CA . ARG A 1 369 ? -17.087 10.620 27.108 1.00 92.06 369 ARG A CA 1
ATOM 2945 C C . ARG A 1 369 ? -17.332 11.952 27.812 1.00 92.06 369 ARG A C 1
ATOM 2947 O O . ARG A 1 369 ? -18.305 12.611 27.467 1.00 92.06 369 ARG A O 1
ATOM 2954 N N . SER A 1 370 ? -16.456 12.354 28.730 1.00 91.06 370 SER A N 1
ATOM 2955 C CA . SER A 1 370 ? -16.558 13.642 29.428 1.00 91.06 370 SER A CA 1
ATOM 2956 C C . SER A 1 370 ? -16.375 14.833 28.478 1.00 91.06 370 SER A C 1
ATOM 2958 O O . SER A 1 370 ? -17.105 15.813 28.571 1.00 91.06 370 SER A O 1
ATOM 2960 N N . GLU A 1 371 ? -15.448 14.740 27.518 1.00 89.19 371 GLU A N 1
ATOM 2961 C CA . GLU A 1 371 ? -15.203 15.781 26.503 1.00 89.19 371 GLU A CA 1
ATOM 2962 C C . GLU A 1 371 ? -16.417 16.037 25.588 1.00 89.19 371 GLU A C 1
ATOM 2964 O O . GLU A 1 371 ? -16.607 17.160 25.120 1.00 89.19 371 GLU A O 1
ATOM 2969 N N . PHE A 1 372 ? -17.250 15.019 25.331 1.00 85.19 372 PHE A N 1
ATOM 2970 C CA . PHE A 1 372 ? -18.376 15.096 24.387 1.00 85.19 372 PHE A CA 1
ATOM 2971 C C . PHE A 1 372 ? -19.752 14.794 25.002 1.00 85.19 372 PHE A C 1
ATOM 2973 O O . PHE A 1 372 ? -20.709 14.521 24.268 1.00 85.19 372 PHE A O 1
ATOM 2980 N N . GLU A 1 373 ? -19.880 14.883 26.329 1.00 82.00 373 GLU A N 1
ATOM 2981 C CA . GLU A 1 373 ? -21.102 14.546 27.074 1.00 82.00 373 GLU A CA 1
ATOM 2982 C C . GLU A 1 373 ? -22.322 15.362 26.606 1.00 82.00 373 GLU A C 1
ATOM 2984 O O . GLU A 1 373 ? -23.402 14.811 26.379 1.00 82.00 373 GLU A O 1
ATOM 2989 N N . SER A 1 374 ? -22.128 16.660 26.351 1.00 78.94 374 SER A N 1
ATOM 2990 C CA . SER A 1 374 ? -23.166 17.585 25.869 1.00 78.94 374 SER A CA 1
ATOM 2991 C C . SER A 1 374 ? -23.717 17.237 24.482 1.00 78.94 374 SER A C 1
ATOM 2993 O O . SER A 1 374 ? -24.882 17.510 24.194 1.00 78.94 374 SER A O 1
ATOM 2995 N N . ALA A 1 375 ? -22.899 16.620 23.626 1.00 81.81 375 ALA A N 1
ATOM 2996 C CA . ALA A 1 375 ? -23.231 16.313 22.237 1.00 81.81 375 ALA A CA 1
ATOM 2997 C C . ALA A 1 375 ? -23.653 14.847 22.015 1.00 81.81 375 ALA A C 1
ATOM 2999 O O . ALA A 1 375 ? -24.028 14.494 20.898 1.00 81.81 375 ALA A O 1
ATOM 3000 N N . LYS A 1 376 ? -23.585 13.991 23.051 1.00 85.94 376 LYS A N 1
ATOM 3001 C CA . LYS A 1 376 ? -23.944 12.554 23.011 1.00 85.94 376 LYS A CA 1
ATOM 3002 C C . LYS A 1 376 ? -23.352 11.801 21.806 1.00 85.94 376 LYS A C 1
ATOM 3004 O O . LYS A 1 376 ? -24.002 10.940 21.211 1.00 85.94 376 LYS A O 1
ATOM 3009 N N . ARG A 1 377 ? -22.114 12.139 21.433 1.00 90.75 377 ARG A N 1
ATOM 3010 C CA . ARG A 1 377 ? -21.442 11.585 20.248 1.00 90.75 377 ARG A CA 1
ATOM 3011 C C . ARG A 1 377 ? -21.167 10.087 20.452 1.00 90.75 377 ARG A C 1
ATOM 3013 O O . ARG A 1 377 ? -20.627 9.722 21.498 1.00 90.75 377 ARG A O 1
ATOM 3020 N N . PRO A 1 378 ? -21.496 9.207 19.489 1.00 92.06 378 PRO A N 1
ATOM 3021 C CA . PRO A 1 378 ? -21.217 7.781 19.624 1.00 92.06 378 PRO A CA 1
ATOM 3022 C C . PRO A 1 378 ? -19.705 7.519 19.611 1.00 92.06 378 PRO A C 1
ATOM 3024 O O . PRO A 1 378 ? -18.992 7.980 18.718 1.00 92.06 378 PRO A O 1
ATOM 3027 N N . ILE A 1 379 ? -19.224 6.767 20.604 1.00 95.19 379 ILE A N 1
ATOM 3028 C CA . ILE A 1 379 ? -17.824 6.332 20.716 1.00 95.19 379 ILE A CA 1
ATOM 3029 C C . ILE A 1 379 ? -17.702 4.941 20.094 1.00 95.19 379 ILE A C 1
ATOM 3031 O O . ILE A 1 379 ? -18.378 4.010 20.536 1.00 95.19 379 ILE A O 1
ATOM 3035 N N . ILE A 1 380 ? -16.839 4.805 19.092 1.00 95.81 380 ILE A N 1
ATOM 3036 C CA . ILE A 1 380 ? -16.561 3.557 18.375 1.00 95.81 380 ILE A CA 1
ATOM 3037 C C . ILE A 1 380 ? -15.094 3.193 18.611 1.00 95.81 380 ILE A C 1
ATOM 3039 O O . ILE A 1 380 ? -14.203 4.021 18.413 1.00 95.81 380 ILE A O 1
ATOM 3043 N N . LEU A 1 381 ? -14.832 1.958 19.037 1.00 96.44 381 LEU A N 1
ATOM 3044 C CA . LEU A 1 381 ? -13.464 1.452 19.164 1.00 96.44 381 LEU A CA 1
ATOM 3045 C C . LEU A 1 381 ? -13.009 0.869 17.830 1.00 96.44 381 LEU A C 1
ATOM 3047 O O . LEU A 1 381 ? -13.748 0.119 17.201 1.00 96.44 381 LEU A O 1
ATOM 3051 N N . VAL A 1 382 ? -11.788 1.173 17.409 1.00 95.56 382 VAL A N 1
ATOM 3052 C CA . VAL A 1 382 ? -11.189 0.635 16.186 1.00 95.56 382 VAL A CA 1
ATOM 3053 C C . VAL A 1 382 ? -9.863 -0.017 16.544 1.00 95.56 382 VAL A C 1
ATOM 3055 O O . VAL A 1 382 ? -8.948 0.642 17.036 1.00 95.56 382 VAL A O 1
ATOM 3058 N N . GLY A 1 383 ? -9.746 -1.317 16.309 1.00 92.88 383 GLY A N 1
ATOM 3059 C CA . GLY A 1 383 ? -8.495 -2.045 16.480 1.00 92.88 383 GLY A CA 1
ATOM 3060 C C . GLY A 1 383 ? -7.910 -2.473 15.140 1.00 92.88 383 GLY A C 1
ATOM 3061 O O . GLY A 1 383 ? -8.649 -2.758 14.197 1.00 92.88 383 GLY A O 1
ATOM 3062 N N . VAL A 1 384 ? -6.579 -2.512 15.061 1.00 88.94 384 VAL A N 1
ATOM 3063 C CA . VAL A 1 384 ? -5.845 -2.991 13.883 1.00 88.94 384 VAL A CA 1
ATOM 3064 C C . VAL A 1 384 ? -4.890 -4.109 14.275 1.00 88.94 384 VAL A C 1
ATOM 3066 O O . VAL A 1 384 ? -4.096 -3.968 15.208 1.00 88.94 384 VAL A O 1
ATOM 3069 N N . ASN A 1 385 ? -4.960 -5.222 13.545 1.00 86.62 385 ASN A N 1
ATOM 3070 C CA . ASN A 1 385 ? -4.260 -6.473 13.820 1.00 86.62 385 ASN A CA 1
ATOM 3071 C C . ASN A 1 385 ? -4.498 -6.908 15.281 1.00 86.62 385 ASN A C 1
ATOM 3073 O O . ASN A 1 385 ? -5.650 -6.991 15.716 1.00 86.62 385 ASN A O 1
ATOM 3077 N N . ALA A 1 386 ? -3.435 -7.102 16.071 1.00 84.06 386 ALA A N 1
ATOM 3078 C CA . ALA A 1 386 ? -3.515 -7.444 17.495 1.00 84.06 386 ALA A CA 1
ATOM 3079 C C . ALA A 1 386 ? -4.338 -6.440 18.335 1.00 84.06 386 ALA A C 1
ATOM 3081 O O . ALA A 1 386 ? -5.007 -6.840 19.289 1.00 84.06 386 ALA A O 1
ATOM 3082 N N . GLY A 1 387 ? -4.370 -5.156 17.947 1.00 88.50 387 GLY A N 1
ATOM 3083 C CA . GLY A 1 387 ? -5.193 -4.135 18.603 1.00 88.50 387 GLY A CA 1
ATOM 3084 C C . GLY A 1 387 ? -6.695 -4.446 18.560 1.00 88.50 387 GLY A C 1
ATOM 3085 O O . GLY A 1 387 ? -7.426 -4.060 19.469 1.00 88.50 387 GLY A O 1
ATOM 3086 N N . SER A 1 388 ? -7.158 -5.209 17.561 1.00 90.19 388 SER A N 1
ATOM 3087 C CA . SER A 1 388 ? -8.552 -5.664 17.447 1.00 90.19 388 SER A CA 1
ATOM 3088 C C . SER A 1 388 ? -8.989 -6.515 18.637 1.00 90.19 388 SER A C 1
ATOM 3090 O O . SER A 1 388 ? -10.060 -6.282 19.193 1.00 90.19 388 SER A O 1
ATOM 3092 N N . ALA A 1 389 ? -8.146 -7.455 19.077 1.00 89.56 389 ALA A N 1
ATOM 3093 C CA . ALA A 1 389 ? -8.454 -8.311 20.219 1.00 89.56 389 ALA A CA 1
ATOM 3094 C C . ALA A 1 389 ? -8.540 -7.509 21.527 1.00 89.56 389 ALA A C 1
ATOM 3096 O O . ALA A 1 389 ? -9.434 -7.756 22.340 1.00 89.56 389 ALA A O 1
ATOM 3097 N N . LEU A 1 390 ? -7.667 -6.509 21.707 1.00 91.56 390 LEU A N 1
ATOM 3098 C CA . LEU A 1 390 ? -7.705 -5.641 22.885 1.00 91.56 390 LEU A CA 1
ATOM 3099 C C . LEU A 1 390 ? -8.932 -4.718 22.885 1.00 91.56 390 LEU A C 1
ATOM 3101 O O . LEU A 1 390 ? -9.536 -4.526 23.937 1.00 91.56 390 LEU A O 1
ATOM 3105 N N . MET A 1 391 ? -9.351 -4.197 21.725 1.00 94.19 391 MET A N 1
ATOM 3106 C CA . MET A 1 391 ? -10.571 -3.385 21.627 1.00 94.19 391 MET A CA 1
ATOM 3107 C C . MET A 1 391 ? -11.841 -4.192 21.922 1.00 94.19 391 MET A C 1
ATOM 3109 O O . MET A 1 391 ? -12.708 -3.705 22.646 1.00 94.19 391 MET A O 1
ATOM 3113 N N . CYS A 1 392 ? -11.934 -5.443 21.454 1.00 92.88 392 CYS A N 1
ATOM 3114 C CA . CYS A 1 392 ? -13.011 -6.347 21.869 1.00 92.88 392 CYS A CA 1
ATOM 3115 C C . CYS A 1 392 ? -12.996 -6.595 23.384 1.00 92.88 392 CYS A C 1
ATOM 3117 O O . CYS A 1 392 ? -14.047 -6.562 24.017 1.00 92.88 392 CYS A O 1
ATOM 3119 N N . HIS A 1 393 ? -11.814 -6.792 23.982 1.00 92.00 393 HIS A N 1
ATOM 3120 C CA . HIS A 1 393 ? -11.688 -6.975 25.429 1.00 92.00 393 HIS A CA 1
ATOM 3121 C C . HIS A 1 393 ? -12.095 -5.714 26.210 1.00 92.00 393 HIS A C 1
ATOM 3123 O O . HIS A 1 393 ? -12.808 -5.814 27.203 1.00 92.00 393 HIS A O 1
ATOM 3129 N N . ALA A 1 394 ? -11.725 -4.518 25.743 1.00 94.00 394 ALA A N 1
ATOM 3130 C CA . ALA A 1 394 ? -12.161 -3.253 26.335 1.00 94.00 394 ALA A CA 1
ATOM 3131 C C . ALA A 1 394 ? -13.691 -3.080 26.281 1.00 94.00 394 ALA A C 1
ATOM 3133 O O . ALA A 1 394 ? -14.291 -2.642 27.261 1.00 94.00 394 ALA A O 1
ATOM 3134 N N . ALA A 1 395 ? -14.334 -3.496 25.186 1.00 94.94 395 ALA A N 1
ATOM 3135 C CA . ALA A 1 395 ? -15.787 -3.439 25.003 1.00 94.94 395 ALA A CA 1
ATOM 3136 C C . ALA A 1 395 ? -16.600 -4.406 25.894 1.00 94.94 395 ALA A C 1
ATOM 3138 O O . ALA A 1 395 ? -17.830 -4.329 25.911 1.00 94.94 395 ALA A O 1
ATOM 3139 N N . LEU A 1 396 ? -15.945 -5.294 26.655 1.00 92.88 396 LEU A N 1
ATOM 3140 C CA . LEU A 1 396 ? -16.584 -6.061 27.736 1.00 92.88 396 LEU A CA 1
ATOM 3141 C C . LEU A 1 396 ? -16.829 -5.209 28.987 1.00 92.88 396 LEU A C 1
ATOM 3143 O O . LEU A 1 396 ? -17.797 -5.435 29.713 1.00 92.88 396 LEU A O 1
ATOM 3147 N N . TYR A 1 397 ? -15.952 -4.234 29.232 1.00 92.31 397 TYR A N 1
ATOM 3148 C CA . TYR A 1 397 ? -15.977 -3.370 30.414 1.00 92.31 397 TYR A CA 1
ATOM 3149 C C . TYR A 1 397 ? -16.566 -1.987 30.112 1.00 92.31 397 TYR A C 1
ATOM 3151 O O . TYR A 1 397 ? -17.159 -1.368 30.993 1.00 92.31 397 TYR A O 1
ATOM 3159 N N . GLU A 1 398 ? -16.431 -1.511 28.871 1.00 92.88 398 GLU A N 1
ATOM 3160 C CA . GLU A 1 398 ? -16.839 -0.172 28.447 1.00 92.88 398 GLU A CA 1
ATOM 3161 C C . GLU A 1 398 ? -18.105 -0.165 27.582 1.00 92.88 398 GLU A C 1
ATOM 3163 O O . GLU A 1 398 ? -18.281 -0.959 26.661 1.00 92.88 398 GLU A O 1
ATOM 3168 N N . THR A 1 399 ? -18.985 0.805 27.840 1.00 91.50 399 THR A N 1
ATOM 3169 C CA . THR A 1 399 ? -20.262 0.969 27.124 1.00 91.50 399 THR A CA 1
ATOM 3170 C C . THR A 1 399 ? -20.081 1.763 25.828 1.00 91.50 399 THR A C 1
ATOM 3172 O O . THR A 1 399 ? -20.387 2.952 25.772 1.00 91.50 399 THR A O 1
ATOM 3175 N N . VAL A 1 400 ? -19.548 1.125 24.787 1.00 94.62 400 VAL A N 1
ATOM 3176 C CA . VAL A 1 400 ? -19.282 1.756 23.478 1.00 94.62 400 VAL A CA 1
ATOM 3177 C C . VAL A 1 400 ? -20.398 1.489 22.460 1.00 94.62 400 VAL A C 1
ATOM 3179 O O . VAL A 1 400 ? -21.163 0.536 22.599 1.00 94.62 400 VAL A O 1
ATOM 3182 N N . ALA A 1 401 ? -20.509 2.340 21.434 1.00 93.69 401 ALA A N 1
ATOM 3183 C CA . ALA A 1 401 ? -21.531 2.213 20.389 1.00 93.69 401 ALA A CA 1
ATOM 3184 C C . ALA A 1 401 ? -21.263 1.030 19.439 1.00 93.69 401 ALA A C 1
ATOM 3186 O O . ALA A 1 401 ? -22.197 0.481 18.861 1.00 93.69 401 ALA A O 1
ATOM 3187 N N . GLY A 1 402 ? -19.999 0.626 19.302 1.00 95.06 402 GLY A N 1
ATOM 3188 C CA . GLY A 1 402 ? -19.576 -0.543 18.540 1.00 95.06 402 GLY A CA 1
ATOM 3189 C C . GLY A 1 402 ? -18.055 -0.679 18.491 1.00 95.06 402 GLY A C 1
ATOM 3190 O O . GLY A 1 402 ? -17.323 0.211 18.941 1.00 95.06 402 GLY A O 1
ATOM 3191 N N . VAL A 1 403 ? -17.589 -1.789 17.922 1.00 95.94 403 VAL A N 1
ATOM 3192 C CA . VAL A 1 403 ? -16.167 -2.075 17.687 1.00 95.94 403 VAL A CA 1
ATOM 3193 C C . VAL A 1 403 ? -15.940 -2.416 16.213 1.00 95.94 403 VAL A C 1
ATOM 3195 O O . VAL A 1 403 ? -16.706 -3.174 15.626 1.00 95.94 403 VAL A O 1
ATOM 3198 N N . VAL A 1 404 ? -14.874 -1.886 15.617 1.00 95.31 404 VAL A N 1
ATOM 3199 C CA . VAL A 1 404 ? -14.397 -2.246 14.276 1.00 95.31 404 VAL A CA 1
ATOM 3200 C C . VAL A 1 404 ? -13.033 -2.917 14.402 1.00 95.31 404 VAL A C 1
ATOM 3202 O O . VAL A 1 404 ? -12.100 -2.357 14.978 1.00 95.31 404 VAL A O 1
ATOM 3205 N N . CYS A 1 405 ? -12.912 -4.120 13.857 1.00 92.75 405 CYS A N 1
ATOM 3206 C CA . CYS A 1 405 ? -11.730 -4.963 13.946 1.00 92.75 405 CYS A CA 1
ATOM 3207 C C . CYS A 1 405 ? -11.119 -5.156 12.556 1.00 92.75 405 CYS A C 1
ATOM 3209 O O . CYS A 1 405 ? -11.639 -5.922 11.745 1.00 92.75 405 CYS A O 1
ATOM 3211 N N . LEU A 1 406 ? -10.008 -4.470 12.284 1.00 90.25 406 LEU A N 1
ATOM 3212 C CA . LEU A 1 406 ? -9.263 -4.582 11.032 1.00 90.25 406 LEU A CA 1
ATOM 3213 C C . LEU A 1 406 ? -8.179 -5.658 11.180 1.00 90.25 406 LEU A C 1
ATOM 3215 O O . LEU A 1 406 ? -7.226 -5.466 11.931 1.00 90.25 406 LEU A O 1
ATOM 3219 N N . GLY A 1 407 ? -8.299 -6.781 10.469 1.00 85.44 407 GLY A N 1
ATOM 3220 C CA . GLY A 1 407 ? -7.319 -7.875 10.521 1.00 85.44 407 GLY A CA 1
ATOM 3221 C C . GLY A 1 407 ? -7.308 -8.630 11.855 1.00 85.44 407 GLY A C 1
ATOM 3222 O O . GLY A 1 407 ? -6.247 -8.857 12.429 1.00 85.44 407 GLY A O 1
ATOM 3223 N N . PHE A 1 408 ? -8.484 -8.973 12.386 1.00 87.56 408 PHE A N 1
ATOM 3224 C CA . PHE A 1 408 ? -8.605 -9.788 13.599 1.00 87.56 408 PHE A CA 1
ATOM 3225 C C . PHE A 1 408 ? -8.055 -11.208 13.377 1.00 87.56 408 PHE A C 1
ATOM 3227 O O . PHE A 1 408 ? -8.401 -11.851 12.391 1.00 87.56 408 PHE A O 1
ATOM 3234 N N . SER A 1 409 ? -7.239 -11.719 14.303 1.00 83.25 409 SER A N 1
ATOM 3235 C CA . SER A 1 409 ? -6.762 -13.109 14.258 1.00 83.25 409 SER A CA 1
ATOM 3236 C C . SER A 1 409 ? -7.842 -14.068 14.760 1.00 83.25 409 SER A C 1
ATOM 3238 O O . SER A 1 409 ? -8.138 -14.093 15.957 1.00 83.25 409 SER A O 1
ATOM 3240 N N . VAL A 1 410 ? -8.426 -14.854 13.851 1.00 80.38 410 VAL A N 1
ATOM 3241 C CA . VAL A 1 410 ? -9.477 -15.836 14.171 1.00 80.38 410 VAL A CA 1
ATOM 3242 C C . VAL A 1 410 ? -8.915 -17.037 14.923 1.00 80.38 410 VAL A C 1
ATOM 3244 O O . VAL A 1 410 ? -9.567 -17.534 15.838 1.00 80.38 410 VAL A O 1
ATOM 3247 N N . ASP A 1 411 ? -7.698 -17.464 14.598 1.00 79.12 411 ASP A N 1
ATOM 3248 C CA . ASP A 1 411 ? -7.001 -18.538 15.299 1.00 79.12 411 ASP A CA 1
ATOM 3249 C C . ASP A 1 411 ? -5.881 -17.978 16.191 1.00 79.12 411 ASP A C 1
ATOM 3251 O O . ASP A 1 411 ? -5.066 -17.147 15.777 1.00 79.12 411 ASP A O 1
ATOM 3255 N N . THR A 1 412 ? -5.861 -18.407 17.456 1.00 75.69 412 THR A N 1
ATOM 3256 C CA . THR A 1 412 ? -4.837 -18.039 18.447 1.00 75.69 412 THR A CA 1
ATOM 3257 C C . THR A 1 412 ? -4.243 -19.288 19.103 1.00 75.69 412 THR A C 1
ATOM 3259 O O . THR A 1 412 ? -4.706 -20.407 18.886 1.00 75.69 412 THR A O 1
ATOM 3262 N N . ALA A 1 413 ? -3.225 -19.113 19.952 1.00 73.81 413 ALA A N 1
ATOM 3263 C CA . ALA A 1 413 ? -2.636 -20.211 20.726 1.00 73.81 413 ALA A CA 1
ATOM 3264 C C . ALA A 1 413 ? -3.629 -20.895 21.696 1.00 73.81 413 ALA A C 1
ATOM 3266 O O . ALA A 1 413 ? -3.395 -22.029 22.103 1.00 73.81 413 ALA A O 1
ATOM 3267 N N . GLU A 1 414 ? -4.736 -20.230 22.044 1.00 73.62 414 GLU A N 1
ATOM 3268 C CA . GLU A 1 414 ? -5.828 -20.784 22.862 1.00 73.62 414 GLU A CA 1
ATOM 3269 C C . GLU A 1 414 ? -6.907 -21.482 22.005 1.00 73.62 414 GLU A C 1
ATOM 3271 O O . GLU A 1 414 ? -7.875 -22.033 22.528 1.00 73.62 414 GLU A O 1
ATOM 3276 N N . GLY A 1 415 ? -6.730 -21.492 20.679 1.00 77.88 415 GLY A N 1
ATOM 3277 C CA . GLY A 1 415 ? -7.640 -22.066 19.695 1.00 77.88 415 GLY A CA 1
ATOM 3278 C C . GLY A 1 415 ? -8.446 -21.020 18.922 1.00 77.88 415 GLY A C 1
ATOM 3279 O O . GLY A 1 415 ? -8.174 -19.818 18.953 1.00 77.88 415 GLY A O 1
ATOM 3280 N N . ARG A 1 416 ? -9.455 -21.504 18.192 1.00 81.00 416 ARG A N 1
ATOM 3281 C CA . ARG A 1 416 ? -10.299 -20.677 17.325 1.00 81.00 416 ARG A CA 1
ATOM 3282 C C . ARG A 1 416 ? -11.260 -19.803 18.130 1.00 81.00 416 ARG A C 1
ATOM 3284 O O . ARG A 1 416 ? -12.052 -20.318 18.925 1.00 81.00 416 ARG A O 1
ATOM 3291 N N . ARG A 1 417 ? -11.226 -18.495 17.877 1.00 83.12 417 ARG A N 1
ATOM 3292 C CA . ARG A 1 417 ? -12.108 -17.488 18.480 1.00 83.12 417 ARG A CA 1
ATOM 3293 C C . ARG A 1 417 ? -13.566 -17.687 18.047 1.00 83.12 417 ARG A C 1
ATOM 3295 O O . ARG A 1 417 ? -13.847 -18.166 16.951 1.00 83.12 417 ARG A O 1
ATOM 3302 N N . GLY A 1 418 ? -14.502 -17.323 18.922 1.00 79.69 418 GLY A N 1
ATOM 3303 C CA . GLY A 1 418 ? -15.949 -17.492 18.733 1.00 79.69 418 GLY A CA 1
ATOM 3304 C C . GLY A 1 418 ? -16.518 -18.860 19.124 1.00 79.69 418 GLY A C 1
ATOM 3305 O O . GLY A 1 418 ? -17.700 -19.111 18.894 1.00 79.69 418 GLY A O 1
ATOM 3306 N N . ARG A 1 419 ? -15.713 -19.753 19.714 1.00 79.00 419 ARG A N 1
ATOM 3307 C CA . ARG A 1 419 ? -16.195 -21.016 20.303 1.00 79.00 419 ARG A CA 1
ATOM 3308 C C . ARG A 1 419 ? -16.921 -20.781 21.633 1.00 79.00 419 ARG A C 1
ATOM 3310 O O . ARG A 1 419 ? -16.785 -19.727 22.251 1.00 79.00 419 ARG A O 1
ATOM 3317 N N . GLN A 1 420 ? -17.684 -21.778 22.088 1.00 72.50 420 GLN A N 1
ATOM 3318 C CA . GLN A 1 420 ? -18.319 -21.751 23.410 1.00 72.50 420 GLN A CA 1
ATOM 3319 C C . GLN A 1 420 ? -17.260 -21.499 24.499 1.00 72.50 420 GLN A C 1
ATOM 3321 O O . GLN A 1 420 ? -16.230 -22.169 24.525 1.00 72.50 420 GLN A O 1
ATOM 3326 N N . GLY A 1 421 ? -17.506 -20.516 25.369 1.00 74.69 421 GLY A N 1
ATOM 3327 C CA . GLY A 1 421 ? -16.557 -20.071 26.397 1.00 74.69 421 GLY A CA 1
ATOM 3328 C C . GLY A 1 421 ? -15.586 -18.958 25.973 1.00 74.69 421 GLY A C 1
ATOM 3329 O O . GLY A 1 421 ? -14.878 -18.435 26.831 1.00 74.69 421 GLY A O 1
ATOM 3330 N N . ASP A 1 422 ? -15.554 -18.540 24.700 1.00 83.50 422 ASP A N 1
ATOM 3331 C CA . ASP A 1 422 ? -14.795 -17.348 24.302 1.00 83.50 422 ASP A CA 1
ATOM 3332 C C . ASP A 1 422 ? -15.501 -16.071 24.777 1.00 83.50 422 ASP A C 1
ATOM 3334 O O . ASP A 1 422 ? -16.611 -15.760 24.339 1.00 83.50 422 ASP A O 1
ATOM 3338 N N . ARG A 1 423 ? -14.801 -15.280 25.599 1.00 84.06 423 ARG A N 1
ATOM 3339 C CA . ARG A 1 423 ? -15.250 -13.965 26.091 1.00 84.06 423 ARG A CA 1
ATOM 3340 C C . ARG A 1 423 ? -15.626 -12.984 24.980 1.00 84.06 423 ARG A C 1
ATOM 3342 O O . ARG A 1 423 ? -16.335 -12.021 25.238 1.00 84.06 423 ARG A O 1
ATOM 3349 N N . LEU A 1 424 ? -15.186 -13.200 23.739 1.00 86.50 424 LEU A N 1
ATOM 3350 C CA . LEU A 1 424 ? -15.638 -12.417 22.585 1.00 86.50 424 LEU A CA 1
ATOM 3351 C C . LEU A 1 424 ? -17.167 -12.470 22.395 1.00 86.50 424 LEU A C 1
ATOM 3353 O O . LEU A 1 424 ? -17.755 -11.501 21.919 1.00 86.50 424 LEU A O 1
ATOM 3357 N N . LEU A 1 425 ? -17.815 -13.570 22.794 1.00 85.62 425 LEU A N 1
ATOM 3358 C CA . LEU A 1 425 ? -19.269 -13.739 22.715 1.00 85.62 425 LEU A CA 1
ATOM 3359 C C . LEU A 1 425 ? -20.032 -12.920 23.773 1.00 85.62 425 LEU A C 1
ATOM 3361 O O . LEU A 1 425 ? -21.215 -12.639 23.575 1.00 85.62 425 LEU A O 1
ATOM 3365 N N . ASP A 1 426 ? -19.358 -12.492 24.848 1.00 89.25 426 ASP A N 1
ATOM 3366 C CA . ASP A 1 426 ? -19.934 -11.673 25.925 1.00 89.25 426 ASP A CA 1
ATOM 3367 C C . ASP A 1 426 ? -20.011 -10.173 25.563 1.00 89.25 426 ASP A C 1
ATOM 3369 O O . ASP A 1 426 ? -20.610 -9.377 26.297 1.00 89.25 426 ASP A O 1
ATOM 3373 N N . VAL A 1 427 ? -19.423 -9.761 24.430 1.00 89.94 427 VAL A N 1
ATOM 3374 C CA . VAL A 1 427 ? -19.454 -8.369 23.955 1.00 89.94 427 VAL A CA 1
ATOM 3375 C C . VAL A 1 427 ? -20.890 -7.970 23.596 1.00 89.94 427 VAL A C 1
ATOM 3377 O O . VAL A 1 427 ? -21.551 -8.581 22.755 1.00 89.94 427 VAL A O 1
ATOM 3380 N N . LYS A 1 428 ? -21.384 -6.912 24.252 1.00 89.62 428 LYS A N 1
ATOM 3381 C CA . LYS A 1 428 ? -22.788 -6.464 24.150 1.00 89.62 428 LYS A CA 1
ATOM 3382 C C . LYS A 1 428 ? -23.056 -5.484 23.007 1.00 89.62 428 LYS A C 1
ATOM 3384 O O . LYS A 1 428 ? -24.208 -5.325 22.611 1.00 89.62 428 LYS A O 1
ATOM 3389 N N . CYS A 1 429 ? -22.025 -4.800 22.517 1.00 92.19 429 CYS A N 1
ATOM 3390 C CA . CYS A 1 429 ? -22.122 -3.858 21.402 1.00 92.19 429 CYS A CA 1
ATOM 3391 C C . CYS A 1 429 ? -21.901 -4.575 20.052 1.00 92.19 429 CYS A C 1
ATOM 3393 O O . CYS A 1 429 ? -21.312 -5.658 20.030 1.00 92.19 429 CYS A O 1
ATOM 3395 N N . PRO A 1 430 ? -22.369 -4.014 18.921 1.00 94.19 430 PRO A N 1
ATOM 3396 C CA . PRO A 1 430 ? -22.090 -4.578 17.604 1.00 94.19 430 PRO A CA 1
ATOM 3397 C C . PRO A 1 430 ? -20.586 -4.547 17.295 1.00 94.19 430 PRO A C 1
ATOM 3399 O O . PRO A 1 430 ? -19.915 -3.536 17.520 1.00 94.19 430 PRO A O 1
ATOM 3402 N N . VAL A 1 431 ? -20.072 -5.648 16.742 1.00 93.38 431 VAL A N 1
ATOM 3403 C CA . VAL A 1 431 ? -18.670 -5.790 16.325 1.00 93.38 431 VAL A CA 1
ATOM 3404 C C . VAL A 1 431 ? -18.614 -6.093 14.830 1.00 93.38 431 VAL A C 1
ATOM 3406 O O . VAL A 1 431 ? -19.235 -7.047 14.369 1.00 93.38 431 VAL A O 1
ATOM 3409 N N . LEU A 1 432 ? -17.864 -5.285 14.081 1.00 93.19 432 LEU A N 1
ATOM 3410 C CA . LEU A 1 432 ? -17.585 -5.485 12.661 1.00 93.19 432 LEU A CA 1
ATOM 3411 C C . LEU A 1 432 ? -16.178 -6.064 12.491 1.00 93.19 432 LEU A C 1
ATOM 3413 O O . LEU A 1 432 ? -15.195 -5.400 12.820 1.00 93.19 432 LEU A O 1
ATOM 3417 N N . PHE A 1 433 ? -16.074 -7.265 11.926 1.00 90.50 433 PHE A N 1
ATOM 3418 C CA . PHE A 1 433 ? -14.798 -7.881 11.560 1.00 90.50 433 PHE A CA 1
ATOM 3419 C C . PHE A 1 433 ? -14.518 -7.671 10.071 1.00 90.50 433 PHE A C 1
ATOM 3421 O O . PHE A 1 433 ? -15.336 -8.023 9.226 1.00 90.50 433 PHE A O 1
ATOM 3428 N N . LEU A 1 434 ? -13.350 -7.113 9.751 1.00 88.50 434 LEU A N 1
ATOM 3429 C CA . LEU A 1 434 ? -12.871 -6.921 8.383 1.00 88.50 434 LEU A CA 1
ATOM 3430 C C . LEU A 1 434 ? -11.564 -7.694 8.209 1.00 88.50 434 LEU A C 1
ATOM 3432 O O . LEU A 1 434 ? -10.542 -7.367 8.816 1.00 88.50 434 LEU A O 1
ATOM 3436 N N . MET A 1 435 ? -11.610 -8.735 7.382 1.00 83.44 435 MET A N 1
ATOM 3437 C CA . MET A 1 435 ? -10.512 -9.675 7.146 1.00 83.44 435 MET A CA 1
ATOM 3438 C C . MET A 1 435 ? -10.316 -9.829 5.636 1.00 83.44 435 MET A C 1
ATOM 3440 O O . MET A 1 435 ? -11.264 -9.698 4.866 1.00 83.44 435 MET A O 1
ATOM 3444 N N . GLY A 1 436 ? -9.078 -10.041 5.190 1.00 76.62 436 GLY A N 1
ATOM 3445 C CA . GLY A 1 436 ? -8.795 -10.252 3.770 1.00 76.62 436 GLY A CA 1
ATOM 3446 C C . GLY A 1 436 ? -8.809 -11.739 3.443 1.00 76.62 436 GLY A C 1
ATOM 3447 O O . GLY A 1 436 ? -8.136 -12.489 4.135 1.00 76.62 436 GLY A O 1
ATOM 3448 N N . GLN A 1 437 ? -9.466 -12.159 2.356 1.00 74.88 437 GLN A N 1
ATOM 3449 C CA . GLN A 1 437 ? -9.609 -13.584 1.985 1.00 74.88 437 GLN A CA 1
ATOM 3450 C C . GLN A 1 437 ? -8.280 -14.362 1.848 1.00 74.88 437 GLN A C 1
ATOM 3452 O O . GLN A 1 437 ? -8.254 -15.586 1.901 1.00 74.88 437 GLN A O 1
ATOM 3457 N N . CYS A 1 438 ? -7.170 -13.649 1.622 1.00 71.12 438 CYS A N 1
ATOM 3458 C CA . CYS A 1 438 ? -5.821 -14.207 1.496 1.00 71.12 438 CYS A CA 1
ATOM 3459 C C . CYS A 1 438 ? -4.966 -13.996 2.761 1.00 71.12 438 CYS A C 1
ATOM 3461 O O . CYS A 1 438 ? -3.741 -14.116 2.695 1.00 71.12 438 CYS A O 1
ATOM 3463 N N . ALA A 1 439 ? -5.566 -13.612 3.890 1.00 64.50 439 ALA A N 1
ATOM 3464 C CA . ALA A 1 439 ? -4.852 -13.450 5.147 1.00 64.50 439 ALA A CA 1
ATOM 3465 C C . ALA A 1 439 ? -4.405 -14.819 5.676 1.00 64.50 439 ALA A C 1
ATOM 3467 O O . ALA A 1 439 ? -5.167 -15.778 5.726 1.00 64.50 439 ALA A O 1
ATOM 3468 N N . THR A 1 440 ? -3.152 -14.911 6.116 1.00 58.41 440 THR A N 1
ATOM 3469 C CA . THR A 1 440 ? -2.600 -16.136 6.717 1.00 58.41 440 THR A CA 1
ATOM 3470 C C . THR A 1 440 ? -3.122 -16.402 8.133 1.00 58.41 440 THR A C 1
ATOM 3472 O O . THR A 1 440 ? -2.673 -17.345 8.764 1.00 58.41 440 THR A O 1
ATOM 3475 N N . THR A 1 441 ? -4.024 -15.560 8.645 1.00 52.50 441 THR A N 1
ATOM 3476 C CA . THR A 1 441 ? -4.671 -15.675 9.963 1.00 52.50 441 THR A CA 1
ATOM 3477 C C . THR A 1 441 ? -5.934 -16.542 9.963 1.00 52.50 441 THR A C 1
ATOM 3479 O O . THR A 1 441 ? -6.501 -16.734 11.034 1.00 52.50 441 THR A O 1
ATOM 3482 N N . ASP A 1 442 ? -6.354 -17.033 8.790 1.00 44.22 442 ASP A N 1
ATOM 3483 C CA . ASP A 1 442 ? -7.518 -17.913 8.576 1.00 44.22 442 ASP A CA 1
ATOM 3484 C C . ASP A 1 442 ? -7.109 -19.345 8.128 1.00 44.22 442 ASP A C 1
ATOM 3486 O O . ASP A 1 442 ? -7.918 -20.060 7.532 1.00 44.22 442 ASP A O 1
ATOM 3490 N N . ARG A 1 443 ? -5.842 -19.755 8.323 1.00 35.47 443 ARG A N 1
ATOM 3491 C CA . ARG A 1 443 ? -5.273 -21.034 7.840 1.00 35.47 443 ARG A CA 1
ATOM 3492 C C . ARG A 1 443 ? -4.648 -21.889 8.936 1.00 35.47 443 ARG A C 1
ATOM 3494 O O . ARG A 1 443 ? -3.852 -21.321 9.713 1.00 35.47 443 ARG A O 1
#

Sequence (443 aa):
MMKSARQRKPSPKAPVAPVSHKAIVSSQVVKKDEPEEPEVNDGDFELIRKIRSIAGLGYDPLHGEHAYNRYKGASDLSVPLPTRKLFYVYDTESSDPVRDDEEIDIDTVEEEEPLVDTATANRLLDECEKLIEIYRPRNPDKVELEDTWEENIPKSNWSPGHYKSFSQLIHVLNLDHLSRLSNVGHSSEAILRRVTIEQTGGRLRKLFTSIGWNLKMAQWLHGLLVDKAPVKVLVCYLEAMQVLYAKIPTLVNQVINPSAASLASKNLGLDIITQIITKKSWDPVAPMLSQHKMPKLPLAPVFIVLGSEPLHDLPHNSRTHHWISLFTELGSVIPITSLQTEHDKARMKIATYLDELLYTVRYRVHQTRSEFESAKRPIILVGVNAGSALMCHAALYETVAGVVCLGFSVDTAEGRRGRQGDRLLDVKCPVLFLMGQCATTDR

Nearest PDB structures (foldseek):
  3h04-assembly1_A  TM=6.261E-01  e=1.548E-01  Staphylococcus aureus subsp. aureus Mu50
  1tqh-assembly1_A  TM=6.455E-01  e=2.592E-01  Geobacillus stearothermophilus
  8erl-assembly1_B  TM=5.614E-01  e=2.592E-01  Bos taurus
  8boz-assembly4_G  TM=8.513E-01  e=1.495E+00  Escherichia coli
  8boz-assembly6_K  TM=8.351E-01  e=2.037E+00  Escherichia coli

Secondary structure (DSSP, 8-state):
---------------------------------PPPPP---THHHHHHHHHHHHTT----GGGG--TT-----------PPP---------TT-S----TT-----S-------SS-HHHHHHHHTHHHHHHHHHS---GGGTHHHHTTTTSS--TT--HHHHHHHHHHHHHHHHHHHHHHTTTT-TTHHHHHHHHHHHHHHHHHHHHHHTTT-HHHHHHHHHHHHHH--HHHHHHHHHHHHHHHHH-HHHHHHHHS--GGG--S--HHHHHHHHHHHSPPP-SSHHHHHHTPPPPPTT--EEEEE-SS-TTSS-TTSHHHHHHHHHHHHSEEEE---SS-HHHHTTS-HHHHHHHHHHHHHHHHHHHHHHTGGGTPPEEEEEETHHHHHHHHHHHHS--SEEEEES--SEETTEETTSTT-GGGG--S-EEEE--TT-GGG-

Solvent-accessible surface area (backbone atoms only — not comparable to full-atom values): 27699 Å² total; per-residue (Å²): 134,87,80,90,87,84,89,84,86,85,87,90,86,86,86,86,88,85,90,81,90,86,87,86,90,83,88,82,82,88,86,89,80,82,86,80,80,80,86,77,70,67,69,61,56,52,57,52,52,50,52,31,44,74,70,70,60,56,81,60,76,77,80,70,66,59,101,75,76,73,79,88,82,79,84,89,78,78,84,81,75,82,84,63,81,89,72,79,83,79,70,82,82,74,61,75,87,77,71,93,80,68,84,80,75,83,87,68,82,75,78,68,77,50,93,44,67,61,72,65,36,51,57,59,69,42,47,61,48,56,57,44,39,72,73,52,67,83,59,82,95,44,58,82,53,54,82,51,39,79,71,76,51,88,64,90,85,58,49,73,68,51,52,54,55,48,57,54,48,51,54,50,45,51,54,48,51,53,59,43,66,74,33,68,91,44,67,56,29,58,57,56,46,50,54,46,38,50,52,38,15,52,51,49,51,52,52,43,54,73,59,69,63,41,58,71,60,49,29,48,55,47,53,49,41,72,74,62,47,47,69,73,62,38,41,56,48,44,53,16,45,19,52,37,27,80,75,42,45,75,64,44,53,53,38,76,50,71,64,74,91,73,63,90,62,95,52,71,62,59,55,51,56,50,45,59,29,69,42,83,73,87,61,64,56,59,66,57,54,62,70,65,57,69,72,61,41,83,70,47,34,37,37,42,35,31,52,73,55,63,76,84,79,56,53,88,85,35,73,66,49,50,53,52,52,54,46,48,52,35,28,46,69,44,76,58,67,77,93,66,54,76,75,54,61,77,72,54,54,69,68,62,51,52,52,50,50,48,50,51,52,52,51,48,53,52,51,55,45,67,77,34,56,94,68,68,43,47,42,31,38,34,11,28,35,71,21,16,59,54,44,53,58,45,38,64,79,43,95,48,66,25,39,40,20,39,47,53,66,45,54,50,98,92,43,62,65,66,44,94,88,38,68,75,71,68,40,80,45,59,72,47,81,46,72,61,98,85,48,78,49,81,112

pLDDT: mean 71.56, std 21.33, range [26.19, 96.44]

Foldseek 3Di:
DDDDDDDDDDDDDDDDDDDDDDDDDDDDDDDDDDDDDDDDDCVVVVVVQVVCVVVVVHDDPVVPDDPPPDPPDDDDDDDFDDQDPPDDDPPPVPDDDDPPPDDDDPPDDPQPQQPFDPVVLVVQVCPLLVLVCVVPPDDPVCPVCQVVLVVVDPCPPPDPVLVVLLVLLVVLLVQLLVQLVVLPPRSHSSVSNVVSLLVSLVSVVVSCVVVVLPLVSLLVSVVCCLPRHDSSSNSSVLSSLLSNCVVPVPSSVSSLDDPPVPPPDPDPSSVSSVCSSNDNRDDRCVVVVVVPQDAAAPLAAEEEEEEPDFPVPDDCPDPVVVVQVNNVSHHHYHYDGDPDDPVVVVVDDPVVVLVSVLVSSLVVLVVVCVVCVVSPHFYEYEYEAVRQVSSLVSLLVDDGQEYEYHNYQQADPVGGASDRPHCSVSRPHYYHYDHDPPDPSSD

Mean predicted aligned error: 18.53 Å

InterPro domains:
  IPR026555 KAT8 regulatory NSL complex subunit 3/Testis-expressed sequence 30 protein [PTHR13136] (78-438)
  IPR029058 Alpha/Beta hydrolase fold [SSF53474] (352-437)